Protein AF-A0A661E089-F1 (afdb_monomer)

Solvent-accessible surface area (backbone atoms only — not comparable to full-atom values): 31145 Å² total; per-residue (Å²): 110,68,72,57,58,60,47,32,58,47,53,32,50,51,54,48,51,52,42,42,50,52,20,50,48,38,61,69,36,68,84,53,36,54,77,34,41,32,77,93,39,55,59,65,50,34,39,26,43,34,22,75,74,67,49,29,52,29,21,41,37,34,51,86,64,38,46,47,54,43,81,51,63,63,95,83,50,45,21,36,43,40,16,57,33,69,65,47,50,57,46,51,80,72,44,54,74,69,55,44,49,52,30,27,64,69,63,31,37,42,70,45,72,42,61,35,57,50,15,45,50,45,26,54,52,46,64,70,46,40,73,58,49,51,54,51,48,58,47,53,50,50,55,51,54,51,51,52,60,73,70,49,78,78,92,52,68,66,59,54,51,50,54,53,51,60,73,67,59,64,58,77,49,75,72,77,57,86,50,42,79,79,53,73,44,48,51,47,45,90,64,53,47,85,80,34,62,68,58,45,56,49,50,53,50,64,75,72,53,63,37,27,56,34,51,62,65,38,43,49,46,46,54,49,34,67,71,41,35,76,66,31,35,79,88,66,49,73,53,56,71,58,43,50,49,13,52,46,47,17,49,39,34,58,67,52,77,60,43,66,46,88,91,56,86,60,67,59,50,69,35,90,43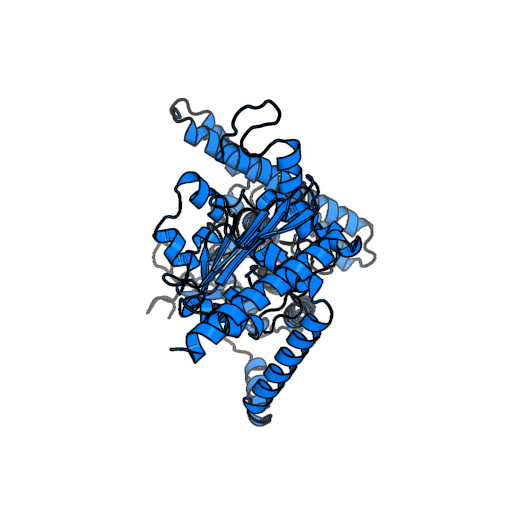,73,67,32,9,18,69,44,44,39,54,36,53,38,35,55,42,46,40,32,62,93,44,40,62,63,42,91,56,87,39,30,40,69,50,72,66,39,38,48,44,40,58,30,59,29,40,64,71,31,52,68,58,14,56,70,44,45,48,36,73,77,65,43,91,41,69,73,56,52,32,39,66,43,48,73,53,68,77,65,60,73,59,52,24,87,55,64,47,63,71,67,56,66,58,41,40,70,38,2,44,53,43,53,41,48,56,46,49,56,53,68,68,34,88,82,64,77,55,63,70,59,50,41,46,47,52,14,51,42,35,36,47,51,8,53,43,42,32,27,46,43,36,12,54,44,27,43,53,50,28,76,70,46,84,52,70,68,62,19,52,53,24,44,48,44,15,56,38,26,68,44,24,43,43,36,46,44,84,38,46,67,32,40,54,43,28,53,47,52,50,48,36,49,47,54,73,76,30,50,54,48,33,43,27,71,38,49,51,31,73,68,44,36,66,28,50,51,58,53,49,70,75,44,93,43,72,68,58,39,51,56,47,51,53,50,50,39,53,51,52,38,51,51,38,56,55,64,51,18,55,49,72,72,70,39,72,78,49,35,81,78,46,63,86,66,72,41,58,32,34,34,39,29,49,26,61,40,100,86,70,43,66,39,41,30,49,41,28,36,42,52,51,43,37,48,66,54,65,68,60,80,53,54,37,76,41,81,43,67,42,88,91,63,61,106

Sequence (588 aa):
MEKLFLGRNRLNFVTRALLQLMALQYNTRPSLRSYLKGRDGWIDFSVGIMTETGGVEQSISFVGGRVKARSSIPDDVDVTLRFVDEDALFTMIRATPNEVLLLILNNKLIPEGNWAYLQLFNYLVALLLGRAHQRMLDKAARDEHQSRKEACDPCDPDVLKELQARTAYRMRGHKTDPGVHYLEDPYLSEYSLSDFPRLEAFLDDHLEKKPEVCSERPLLITQWFREHGFENDHTGQPWDPVARQGKVFKHLMSQKTPVVRHADLLPGTTTTQPTTGSVVFPDAQGTMIWGELDSIDKRLLIPFDITRETAQTLHHDVFPFWSKRNFREWARSKYGDRPSQNLGERGVAYFVWKLVGISHTIPDFRGLLSKGTRGLISDLVDTLDDPALKDEESRVTYQAQIECLQGVNAYAAHLAAHAANEASQEPDPERKQELEEIARVCAHVPQHPARTLHEAFTAIWIAWVALHNENADTGLSLGRLDQLLQPYFEADLLKLPSNSSRQAYIERAIELAGCFFMRCTDHFPLSPDLGNYLFGGASSTQALTLGGVTPNGQDGVSDMTYIFLKVTEMLSIRDVNVNARFKPGVNS

Secondary structure (DSSP, 8-state):
-HHHHHHHHHHHHHHHHHHHHHHHHHHH-HHHHGGGEETTEE--EEEEEEETTSS-EEEEEEETTEEEEESS--TT-SEEEEESSHHHHHHHHH--HHHHHHHHHTTSEEEEE-HHHHHHHHHHHHHHHTHHHHHHHHHHHHHHHHHHHHHSPP--HHHHHHHHHHHH---------TT--S-SSTT-TT--GGG-HHHHHHHHHHHHPPPEEE-HHHHHHHHHHHHH-SSB-TTSPBPPHHHHHHHHHHHHHHHS-----TT-SS---SSSSSS-EEE--TTTGGGGGGGGTTTGGG-SSS--B--HHHHHIIIIIIHHHHTTSSHHHHHHHHH-S-HHHHHHHTTSS---GGGT-S--B---HHHHHHHHHHHHHHHHHHHHH-TT---HHHHHHHHHHHHHHHHHHHHHHHHHHHHHHHHHH---HHHHHHHHHHHHHHTTTTTS---SHHHHHHHHHHHHHHHHHHS--SSB--B-HHHHHHHHHHHHHHT--SHHHHHHHHHHHHHHHHHHHHHTTSB-----HHHHHHHTT-----EEEEESB-TTSSB---HHHHHHHHHHHHH--S-SEEEEE--TTT--

Foldseek 3Di:
DVVVVVLLQVLQVVVQVVQVVLQCCQVPPPVLLVLQAFPVGGLWAKEWEAEPVRSHTKMWTQPRSGIDIDRHDDPPHQKYWYAPHSVLVVCVVVDDPVSVLVCLLVVRIAMDHFLLVVLSVLQSVCVVCPVVNVVVLVVVLVVVVVVVVVVDDPDDVVVVVVVVVVLLDQDWDQPDAPFADQDRTLLPSVDFLVVQVLLVVLLCLLVPDAAAEACLLLQQLLVVCVQQPDQAGPVRHGDDPLLSLLQSLLSSLLPADWDDDPPFLATDALHPDPRAYEYADLQFCNSNCSSCLPPQQSQSFRRHHYDPVSNCCCSRRGNSSSSCRHPLNVCCVVPNDDPVSSCCSSCVVPDDCVRAKDAQDEDPLVCQQAFFLQNVLVVLVVVLPPPVPPDVVSNSNSSSSNSNSSSLLSNLQNNLVVLQVVLVVDPDPVSSVSSPVSNVLSPDPSRGHAQALSNSLNNLLSVVSSVVSSIQLANHENEAVLQSSQVRLVNVLVVDDDSVSNVVSLVVSLNSLSSSQSSQNRYFYDDHSSCCVVQRPPGSQHEHEAWAADPVRATPHHSSSSSNVNSCSRSVDPPPPYHYYDDPPHRD

Structure (mmCIF, N/CA/C/O backbone):
data_AF-A0A661E089-F1
#
_entry.id   AF-A0A661E089-F1
#
loop_
_atom_site.group_PDB
_atom_site.id
_atom_site.type_symbol
_atom_site.label_atom_id
_atom_site.label_alt_id
_atom_site.label_comp_id
_atom_site.label_asym_id
_atom_site.label_entity_id
_atom_site.label_seq_id
_atom_site.pdbx_PDB_ins_code
_atom_site.Cartn_x
_atom_site.Cartn_y
_atom_site.Cartn_z
_atom_site.occupancy
_atom_site.B_iso_or_equiv
_atom_site.auth_seq_id
_atom_site.auth_comp_id
_atom_site.auth_asym_id
_atom_site.auth_atom_id
_atom_site.pdbx_PDB_model_num
ATOM 1 N N . MET A 1 1 ? 15.124 -28.884 -46.128 1.00 39.03 1 MET A N 1
ATOM 2 C CA . MET A 1 1 ? 16.216 -27.998 -45.664 1.00 39.03 1 MET A CA 1
ATOM 3 C C . MET A 1 1 ? 16.208 -26.629 -46.344 1.00 39.03 1 MET A C 1
ATOM 5 O O . MET A 1 1 ? 16.292 -25.641 -45.634 1.00 39.03 1 MET A O 1
ATOM 9 N N . GLU A 1 2 ? 16.006 -26.521 -47.660 1.00 30.70 2 GLU A N 1
ATOM 10 C CA . GLU A 1 2 ? 15.973 -25.224 -48.375 1.00 30.70 2 GLU A CA 1
ATOM 11 C C . GLU A 1 2 ? 14.840 -24.270 -47.935 1.00 30.70 2 GLU A C 1
ATOM 13 O O . GLU A 1 2 ? 15.080 -23.085 -47.722 1.00 30.70 2 GLU A O 1
ATOM 18 N N . LYS A 1 3 ? 13.624 -24.779 -47.674 1.00 35.38 3 LYS A N 1
ATOM 19 C CA . LYS A 1 3 ? 12.518 -23.968 -47.114 1.00 35.38 3 LYS A CA 1
ATOM 20 C C . LYS A 1 3 ? 12.790 -23.449 -45.689 1.00 35.38 3 LYS A C 1
ATOM 22 O O . LYS A 1 3 ? 12.319 -22.369 -45.355 1.00 35.38 3 LYS A O 1
ATOM 27 N N . LEU A 1 4 ? 13.579 -24.174 -44.885 1.00 42.22 4 LEU A N 1
ATOM 28 C CA . LEU A 1 4 ? 14.011 -23.732 -43.548 1.00 42.22 4 LEU A CA 1
ATOM 29 C C . LEU A 1 4 ? 15.085 -22.635 -43.642 1.00 42.22 4 LEU A C 1
ATOM 31 O O . LEU A 1 4 ? 15.005 -21.640 -42.931 1.00 42.22 4 LEU A O 1
ATOM 35 N N . PHE A 1 5 ? 16.044 -22.756 -44.566 1.00 41.97 5 PHE A N 1
ATOM 36 C CA . PHE A 1 5 ? 17.071 -21.729 -44.792 1.00 41.97 5 PHE A CA 1
ATOM 37 C C . PHE A 1 5 ? 16.500 -20.414 -45.355 1.00 41.97 5 PHE A C 1
ATOM 39 O O . PHE A 1 5 ? 16.921 -19.333 -44.942 1.00 41.97 5 PHE A O 1
ATOM 46 N N . LEU A 1 6 ? 15.499 -20.482 -46.242 1.00 44.06 6 LEU A N 1
ATOM 47 C CA . LEU A 1 6 ? 14.796 -19.295 -46.751 1.00 44.06 6 LEU A CA 1
ATOM 48 C C . LEU A 1 6 ? 13.892 -18.619 -45.701 1.00 44.06 6 LEU A C 1
ATOM 50 O O . LEU A 1 6 ? 13.689 -17.408 -45.780 1.00 44.06 6 LEU A O 1
ATOM 54 N N . GLY A 1 7 ? 13.363 -19.368 -44.726 1.00 52.84 7 GLY A N 1
ATOM 55 C CA . GLY A 1 7 ? 12.589 -18.827 -43.600 1.00 52.84 7 GLY A CA 1
ATOM 56 C C . GLY A 1 7 ? 13.455 -18.075 -42.583 1.00 52.84 7 GLY A C 1
ATOM 57 O O . GLY A 1 7 ? 13.119 -16.951 -42.208 1.00 52.84 7 GLY A O 1
ATOM 58 N N . ARG A 1 8 ? 14.619 -18.644 -42.231 1.00 55.56 8 ARG A N 1
ATOM 59 C CA . ARG A 1 8 ? 15.594 -18.076 -41.275 1.00 55.56 8 ARG A CA 1
ATOM 60 C C . ARG A 1 8 ? 16.057 -16.666 -41.650 1.00 55.56 8 ARG A C 1
A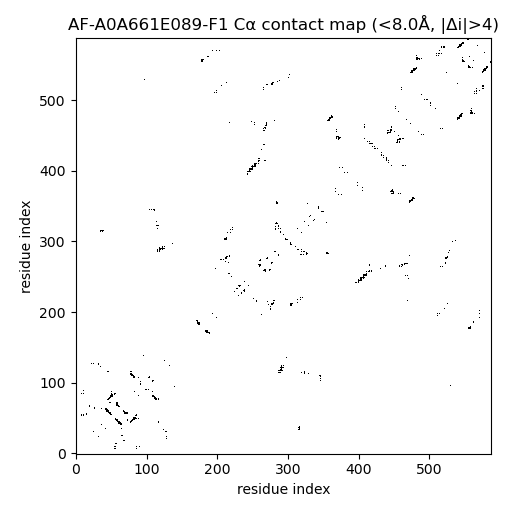TOM 62 O O . ARG A 1 8 ? 15.969 -15.743 -40.847 1.00 55.56 8 ARG A O 1
ATOM 69 N N . ASN A 1 9 ? 16.457 -16.462 -42.908 1.00 66.25 9 ASN A N 1
ATOM 70 C CA . ASN A 1 9 ? 16.922 -15.150 -43.381 1.00 66.25 9 ASN A CA 1
ATOM 71 C C . ASN A 1 9 ? 15.805 -14.093 -43.448 1.00 66.25 9 ASN A C 1
ATOM 73 O O . ASN A 1 9 ? 16.069 -12.896 -43.323 1.00 66.25 9 ASN A O 1
ATOM 77 N N . ARG A 1 10 ? 14.548 -14.516 -43.640 1.00 80.62 10 ARG A N 1
ATOM 78 C CA . ARG A 1 10 ? 13.405 -13.600 -43.731 1.00 80.62 10 ARG A CA 1
ATOM 79 C C . ARG A 1 10 ? 13.044 -13.009 -42.378 1.00 80.62 10 ARG A C 1
ATOM 81 O O . ARG A 1 10 ? 12.864 -11.797 -42.307 1.00 80.62 10 ARG A O 1
ATOM 88 N N . LEU A 1 11 ? 12.953 -13.821 -41.324 1.00 84.81 11 LEU A N 1
ATOM 89 C CA . LEU A 1 11 ? 12.576 -13.302 -40.008 1.00 84.81 11 LEU A CA 1
ATOM 90 C C . LEU A 1 11 ? 13.659 -12.377 -39.446 1.00 84.81 11 LEU A C 1
ATOM 92 O O . LEU A 1 11 ? 13.330 -11.304 -38.957 1.00 84.81 11 LEU A O 1
ATOM 96 N N . ASN A 1 12 ? 14.941 -12.712 -39.629 1.00 87.62 12 ASN A N 1
ATOM 97 C CA . ASN A 1 12 ? 16.047 -11.832 -39.240 1.00 87.62 12 ASN A CA 1
ATOM 98 C C . ASN A 1 12 ? 15.971 -10.463 -39.934 1.00 87.62 12 ASN A C 1
ATOM 100 O O . ASN A 1 12 ? 16.109 -9.417 -39.299 1.00 87.62 12 ASN A O 1
ATOM 104 N N . PHE A 1 13 ? 15.693 -10.464 -41.243 1.00 88.38 13 PHE A N 1
ATOM 105 C CA . PHE A 1 13 ? 15.498 -9.240 -42.016 1.00 88.38 13 PHE A CA 1
ATOM 106 C C . PHE A 1 13 ? 14.280 -8.439 -41.537 1.00 88.38 13 PHE A C 1
ATOM 108 O O . PHE A 1 13 ? 14.375 -7.222 -41.387 1.00 88.38 13 PHE A O 1
ATOM 115 N N . VAL A 1 14 ? 13.152 -9.103 -41.264 1.00 89.44 14 VAL A N 1
ATOM 116 C CA . VAL A 1 14 ? 11.931 -8.461 -40.749 1.00 89.44 14 VAL A CA 1
ATOM 117 C C . VAL A 1 14 ? 12.182 -7.834 -39.377 1.00 89.44 14 VAL A C 1
ATOM 119 O O . VAL A 1 14 ? 11.884 -6.655 -39.197 1.00 89.44 14 VAL A O 1
ATOM 122 N N . THR A 1 15 ? 12.789 -8.566 -38.439 1.00 90.44 15 THR A N 1
ATOM 123 C CA . THR A 1 15 ? 13.156 -8.053 -37.111 1.00 90.44 15 THR A CA 1
ATOM 124 C C . THR A 1 15 ? 14.068 -6.836 -37.235 1.00 90.44 15 THR A C 1
ATOM 126 O O . THR A 1 15 ? 13.792 -5.791 -36.646 1.00 90.44 15 THR A O 1
ATOM 129 N N . ARG A 1 16 ? 15.105 -6.912 -38.080 1.00 92.94 16 ARG A N 1
ATOM 130 C CA . ARG A 1 16 ? 15.996 -5.777 -38.351 1.00 92.94 16 ARG A CA 1
ATOM 131 C C . ARG A 1 16 ? 15.241 -4.569 -38.903 1.00 92.94 16 ARG A C 1
ATOM 133 O O . ARG A 1 16 ? 15.465 -3.454 -38.437 1.00 92.94 16 ARG A O 1
ATOM 140 N N . ALA A 1 17 ? 14.359 -4.775 -39.878 1.00 93.31 17 ALA A N 1
ATOM 141 C CA . ALA A 1 17 ? 13.579 -3.704 -40.489 1.00 93.31 17 ALA A CA 1
ATOM 142 C C . ALA A 1 17 ? 12.647 -3.023 -39.472 1.00 93.31 17 ALA A C 1
ATOM 144 O O . ALA A 1 17 ? 12.569 -1.795 -39.447 1.00 93.31 17 ALA A O 1
ATOM 145 N N . LEU A 1 18 ? 11.996 -3.795 -38.594 1.00 92.88 18 LEU A N 1
ATOM 146 C CA . LEU A 1 18 ? 11.147 -3.266 -37.522 1.00 92.88 18 LEU A CA 1
ATOM 147 C C . LEU A 1 18 ? 11.952 -2.431 -36.516 1.00 92.88 18 LEU A C 1
ATOM 149 O O . LEU A 1 18 ? 11.553 -1.311 -36.198 1.00 92.88 18 LEU A O 1
ATOM 153 N N . LEU A 1 19 ? 13.113 -2.920 -36.070 1.00 95.81 19 LEU A N 1
ATOM 154 C CA . LEU A 1 19 ? 13.983 -2.179 -35.149 1.00 95.81 19 LEU A CA 1
ATOM 155 C C . LEU A 1 19 ? 14.567 -0.912 -35.794 1.00 95.81 19 LEU A C 1
ATOM 157 O O . LEU A 1 19 ? 14.652 0.132 -35.149 1.00 95.81 19 LEU A O 1
ATOM 161 N N . GLN A 1 20 ? 14.936 -0.964 -37.077 1.00 96.88 20 GLN A N 1
ATOM 162 C CA . GLN A 1 20 ? 15.385 0.214 -37.826 1.00 96.88 20 GLN A CA 1
ATOM 163 C C . GLN A 1 20 ? 14.266 1.246 -37.994 1.00 96.88 20 GLN A C 1
ATOM 165 O O . GLN A 1 20 ? 14.515 2.444 -37.853 1.00 96.88 20 GLN A O 1
ATOM 170 N N . LEU A 1 21 ? 13.037 0.795 -38.255 1.00 96.19 21 LEU A N 1
ATOM 171 C CA . LEU A 1 21 ? 11.869 1.666 -38.315 1.00 96.19 21 LEU A CA 1
ATOM 172 C C . LEU A 1 21 ? 11.604 2.320 -36.955 1.00 96.19 21 LEU A C 1
ATOM 174 O O . LEU A 1 21 ? 11.432 3.536 -36.900 1.00 96.19 21 LEU A O 1
ATOM 178 N N . MET A 1 22 ? 11.632 1.555 -35.860 1.00 96.69 22 MET A N 1
ATOM 179 C CA . MET A 1 22 ? 11.520 2.098 -34.503 1.00 96.69 22 MET A CA 1
ATOM 180 C C . MET A 1 22 ? 12.599 3.156 -34.244 1.00 96.69 22 MET A C 1
ATOM 182 O O . MET A 1 22 ? 12.284 4.271 -33.826 1.00 96.69 22 MET A O 1
ATOM 186 N N . ALA A 1 23 ? 13.859 2.852 -34.569 1.00 97.94 23 ALA A N 1
ATOM 187 C CA . ALA A 1 23 ? 14.963 3.789 -34.409 1.00 97.94 23 ALA A CA 1
ATOM 188 C C . ALA A 1 23 ? 14.748 5.083 -35.210 1.00 97.94 23 ALA A C 1
ATOM 190 O O . ALA A 1 23 ? 14.935 6.180 -34.683 1.00 97.94 23 ALA A O 1
ATOM 191 N N . LEU A 1 24 ? 14.305 4.979 -36.467 1.00 97.81 24 LEU A N 1
ATOM 192 C CA . LEU A 1 24 ? 13.975 6.136 -37.299 1.00 97.81 24 LEU A CA 1
ATOM 193 C C . LEU A 1 24 ? 12.869 6.987 -36.661 1.00 97.81 24 LEU A C 1
ATOM 195 O O . LEU A 1 24 ? 13.008 8.208 -36.587 1.00 97.81 24 LEU A O 1
ATOM 199 N N . GLN A 1 25 ? 11.796 6.363 -36.176 1.00 97.62 25 GLN A N 1
ATOM 200 C CA . GLN A 1 25 ? 10.653 7.058 -35.578 1.00 97.62 25 GLN A CA 1
ATOM 201 C C . GLN A 1 25 ? 11.058 7.833 -34.319 1.00 97.62 25 GLN A C 1
ATOM 203 O O . GLN A 1 25 ? 10.756 9.021 -34.214 1.00 97.62 25 GLN A O 1
ATOM 208 N N . TYR A 1 26 ? 11.818 7.214 -33.413 1.00 97.75 26 TYR A N 1
ATOM 209 C CA . TYR A 1 26 ? 12.303 7.872 -32.195 1.00 97.75 26 TYR A CA 1
ATOM 210 C C . TYR A 1 26 ? 13.374 8.942 -32.450 1.00 97.75 26 TYR A C 1
ATOM 212 O O . TYR A 1 26 ? 13.453 9.922 -31.713 1.00 97.75 26 TYR A O 1
ATOM 220 N N . ASN A 1 27 ? 14.179 8.804 -33.506 1.00 97.81 27 ASN A N 1
ATOM 221 C CA . ASN A 1 27 ? 15.168 9.823 -33.870 1.00 97.81 27 ASN A CA 1
ATOM 222 C C . ASN A 1 27 ? 14.545 11.048 -34.560 1.00 97.81 27 ASN A C 1
ATOM 224 O O . ASN A 1 27 ? 15.096 12.144 -34.458 1.00 97.81 27 ASN A O 1
ATOM 228 N N . THR A 1 28 ? 13.427 10.874 -35.275 1.00 97.12 28 THR A N 1
ATOM 229 C CA . THR A 1 28 ? 12.837 11.924 -36.128 1.00 97.12 28 THR A CA 1
ATOM 230 C C . THR A 1 28 ? 11.624 12.616 -35.521 1.00 97.12 28 THR A C 1
ATOM 232 O O . THR A 1 28 ? 11.389 13.779 -35.838 1.00 97.12 28 THR A O 1
ATOM 235 N N . ARG A 1 29 ? 10.854 11.951 -34.648 1.00 97.31 29 ARG A N 1
ATOM 236 C CA . ARG A 1 29 ? 9.622 12.507 -34.065 1.00 97.31 29 ARG A CA 1
ATOM 237 C C . ARG A 1 29 ? 9.877 13.052 -32.657 1.00 97.31 29 ARG A C 1
ATOM 239 O O . ARG A 1 29 ? 10.039 12.252 -31.732 1.00 97.31 29 ARG A O 1
ATOM 246 N N . PRO A 1 30 ? 9.835 14.384 -32.441 1.00 95.81 30 PRO A N 1
ATOM 247 C CA . PRO A 1 30 ? 10.098 14.984 -31.129 1.00 95.81 30 PRO A CA 1
ATOM 248 C C . PRO A 1 30 ? 9.184 14.456 -30.016 1.00 95.81 30 PRO A C 1
ATOM 250 O O . PRO A 1 30 ? 9.653 14.213 -28.910 1.00 95.81 30 PRO A O 1
ATOM 253 N N . SER A 1 31 ? 7.910 14.205 -30.341 1.00 94.75 31 SER A N 1
ATOM 254 C CA . SER A 1 31 ? 6.901 13.643 -29.433 1.00 94.75 31 SER A CA 1
ATOM 255 C C . SER A 1 31 ? 7.228 12.246 -28.912 1.00 94.75 31 SER A C 1
ATOM 257 O O . SER A 1 31 ? 6.749 11.879 -27.853 1.00 94.75 31 SER A O 1
ATOM 259 N N . LEU A 1 32 ? 7.968 11.438 -29.679 1.00 95.56 32 LEU A N 1
ATOM 260 C CA . LEU A 1 32 ? 8.413 10.112 -29.238 1.00 95.56 32 LEU A CA 1
ATOM 261 C C . LEU A 1 32 ? 9.764 10.230 -28.537 1.00 95.56 32 LEU A C 1
ATOM 263 O O . LEU A 1 32 ? 9.987 9.628 -27.494 1.00 95.56 32 LEU A O 1
ATOM 267 N N . ARG A 1 33 ? 10.654 11.067 -29.078 1.00 96.62 33 ARG A N 1
ATOM 268 C CA . ARG A 1 33 ? 11.981 11.312 -28.515 1.00 96.62 33 ARG A CA 1
ATOM 269 C C . ARG A 1 33 ? 11.938 11.850 -27.083 1.00 96.62 33 ARG A C 1
ATOM 271 O O . ARG A 1 33 ? 12.854 11.564 -26.318 1.00 96.62 33 ARG A O 1
ATOM 278 N N . SER A 1 34 ? 10.899 12.596 -26.705 1.00 96.12 34 SER A N 1
ATOM 279 C CA . SER A 1 34 ? 10.716 13.077 -25.329 1.00 96.12 34 SER A CA 1
ATOM 280 C C . SER A 1 34 ? 10.607 11.944 -24.304 1.00 96.12 34 SER A C 1
ATOM 282 O O . SER A 1 34 ? 11.090 12.112 -23.192 1.00 96.12 34 SER A O 1
ATOM 284 N N . TYR A 1 35 ? 10.069 10.779 -24.685 1.00 96.69 35 TYR A N 1
ATOM 285 C CA . TYR A 1 35 ? 9.974 9.587 -23.825 1.00 96.69 35 TYR A CA 1
ATOM 286 C C . TYR A 1 35 ? 11.317 8.860 -23.635 1.00 96.69 35 TYR A C 1
ATOM 288 O O . TYR A 1 35 ? 11.419 7.905 -22.876 1.00 96.69 35 TYR A O 1
ATOM 296 N N . LEU A 1 36 ? 12.382 9.301 -24.311 1.00 97.81 36 LEU A N 1
ATOM 297 C CA . LEU A 1 36 ? 13.738 8.795 -24.070 1.00 97.81 36 LEU A CA 1
ATOM 298 C C . LEU A 1 36 ? 14.468 9.580 -22.976 1.00 97.81 36 LEU A C 1
ATOM 300 O O . LEU A 1 36 ? 15.629 9.293 -22.687 1.00 97.81 36 LEU A O 1
ATOM 304 N N . LYS A 1 37 ? 13.833 10.612 -22.413 1.00 96.81 37 LYS A N 1
ATOM 305 C CA . LYS A 1 37 ? 14.438 11.513 -21.437 1.00 96.81 37 LYS A CA 1
ATOM 306 C C . LYS A 1 37 ? 13.691 11.421 -20.111 1.00 96.81 37 LYS A C 1
ATOM 308 O O . LYS A 1 37 ? 12.500 11.710 -20.051 1.00 96.81 37 LYS A O 1
ATOM 313 N N . GLY A 1 38 ? 14.403 11.047 -19.058 1.00 96.00 38 GLY A N 1
ATOM 314 C CA . GLY A 1 38 ? 13.939 11.167 -17.683 1.00 96.00 38 GLY A CA 1
ATOM 315 C C . GLY A 1 38 ? 14.383 12.491 -17.063 1.00 96.00 38 GLY A C 1
ATOM 316 O O . GLY A 1 38 ? 15.052 13.314 -17.698 1.00 96.00 38 GLY A O 1
ATOM 317 N N . ARG A 1 39 ? 14.053 12.679 -15.788 1.00 96.00 39 ARG A N 1
ATOM 318 C CA . ARG A 1 39 ? 14.450 13.854 -15.006 1.00 96.00 39 ARG A CA 1
ATOM 319 C C . ARG A 1 39 ? 15.965 14.012 -14.895 1.00 96.00 39 ARG A C 1
ATOM 321 O O . ARG A 1 39 ? 16.468 15.128 -14.975 1.00 96.00 39 ARG A O 1
ATOM 328 N N . ASP A 1 40 ? 16.676 12.892 -14.790 1.00 93.94 40 ASP A N 1
ATOM 329 C CA . ASP A 1 40 ? 18.128 12.853 -14.574 1.00 93.94 40 ASP A CA 1
ATOM 330 C C . ASP A 1 40 ? 18.941 12.845 -15.887 1.00 93.94 40 ASP A C 1
ATOM 332 O O . ASP A 1 40 ? 20.166 12.766 -15.864 1.00 93.94 40 ASP A O 1
ATOM 336 N N . GLY A 1 41 ? 18.281 12.936 -17.050 1.00 96.56 41 GLY A N 1
ATOM 337 C CA . GLY A 1 41 ? 18.937 12.934 -18.359 1.00 96.56 41 GLY A CA 1
ATOM 338 C C . GLY A 1 41 ? 18.347 11.920 -19.333 1.00 96.56 41 GLY A C 1
ATOM 339 O O . GLY A 1 41 ? 17.162 11.595 -19.285 1.00 96.56 41 GLY A O 1
ATOM 340 N N . TRP A 1 42 ? 19.164 11.461 -20.279 1.00 97.81 42 TRP A N 1
ATOM 341 C CA . TRP A 1 42 ? 18.751 10.423 -21.223 1.00 97.81 42 TRP A CA 1
ATOM 342 C C . TRP A 1 42 ? 18.658 9.068 -20.520 1.00 97.81 42 TRP A C 1
ATOM 344 O O . TRP A 1 42 ? 19.505 8.734 -19.695 1.00 97.81 42 TRP A O 1
ATOM 354 N N . ILE A 1 43 ? 17.609 8.310 -20.836 1.00 97.81 43 ILE A N 1
ATOM 355 C CA . ILE A 1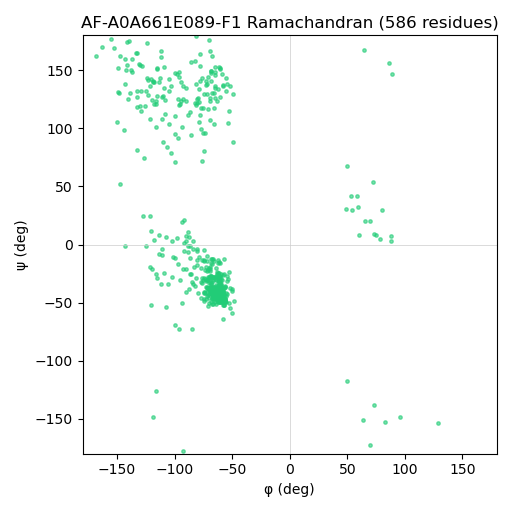 43 ? 17.429 6.950 -20.334 1.00 97.81 43 ILE A CA 1
ATOM 356 C C . ILE A 1 43 ? 18.187 6.026 -21.282 1.00 97.81 43 ILE A C 1
ATOM 358 O O . ILE A 1 43 ? 17.673 5.647 -22.337 1.00 97.81 43 ILE A O 1
ATOM 362 N N . ASP A 1 44 ? 19.429 5.726 -20.918 1.00 97.50 44 ASP A N 1
ATOM 363 C CA . ASP A 1 44 ? 20.318 4.925 -21.746 1.00 97.50 44 ASP A CA 1
ATOM 364 C C . ASP A 1 44 ? 20.179 3.436 -21.401 1.00 97.50 44 ASP A C 1
ATOM 366 O O . ASP A 1 44 ? 20.339 3.049 -20.244 1.00 97.50 44 ASP A O 1
ATOM 370 N N . PHE A 1 45 ? 19.853 2.616 -22.403 1.00 98.00 45 PHE A N 1
ATOM 371 C CA . PHE A 1 45 ? 19.719 1.163 -22.268 1.00 98.00 45 PHE A CA 1
ATOM 372 C C . PHE A 1 45 ? 19.757 0.461 -23.633 1.00 98.00 45 PHE A C 1
ATOM 374 O O . PHE A 1 45 ? 19.683 1.091 -24.699 1.00 98.00 45 PHE A O 1
ATOM 381 N N . SER A 1 46 ? 19.843 -0.864 -23.616 1.00 98.19 46 SER A N 1
ATOM 382 C CA . SER A 1 46 ? 19.908 -1.697 -24.812 1.00 98.19 46 SER A CA 1
ATOM 383 C C . SER A 1 46 ? 19.128 -3.003 -24.674 1.00 98.19 46 SER A C 1
ATOM 385 O O . SER A 1 46 ? 18.962 -3.544 -23.584 1.00 98.19 46 SER A O 1
ATOM 387 N N . VAL A 1 47 ? 18.626 -3.496 -25.808 1.00 98.19 47 VAL A N 1
ATOM 388 C CA . VAL A 1 47 ? 17.839 -4.731 -25.892 1.00 98.19 47 VAL A CA 1
ATOM 389 C C . VAL A 1 47 ? 18.355 -5.594 -27.035 1.00 98.19 47 VAL A C 1
ATOM 391 O O . VAL A 1 47 ? 18.447 -5.132 -28.175 1.00 98.19 47 VAL A O 1
ATOM 394 N N . GLY A 1 48 ? 18.671 -6.847 -26.731 1.00 97.69 48 GLY A N 1
ATOM 395 C CA . GLY A 1 48 ? 18.978 -7.911 -27.676 1.00 97.69 48 GLY A CA 1
ATOM 396 C C . GLY A 1 48 ? 17.748 -8.769 -27.963 1.00 97.69 48 GLY A C 1
ATOM 397 O O . GLY A 1 48 ? 16.929 -9.020 -27.083 1.00 97.69 48 GLY A O 1
ATOM 398 N N . ILE A 1 49 ? 17.611 -9.229 -29.203 1.00 96.56 49 ILE A N 1
ATOM 399 C CA . ILE A 1 49 ? 16.583 -10.174 -29.644 1.00 96.56 49 ILE A CA 1
ATOM 400 C C . ILE A 1 49 ? 17.292 -11.285 -30.407 1.00 96.56 49 ILE A C 1
ATOM 402 O O . ILE A 1 49 ? 17.925 -11.022 -31.435 1.00 96.56 49 ILE A O 1
ATOM 406 N N . MET A 1 50 ? 17.171 -12.521 -29.925 1.00 96.12 50 MET A N 1
ATOM 407 C CA . MET A 1 50 ? 17.813 -13.671 -30.558 1.00 96.12 50 MET A CA 1
ATOM 408 C C . MET A 1 50 ? 16.978 -14.945 -30.515 1.00 96.12 50 MET A C 1
ATOM 410 O O . MET A 1 50 ? 16.107 -15.105 -29.665 1.00 96.12 50 MET A O 1
ATOM 414 N N . THR A 1 51 ? 17.300 -15.879 -31.404 1.00 95.50 51 THR A N 1
ATOM 415 C CA . THR A 1 51 ? 16.779 -17.255 -31.395 1.00 95.50 51 THR A CA 1
ATOM 416 C C . THR A 1 51 ? 17.904 -18.249 -31.110 1.00 95.50 51 THR A C 1
ATOM 418 O O . THR A 1 51 ? 18.983 -18.107 -31.686 1.00 95.50 51 THR A O 1
ATOM 421 N N . GLU A 1 52 ? 17.666 -19.292 -30.314 1.00 94.12 52 GLU A N 1
ATOM 422 C CA . GLU A 1 52 ? 18.674 -20.330 -30.009 1.00 94.12 52 GLU A CA 1
ATOM 423 C C . GLU A 1 52 ? 19.149 -21.100 -31.252 1.00 94.12 52 GLU A C 1
ATOM 425 O O . GLU A 1 52 ? 20.283 -21.571 -31.311 1.00 94.12 52 GLU A O 1
ATOM 430 N N . THR A 1 53 ? 18.321 -21.153 -32.296 1.00 92.56 53 THR A N 1
ATOM 431 C CA . THR A 1 53 ? 18.664 -21.694 -33.622 1.00 92.56 53 THR A CA 1
ATOM 432 C C . THR A 1 53 ? 19.724 -20.879 -34.377 1.00 92.56 53 THR A C 1
ATOM 434 O O . THR A 1 53 ? 20.209 -21.334 -35.418 1.00 92.56 53 THR A O 1
ATOM 437 N N . GLY A 1 54 ? 20.044 -19.666 -33.911 1.00 90.31 54 GLY A N 1
ATOM 438 C CA . GLY A 1 54 ? 20.923 -18.705 -34.584 1.00 90.31 54 GLY A CA 1
ATOM 439 C C . GLY A 1 54 ? 20.310 -18.024 -35.814 1.00 90.31 54 GLY A C 1
ATOM 440 O O . GLY A 1 54 ? 21.024 -17.358 -36.560 1.00 90.31 54 GLY A O 1
ATOM 441 N N . GLY A 1 55 ? 19.007 -18.197 -36.076 1.00 90.25 55 GLY A N 1
ATOM 442 C CA . GLY A 1 55 ? 18.346 -17.580 -37.229 1.00 90.25 55 GLY A CA 1
ATOM 443 C C . GLY A 1 55 ? 18.131 -16.075 -37.096 1.00 90.25 55 GLY A C 1
ATOM 444 O O . GLY A 1 55 ? 18.169 -15.372 -38.104 1.00 90.25 55 GLY A O 1
ATOM 445 N N . VAL A 1 56 ? 17.935 -15.570 -35.877 1.00 93.31 56 VAL A N 1
ATOM 446 C CA . VAL A 1 56 ? 17.783 -14.144 -35.572 1.00 93.31 56 VAL A CA 1
ATOM 447 C C . VAL A 1 56 ? 18.804 -13.727 -34.526 1.00 93.31 56 VAL A C 1
ATOM 449 O O . VAL A 1 56 ? 18.938 -14.370 -33.488 1.00 93.31 56 VAL A O 1
ATOM 452 N N . GLU A 1 57 ? 19.476 -12.614 -34.802 1.00 95.75 57 GLU A N 1
ATOM 453 C CA . GLU A 1 57 ? 20.357 -11.922 -33.867 1.00 95.75 57 GLU A CA 1
ATOM 454 C C . GLU A 1 57 ? 20.333 -10.427 -34.199 1.00 95.75 57 GLU A C 1
ATOM 456 O O . GLU A 1 57 ? 20.869 -9.984 -35.218 1.00 95.75 57 GLU A O 1
ATOM 461 N N . GLN A 1 58 ? 19.645 -9.639 -33.379 1.00 96.81 58 GLN A N 1
ATOM 462 C CA . GLN A 1 58 ? 19.529 -8.194 -33.556 1.00 96.81 58 GLN A CA 1
ATOM 463 C C . GLN A 1 58 ? 19.586 -7.500 -32.199 1.00 96.81 58 GLN A C 1
ATOM 465 O O . GLN A 1 58 ? 19.196 -8.069 -31.184 1.00 96.81 58 GLN A O 1
ATOM 470 N N . SER A 1 59 ? 20.010 -6.242 -32.179 1.00 97.75 59 SER A N 1
ATOM 471 C CA . SER A 1 59 ? 19.903 -5.400 -30.991 1.00 97.75 59 SER A CA 1
ATOM 472 C C . SER A 1 59 ? 19.423 -3.998 -31.329 1.00 97.75 59 SER A C 1
ATOM 474 O O . SER A 1 59 ? 19.528 -3.531 -32.468 1.00 97.75 59 SER A O 1
ATOM 476 N N . ILE A 1 60 ? 18.895 -3.309 -30.325 1.00 98.38 60 ILE A N 1
ATOM 477 C CA . ILE A 1 60 ? 18.546 -1.896 -30.376 1.00 98.38 60 ILE A CA 1
ATOM 478 C C . ILE A 1 60 ? 19.081 -1.199 -29.124 1.00 98.38 60 ILE A C 1
ATOM 480 O O . ILE A 1 60 ? 18.917 -1.686 -28.012 1.00 98.38 60 ILE A O 1
ATOM 484 N N . SER A 1 61 ? 19.754 -0.067 -29.310 1.00 98.19 61 SER A N 1
ATOM 485 C CA . SER A 1 61 ? 20.346 0.730 -28.231 1.00 98.19 61 SER A CA 1
ATOM 486 C C . SER A 1 61 ? 19.772 2.140 -28.234 1.00 98.19 61 SER A C 1
ATOM 488 O O . SER A 1 61 ? 19.713 2.767 -29.299 1.00 98.19 61 SER A O 1
ATOM 490 N N . PHE A 1 62 ? 19.442 2.651 -27.056 1.00 98.12 62 PHE A N 1
ATOM 491 C CA . PHE A 1 62 ? 18.991 4.010 -26.786 1.00 98.12 62 PHE A CA 1
ATOM 492 C C . PHE A 1 62 ? 20.112 4.683 -25.997 1.00 98.12 62 PHE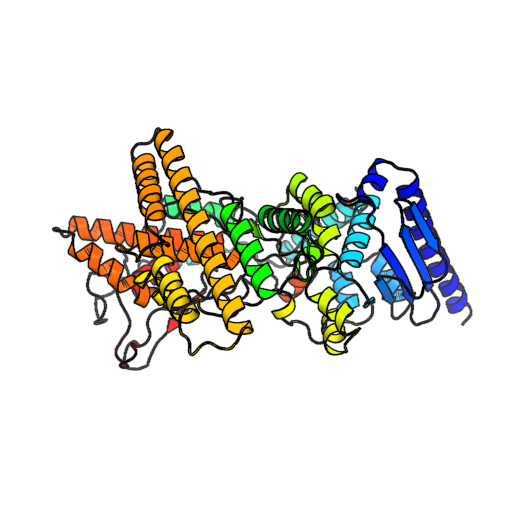 A C 1
ATOM 494 O O . PHE A 1 62 ? 20.368 4.292 -24.869 1.00 98.12 62 PHE A O 1
ATOM 501 N N . VAL A 1 63 ? 20.854 5.608 -26.613 1.00 97.56 63 VAL A N 1
ATOM 502 C CA . VAL A 1 63 ? 22.024 6.246 -25.981 1.00 97.56 63 VAL A CA 1
ATOM 503 C C . VAL A 1 63 ? 22.071 7.726 -26.333 1.00 97.56 63 VAL A C 1
ATOM 505 O O . VAL A 1 63 ? 22.053 8.088 -27.517 1.00 97.56 63 VAL A O 1
ATOM 508 N N . GLY A 1 64 ? 22.129 8.597 -25.325 1.00 96.62 64 GLY A N 1
ATOM 509 C CA . GLY A 1 64 ? 22.218 10.048 -25.512 1.00 96.62 64 GLY A CA 1
ATOM 510 C C . GLY A 1 64 ? 21.039 10.621 -26.308 1.00 96.62 64 GLY A C 1
ATOM 511 O O . GLY A 1 64 ? 21.203 11.536 -27.124 1.00 96.62 64 GLY A O 1
ATOM 512 N N . GLY A 1 65 ? 19.856 10.018 -26.157 1.00 95.94 65 GLY A N 1
ATOM 513 C CA . GLY A 1 65 ? 18.648 10.394 -26.893 1.00 95.94 65 GLY A CA 1
ATOM 514 C C . GLY A 1 65 ? 18.683 10.058 -28.385 1.00 95.94 65 GLY A C 1
ATOM 515 O O . GLY A 1 65 ? 17.954 10.688 -29.160 1.00 95.94 65 GLY A O 1
ATOM 516 N N . ARG A 1 66 ? 19.549 9.121 -28.799 1.00 97.38 66 ARG A N 1
ATOM 517 C CA . ARG A 1 66 ? 19.591 8.533 -30.144 1.00 97.38 66 ARG A CA 1
ATOM 518 C C . ARG A 1 66 ? 19.336 7.036 -30.073 1.00 97.38 66 ARG A C 1
ATOM 520 O O . ARG A 1 66 ? 19.888 6.349 -29.221 1.00 97.38 66 ARG A O 1
ATOM 527 N N . VAL A 1 67 ? 18.572 6.529 -31.031 1.00 98.38 67 VAL A N 1
ATOM 528 C CA . VAL A 1 67 ? 18.234 5.106 -31.134 1.00 98.38 67 VAL A CA 1
ATOM 529 C C . VAL A 1 67 ? 18.954 4.486 -32.322 1.00 98.38 67 VAL A C 1
ATOM 531 O O . VAL A 1 67 ? 18.984 5.072 -33.408 1.00 98.38 67 VAL A O 1
ATOM 534 N N . LYS A 1 68 ? 19.559 3.311 -32.138 1.00 97.94 68 LYS A N 1
ATOM 535 C CA . LYS A 1 68 ? 20.282 2.591 -33.197 1.00 97.94 68 LYS A CA 1
ATOM 536 C C . LYS A 1 68 ? 19.984 1.101 -33.130 1.00 97.94 68 LYS A C 1
ATOM 538 O O . LYS A 1 68 ? 20.154 0.505 -32.076 1.00 97.94 68 LYS A O 1
ATOM 543 N N . ALA A 1 69 ? 19.617 0.511 -34.264 1.00 97.19 69 ALA A N 1
ATOM 544 C CA . ALA A 1 69 ? 19.512 -0.937 -34.421 1.00 97.19 69 ALA A CA 1
ATOM 545 C C . ALA A 1 69 ? 20.812 -1.512 -35.012 1.00 97.19 69 ALA A C 1
ATOM 547 O O . ALA A 1 69 ? 21.397 -0.903 -35.916 1.00 97.19 69 ALA A O 1
ATOM 548 N N . ARG A 1 70 ? 21.259 -2.672 -34.526 1.00 95.12 70 ARG A N 1
ATOM 549 C CA . ARG A 1 70 ? 22.466 -3.382 -34.981 1.00 95.12 70 ARG A CA 1
ATOM 550 C C . ARG A 1 70 ? 22.145 -4.850 -35.255 1.00 95.12 70 ARG A C 1
ATOM 552 O O . ARG A 1 70 ? 21.221 -5.403 -34.675 1.00 95.12 70 ARG A O 1
ATOM 559 N N . SER A 1 71 ? 22.943 -5.471 -36.118 1.00 92.75 71 SER A N 1
ATOM 560 C CA . SER A 1 71 ? 22.814 -6.882 -36.509 1.00 92.75 71 SER A CA 1
ATOM 561 C C . SER A 1 71 ? 23.640 -7.840 -35.648 1.00 92.75 71 SER A C 1
ATOM 563 O O . SER A 1 71 ? 24.008 -8.907 -36.120 1.00 92.75 71 SER A O 1
ATOM 565 N N . SER A 1 72 ? 24.014 -7.412 -34.448 1.00 93.19 72 SER A N 1
ATOM 566 C CA . SER A 1 72 ? 24.746 -8.200 -33.460 1.00 93.19 72 SER A CA 1
ATOM 567 C C . SER A 1 72 ? 24.325 -7.737 -32.071 1.00 93.19 72 SER A C 1
ATOM 569 O O . SER A 1 72 ? 23.935 -6.571 -31.903 1.00 93.19 72 SER A O 1
ATOM 571 N N . ILE A 1 73 ? 24.399 -8.625 -31.085 1.00 96.00 73 ILE A N 1
ATOM 572 C CA . ILE A 1 73 ? 24.113 -8.297 -29.687 1.00 96.00 73 ILE A CA 1
ATOM 573 C C . ILE A 1 73 ? 25.445 -7.997 -28.979 1.00 96.00 73 ILE A C 1
ATOM 575 O O . ILE A 1 73 ? 26.335 -8.840 -29.011 1.00 96.00 73 ILE A O 1
ATOM 579 N N . PRO A 1 74 ? 25.641 -6.788 -28.420 1.00 93.75 74 PRO A N 1
ATOM 580 C CA . PRO A 1 74 ? 26.828 -6.476 -27.623 1.00 93.75 74 PRO A CA 1
ATOM 581 C C . PRO A 1 74 ? 26.899 -7.298 -26.329 1.00 93.75 74 PRO A C 1
ATOM 583 O O . PRO A 1 74 ? 25.860 -7.637 -25.767 1.00 93.75 74 PRO A O 1
ATOM 586 N N . ASP A 1 75 ? 28.110 -7.537 -25.819 1.00 90.38 75 ASP A N 1
ATOM 587 C CA . ASP A 1 75 ? 28.320 -8.250 -24.547 1.00 90.38 75 ASP A CA 1
ATOM 588 C C . ASP A 1 75 ? 27.747 -7.490 -23.336 1.00 90.38 75 ASP A C 1
ATOM 590 O O . ASP A 1 75 ? 27.384 -8.096 -22.332 1.00 90.38 75 ASP A O 1
ATOM 594 N N . ASP A 1 76 ? 27.658 -6.161 -23.427 1.00 90.94 76 ASP A N 1
ATOM 595 C CA . ASP A 1 76 ? 27.152 -5.259 -22.389 1.00 90.94 76 ASP A CA 1
ATOM 596 C C . ASP A 1 76 ? 25.657 -4.932 -22.541 1.00 90.94 76 ASP A C 1
ATOM 598 O O . ASP A 1 76 ? 25.182 -3.928 -22.009 1.00 90.94 76 ASP A O 1
ATOM 602 N N . VAL A 1 77 ? 24.905 -5.757 -23.280 1.00 95.69 77 VAL A N 1
ATOM 603 C CA . VAL A 1 77 ? 23.466 -5.554 -23.467 1.00 95.69 77 VAL A CA 1
ATOM 604 C C . VAL A 1 77 ? 22.715 -5.642 -22.133 1.00 95.69 77 VAL A C 1
ATOM 606 O O . VAL A 1 77 ? 22.920 -6.567 -21.350 1.00 95.69 77 VAL A O 1
ATOM 609 N N . ASP A 1 78 ? 21.811 -4.697 -21.865 1.00 95.88 78 ASP A N 1
ATOM 610 C CA . ASP A 1 78 ? 21.119 -4.662 -20.571 1.00 95.88 78 ASP A CA 1
ATOM 611 C C . ASP A 1 78 ? 20.034 -5.747 -20.449 1.00 95.88 78 ASP A C 1
ATOM 613 O O . ASP A 1 78 ? 19.732 -6.212 -19.347 1.00 95.88 78 ASP A O 1
ATOM 617 N N . VAL A 1 79 ? 19.414 -6.119 -21.574 1.00 95.00 79 VAL A N 1
ATOM 618 C CA . VAL A 1 79 ? 18.337 -7.117 -21.657 1.00 95.00 79 VAL A CA 1
ATOM 619 C C . VAL A 1 79 ? 18.472 -7.935 -22.928 1.00 95.00 79 VAL A C 1
ATOM 621 O O . VAL A 1 79 ? 18.661 -7.372 -24.003 1.00 95.00 79 VAL A O 1
ATOM 624 N N . THR A 1 80 ? 18.264 -9.246 -22.845 1.00 95.31 80 THR A N 1
ATOM 625 C CA . THR A 1 80 ? 18.130 -10.116 -24.018 1.00 95.31 80 THR A CA 1
ATOM 626 C C . THR A 1 80 ? 16.807 -10.873 -23.987 1.00 95.31 80 THR A C 1
ATOM 628 O O . THR A 1 80 ? 16.467 -11.529 -23.009 1.00 95.31 80 THR A O 1
ATOM 631 N N . LEU A 1 81 ? 16.058 -10.801 -25.087 1.00 94.50 81 LEU A N 1
ATOM 632 C CA . LEU A 1 81 ? 14.907 -11.653 -25.360 1.00 94.50 81 LEU A CA 1
ATOM 633 C C . LEU A 1 81 ? 15.374 -12.860 -26.173 1.00 94.50 81 LEU A C 1
ATOM 635 O O . LEU A 1 81 ? 15.605 -12.753 -27.383 1.00 94.50 81 LEU A O 1
ATOM 639 N N . ARG A 1 82 ? 15.534 -14.000 -25.497 1.00 94.50 82 ARG A N 1
ATOM 640 C CA . ARG A 1 82 ? 15.948 -15.267 -26.104 1.00 94.50 82 ARG A CA 1
ATOM 641 C C . ARG A 1 82 ? 14.720 -16.110 -26.432 1.00 94.50 82 ARG A C 1
ATOM 643 O O . ARG A 1 82 ? 13.946 -16.458 -25.548 1.00 94.50 82 ARG A O 1
ATOM 650 N N . PHE A 1 83 ? 14.551 -16.454 -27.699 1.00 94.88 83 PHE A N 1
ATOM 651 C CA . PHE A 1 83 ? 13.484 -17.330 -28.178 1.00 94.88 83 PHE A CA 1
ATOM 652 C C . PHE A 1 83 ? 14.048 -18.709 -28.512 1.00 94.88 83 PHE A C 1
ATOM 654 O O . PHE A 1 83 ? 15.145 -18.805 -29.062 1.00 94.88 83 PHE A O 1
ATOM 661 N N . VAL A 1 84 ? 13.299 -19.774 -28.227 1.00 94.38 84 VAL A N 1
ATOM 662 C CA . VAL A 1 84 ? 13.740 -21.146 -28.545 1.00 94.38 84 VAL A CA 1
ATOM 663 C C . VAL A 1 84 ? 13.923 -21.356 -30.057 1.00 94.38 84 VAL A C 1
ATOM 665 O O . VAL A 1 84 ? 14.867 -22.010 -30.495 1.00 94.38 84 VAL A O 1
ATOM 668 N N . ASP A 1 85 ? 13.068 -20.738 -30.872 1.00 93.25 85 ASP A N 1
ATOM 669 C CA . ASP A 1 85 ? 13.101 -20.803 -32.332 1.00 93.25 85 ASP A CA 1
ATOM 670 C C . ASP A 1 85 ? 12.433 -19.573 -32.980 1.00 93.25 85 ASP A C 1
ATOM 672 O O . ASP A 1 85 ? 11.915 -18.669 -32.313 1.00 93.25 85 ASP A O 1
ATOM 676 N N . GLU A 1 86 ? 12.479 -19.513 -34.311 1.00 91.88 86 GLU A N 1
ATOM 677 C CA . GLU A 1 86 ? 11.869 -18.448 -35.107 1.00 91.88 86 GLU A CA 1
ATOM 678 C C . GLU A 1 86 ? 10.335 -18.410 -34.990 1.00 91.88 86 GLU A C 1
ATOM 680 O O . GLU A 1 86 ? 9.742 -17.331 -35.082 1.00 91.88 86 GLU A O 1
ATOM 685 N N . ASP A 1 87 ? 9.689 -19.556 -34.766 1.00 89.44 87 ASP A N 1
ATOM 686 C CA . ASP A 1 87 ? 8.231 -19.655 -34.653 1.00 89.44 87 ASP A CA 1
ATOM 687 C C . ASP A 1 87 ? 7.737 -19.025 -33.343 1.00 89.44 87 ASP A C 1
ATOM 689 O O . ASP A 1 87 ? 6.729 -18.311 -33.340 1.00 89.44 87 ASP A O 1
ATOM 693 N N . ALA A 1 88 ? 8.468 -19.203 -32.239 1.00 90.94 88 ALA A N 1
ATOM 694 C CA . ALA A 1 88 ? 8.198 -18.541 -30.966 1.00 90.94 88 ALA A CA 1
ATOM 695 C C . ALA A 1 88 ? 8.299 -17.011 -31.086 1.00 90.94 88 ALA A C 1
ATOM 697 O O . ALA A 1 88 ? 7.406 -16.293 -30.624 1.00 90.94 88 ALA A O 1
ATOM 698 N N . LEU A 1 89 ? 9.334 -16.504 -31.767 1.00 90.31 89 LEU A N 1
ATOM 699 C CA . LEU A 1 89 ? 9.476 -15.071 -32.044 1.00 90.31 89 LEU A CA 1
ATOM 700 C C . LEU A 1 89 ? 8.326 -14.552 -32.918 1.00 90.31 89 LEU A C 1
ATOM 702 O O . LEU A 1 89 ? 7.733 -13.512 -32.626 1.00 90.31 89 LEU A O 1
ATOM 706 N N . PHE A 1 90 ? 7.981 -15.277 -33.981 1.00 86.81 90 PHE A N 1
ATOM 707 C CA . PHE A 1 90 ? 6.885 -14.889 -34.863 1.00 86.81 90 PHE A CA 1
ATOM 708 C C . PHE A 1 90 ? 5.527 -14.891 -34.149 1.00 86.81 90 PHE A C 1
ATOM 710 O O . PHE A 1 90 ? 4.698 -14.013 -34.399 1.00 86.81 90 PHE A O 1
ATOM 717 N N . THR A 1 91 ? 5.320 -15.846 -33.239 1.00 85.69 91 THR A N 1
ATOM 718 C CA . THR A 1 91 ? 4.131 -15.925 -32.383 1.00 85.69 91 THR A CA 1
ATOM 719 C C . THR A 1 91 ? 4.024 -14.682 -31.505 1.00 85.69 91 THR A C 1
ATOM 721 O O . THR A 1 91 ? 2.979 -14.040 -31.514 1.00 85.69 91 THR A O 1
ATOM 724 N N . MET A 1 92 ? 5.110 -14.274 -30.835 1.00 85.44 92 MET A N 1
ATOM 725 C CA . MET A 1 92 ? 5.124 -13.092 -29.960 1.00 85.44 92 MET A CA 1
ATOM 726 C C . MET A 1 92 ? 4.666 -11.813 -30.678 1.00 85.44 92 MET A C 1
ATOM 728 O O . MET A 1 92 ? 3.859 -11.065 -30.139 1.00 85.44 92 MET A O 1
ATOM 732 N N . ILE A 1 93 ? 5.092 -11.596 -31.929 1.00 78.31 93 ILE A N 1
ATOM 733 C CA . ILE A 1 93 ? 4.722 -10.403 -32.721 1.00 78.31 93 ILE A CA 1
ATOM 734 C C . ILE A 1 93 ? 3.197 -10.276 -32.915 1.00 78.31 93 ILE A C 1
ATOM 736 O O . ILE A 1 93 ? 2.685 -9.179 -33.150 1.00 78.31 93 ILE A O 1
ATOM 740 N N . ARG A 1 94 ? 2.466 -11.394 -32.860 1.00 74.38 94 ARG A N 1
ATOM 741 C CA . ARG A 1 94 ? 1.013 -11.466 -33.083 1.00 74.38 94 ARG A CA 1
ATOM 742 C C . ARG A 1 94 ? 0.223 -11.803 -31.822 1.00 74.38 94 ARG A C 1
ATOM 744 O O . ARG A 1 94 ? -1.002 -11.838 -31.893 1.00 74.38 94 ARG A O 1
ATOM 751 N N . ALA A 1 95 ? 0.919 -12.067 -30.725 1.00 72.31 95 ALA A N 1
ATOM 752 C CA . ALA A 1 95 ? 0.345 -12.560 -29.493 1.00 72.31 95 ALA A CA 1
ATOM 753 C C . ALA A 1 95 ? -0.373 -11.447 -28.722 1.00 72.31 95 ALA A C 1
ATOM 755 O O . ALA A 1 95 ? 0.071 -10.298 -28.655 1.00 72.31 95 ALA A O 1
ATOM 756 N N . THR A 1 96 ? -1.482 -11.817 -28.099 1.00 68.19 96 THR A N 1
ATOM 757 C CA . THR A 1 96 ? -2.064 -11.108 -26.959 1.00 68.19 96 THR A CA 1
ATOM 758 C C . THR A 1 96 ? -1.149 -11.234 -25.729 1.00 68.19 96 THR A C 1
ATOM 760 O O . THR A 1 96 ? -0.312 -12.142 -25.682 1.00 68.19 96 THR A O 1
ATOM 763 N N . PRO A 1 97 ? -1.291 -10.377 -24.700 1.00 66.50 97 PRO A N 1
ATOM 764 C CA . PRO A 1 97 ? -0.503 -10.495 -23.466 1.00 66.50 97 PRO A CA 1
ATOM 765 C C . PRO A 1 97 ? -0.510 -11.908 -22.848 1.00 66.50 97 PRO A C 1
ATOM 767 O O . PRO A 1 97 ? 0.534 -12.407 -22.429 1.00 66.50 97 PRO A O 1
ATOM 770 N N . ASN A 1 98 ? -1.652 -12.602 -22.886 1.00 66.75 98 ASN A N 1
ATOM 771 C CA . ASN A 1 98 ? -1.826 -13.952 -22.325 1.00 66.75 98 ASN A CA 1
ATOM 772 C C . ASN A 1 98 ? -1.014 -14.986 -23.100 1.00 66.75 98 ASN A C 1
ATOM 774 O O . ASN A 1 98 ? -0.399 -15.880 -22.528 1.00 66.75 98 ASN A O 1
ATOM 778 N N . GLU A 1 99 ? -0.989 -14.860 -24.423 1.00 74.94 99 GLU A N 1
ATOM 779 C CA . GLU A 1 99 ? -0.195 -15.733 -25.280 1.00 74.94 99 GLU A CA 1
ATOM 780 C C . GLU A 1 99 ? 1.306 -15.485 -25.075 1.00 74.94 99 GLU A C 1
ATOM 782 O O . GLU A 1 99 ? 2.081 -16.440 -25.078 1.00 74.94 99 GLU A O 1
ATOM 787 N N . VAL A 1 100 ? 1.723 -14.240 -24.806 1.00 79.00 100 VAL A N 1
ATOM 788 C CA . VAL A 1 100 ? 3.113 -13.929 -24.424 1.00 79.00 100 VAL A CA 1
ATOM 789 C C . VAL A 1 100 ? 3.475 -14.570 -23.079 1.00 79.00 100 VAL A C 1
ATOM 791 O O . VAL A 1 100 ? 4.546 -15.171 -22.972 1.00 79.00 100 VAL A O 1
ATOM 794 N N . LEU A 1 101 ? 2.586 -14.527 -22.079 1.00 77.00 101 LEU A N 1
ATOM 795 C CA . LEU A 1 101 ? 2.773 -15.245 -20.810 1.00 77.00 101 LEU A CA 1
ATOM 796 C C . LEU A 1 101 ? 2.987 -16.743 -21.042 1.00 77.00 101 LEU A C 1
ATOM 798 O O . LEU A 1 101 ? 3.917 -17.329 -20.491 1.00 77.00 101 LEU A O 1
ATOM 802 N N . LEU A 1 102 ? 2.162 -17.363 -21.887 1.00 81.56 102 LEU A N 1
ATOM 803 C CA . LEU A 1 102 ? 2.296 -18.781 -22.213 1.00 81.56 102 LEU A CA 1
ATOM 804 C C . LEU A 1 102 ? 3.636 -19.098 -22.886 1.00 81.56 102 LEU A C 1
ATOM 806 O O . LEU A 1 102 ? 4.178 -20.180 -22.656 1.00 81.56 102 LEU A O 1
ATOM 810 N N . LEU A 1 103 ? 4.201 -18.187 -23.686 1.00 87.62 103 LEU A N 1
ATOM 811 C CA . LEU A 1 103 ? 5.550 -18.366 -24.232 1.00 87.62 103 LEU A CA 1
ATOM 812 C C . LEU A 1 103 ? 6.608 -18.387 -23.123 1.00 87.62 103 LEU A C 1
ATOM 814 O O . LEU A 1 103 ? 7.517 -19.212 -23.190 1.00 87.62 103 LEU A O 1
ATOM 818 N N . ILE A 1 104 ? 6.481 -17.535 -22.104 1.00 85.50 104 ILE A N 1
ATOM 819 C CA . ILE A 1 104 ? 7.405 -17.503 -20.959 1.00 85.50 104 ILE A CA 1
ATOM 820 C C . ILE A 1 104 ? 7.260 -18.776 -20.118 1.00 85.50 104 ILE A C 1
ATOM 822 O O . ILE A 1 104 ? 8.244 -19.479 -19.905 1.00 85.50 104 ILE A O 1
ATOM 826 N N . LEU A 1 105 ? 6.034 -19.136 -19.718 1.00 82.88 105 LEU A N 1
ATOM 827 C CA . LEU A 1 105 ? 5.767 -20.317 -18.882 1.00 82.88 105 LEU A CA 1
ATOM 828 C C . LEU A 1 105 ? 6.199 -21.635 -19.542 1.00 82.88 105 LEU A C 1
ATOM 830 O O . LEU A 1 105 ? 6.628 -22.563 -18.861 1.00 82.88 105 LEU A O 1
ATOM 834 N N . ASN A 1 106 ? 6.116 -21.721 -20.873 1.00 86.62 106 ASN A N 1
ATOM 835 C CA . ASN A 1 106 ? 6.578 -22.885 -21.633 1.00 86.62 106 ASN A CA 1
ATOM 836 C C . ASN A 1 106 ? 8.065 -22.805 -22.029 1.00 86.62 106 ASN A C 1
ATOM 838 O O . ASN A 1 106 ? 8.508 -23.603 -22.854 1.00 86.62 106 ASN A O 1
ATOM 842 N N . ASN A 1 107 ? 8.831 -21.850 -21.485 1.00 86.69 107 ASN A N 1
ATOM 843 C CA . ASN A 1 107 ? 10.243 -21.604 -21.807 1.00 86.69 107 ASN A CA 1
ATOM 844 C C . ASN A 1 107 ? 10.521 -21.404 -23.314 1.00 86.69 107 ASN A C 1
ATOM 846 O O . ASN A 1 107 ? 11.602 -21.721 -23.802 1.00 86.69 107 ASN A O 1
ATOM 850 N N . LYS A 1 108 ? 9.548 -20.880 -24.068 1.00 91.31 108 LYS A N 1
ATOM 851 C CA . LYS A 1 108 ? 9.708 -20.507 -25.485 1.00 91.31 108 LYS A CA 1
ATOM 852 C C . LYS A 1 108 ? 10.247 -19.088 -25.661 1.00 91.31 108 LYS A C 1
ATOM 854 O O . LYS A 1 108 ? 10.848 -18.795 -26.693 1.00 91.31 108 LYS A O 1
ATOM 859 N N . LEU A 1 109 ? 10.019 -18.229 -24.667 1.00 91.25 109 LEU A N 1
ATOM 860 C CA . LEU A 1 109 ? 10.593 -16.894 -24.525 1.00 91.25 109 LEU A CA 1
ATOM 861 C C . LEU A 1 109 ? 11.261 -16.795 -23.153 1.00 91.25 109 LEU A C 1
ATOM 863 O O . LEU A 1 109 ? 10.597 -16.913 -22.130 1.00 91.25 109 LEU A O 1
ATOM 867 N N . ILE A 1 110 ? 12.566 -16.557 -23.139 1.00 90.75 110 ILE A N 1
ATOM 868 C CA . ILE A 1 110 ? 13.383 -16.433 -21.937 1.00 90.75 110 ILE A CA 1
ATOM 869 C C . ILE A 1 110 ? 13.930 -14.998 -21.897 1.00 90.75 110 ILE A C 1
ATOM 871 O O . ILE A 1 110 ? 14.864 -14.679 -22.638 1.00 90.75 110 ILE A O 1
ATOM 875 N N . PRO A 1 111 ? 13.333 -14.102 -21.091 1.00 89.38 111 PRO A N 1
ATOM 876 C CA . PRO A 1 111 ? 13.908 -12.788 -20.839 1.00 89.38 111 PRO A CA 1
ATOM 877 C C . PRO A 1 111 ? 15.109 -12.910 -19.890 1.00 89.38 111 PRO A C 1
ATOM 879 O O . PRO A 1 111 ? 15.011 -13.514 -18.822 1.00 89.38 111 PRO A O 1
ATOM 882 N N . GLU A 1 112 ? 16.236 -12.317 -20.271 1.00 90.00 112 GLU A N 1
ATOM 883 C CA . GLU A 1 112 ? 17.485 -12.292 -19.503 1.00 90.00 112 GLU A CA 1
ATOM 884 C C . GLU A 1 112 ? 17.913 -10.836 -19.265 1.00 90.00 112 GLU A C 1
ATOM 886 O O . GLU A 1 112 ? 17.765 -9.995 -20.153 1.00 90.00 112 GLU A O 1
ATOM 891 N N . GLY A 1 113 ? 18.450 -10.529 -18.081 1.00 91.75 113 GLY A N 1
ATOM 892 C CA . GLY A 1 113 ? 18.933 -9.189 -17.730 1.00 91.75 113 GLY A CA 1
ATOM 893 C C . GLY A 1 113 ? 17.917 -8.324 -16.973 1.00 91.75 113 GLY A C 1
ATOM 894 O O . GLY A 1 113 ? 17.129 -8.814 -16.162 1.00 91.75 113 GLY A O 1
ATOM 895 N N . ASN A 1 114 ? 17.969 -7.010 -17.177 1.00 93.06 114 ASN A N 1
ATOM 896 C CA . ASN A 1 114 ? 17.231 -6.042 -16.366 1.00 93.06 114 ASN A CA 1
ATOM 897 C C . ASN A 1 114 ? 15.738 -5.949 -16.739 1.00 93.06 114 ASN A C 1
ATOM 899 O O . ASN A 1 114 ? 15.352 -5.404 -17.776 1.00 93.06 114 ASN A O 1
ATOM 903 N N . TRP A 1 115 ? 14.858 -6.407 -15.852 1.00 90.00 115 TRP A N 1
ATOM 904 C CA . TRP A 1 115 ? 13.419 -6.432 -16.141 1.00 90.00 115 TRP A CA 1
ATOM 905 C C . TRP A 1 115 ? 12.770 -5.043 -16.229 1.00 90.00 115 TRP A C 1
ATOM 907 O O . TRP A 1 115 ? 11.794 -4.880 -16.960 1.00 90.00 115 TRP A O 1
ATOM 917 N N . ALA A 1 116 ? 13.306 -4.028 -15.547 1.00 94.06 116 ALA A N 1
ATOM 918 C CA . ALA A 1 116 ? 12.791 -2.665 -15.673 1.00 94.06 116 ALA A CA 1
ATOM 919 C C . ALA A 1 116 ? 13.028 -2.117 -17.090 1.00 94.06 116 ALA A C 1
ATOM 921 O O . ALA A 1 116 ? 12.140 -1.487 -17.663 1.00 94.06 116 ALA A O 1
ATOM 922 N N . TYR A 1 117 ? 14.182 -2.411 -17.698 1.00 96.19 117 TYR A N 1
ATOM 923 C CA . TYR A 1 117 ? 14.460 -2.029 -19.085 1.00 96.19 117 TYR A CA 1
ATOM 924 C C . TYR A 1 117 ? 13.678 -2.840 -20.112 1.00 96.19 117 TYR A C 1
ATOM 926 O O . TYR A 1 117 ? 13.301 -2.291 -21.147 1.00 96.19 117 TYR A O 1
ATOM 934 N N . LEU A 1 118 ? 13.351 -4.101 -19.815 1.00 93.94 118 LEU A N 1
ATOM 935 C CA . LEU A 1 118 ? 12.393 -4.853 -20.624 1.00 93.94 118 LEU A CA 1
ATOM 936 C C . LEU A 1 118 ? 11.029 -4.148 -20.644 1.00 93.94 118 LEU A C 1
ATOM 938 O O . LEU A 1 118 ? 10.440 -3.945 -21.704 1.00 93.94 118 LEU A O 1
ATOM 942 N N . GLN A 1 119 ? 10.542 -3.724 -19.478 1.00 94.56 119 GLN A N 1
ATOM 943 C CA . GLN A 1 119 ? 9.256 -3.039 -19.379 1.00 94.56 119 GLN A CA 1
ATOM 944 C C . GLN A 1 119 ? 9.287 -1.641 -20.007 1.00 94.56 119 GLN A C 1
ATOM 946 O O . GLN A 1 119 ? 8.346 -1.266 -20.703 1.00 94.56 119 GLN A O 1
ATOM 951 N N . LEU A 1 120 ? 10.397 -0.907 -19.886 1.00 97.19 120 LEU A N 1
ATOM 952 C CA . LEU A 1 120 ? 10.608 0.326 -20.647 1.00 97.19 120 LEU A CA 1
ATOM 953 C C . LEU A 1 120 ? 10.575 0.070 -22.161 1.00 97.19 120 LEU A C 1
ATOM 955 O O . LEU A 1 120 ? 9.926 0.815 -22.890 1.00 97.19 120 LEU A O 1
ATOM 959 N N . PHE A 1 121 ? 11.236 -0.980 -22.655 1.00 96.38 121 PHE A N 1
ATOM 960 C CA . PHE A 1 121 ? 11.193 -1.323 -24.076 1.00 96.38 121 PHE A CA 1
ATOM 961 C C . PHE A 1 121 ? 9.762 -1.594 -24.548 1.00 96.38 121 PHE A C 1
ATOM 963 O O . PHE A 1 121 ? 9.338 -1.026 -25.556 1.00 96.38 121 PHE A O 1
ATOM 970 N N . ASN A 1 122 ? 9.001 -2.385 -23.787 1.00 92.94 122 ASN A N 1
ATOM 971 C CA . ASN A 1 122 ? 7.593 -2.662 -24.070 1.00 92.94 122 ASN A CA 1
ATOM 972 C C . ASN A 1 122 ? 6.760 -1.374 -24.109 1.00 92.94 122 ASN A C 1
ATOM 974 O O . ASN A 1 122 ? 5.978 -1.180 -25.038 1.00 92.94 122 ASN A O 1
ATOM 978 N N . TYR A 1 123 ? 6.990 -0.459 -23.164 1.00 94.56 123 TYR A N 1
ATOM 979 C CA . TYR A 1 123 ? 6.323 0.841 -23.127 1.00 94.56 123 TYR A CA 1
ATOM 980 C C . TYR A 1 123 ? 6.617 1.677 -24.381 1.00 94.56 123 TYR A C 1
ATOM 982 O O . TYR A 1 123 ? 5.707 2.213 -25.013 1.00 94.56 123 TYR A O 1
ATOM 990 N N . LEU A 1 124 ? 7.883 1.740 -24.808 1.00 95.62 124 LEU A N 1
ATOM 991 C CA . LEU A 1 124 ? 8.269 2.442 -26.035 1.00 95.62 124 LEU A CA 1
ATOM 992 C C . LEU A 1 124 ? 7.650 1.795 -27.290 1.00 95.62 124 LEU A C 1
ATOM 994 O O . LEU A 1 124 ? 7.210 2.488 -28.210 1.00 95.62 124 LEU A O 1
ATOM 998 N N . VAL A 1 125 ? 7.563 0.465 -27.340 1.00 92.62 125 VAL A N 1
ATOM 999 C CA . VAL A 1 125 ? 6.863 -0.233 -28.428 1.00 92.62 125 VAL A CA 1
ATOM 1000 C C . VAL A 1 125 ? 5.368 0.114 -28.425 1.00 92.62 125 VAL A C 1
ATOM 1002 O O . VAL A 1 125 ? 4.821 0.438 -29.482 1.00 92.62 125 VAL A O 1
ATOM 1005 N N . ALA A 1 126 ? 4.712 0.122 -27.263 1.00 89.44 126 ALA A N 1
ATOM 1006 C CA . ALA A 1 126 ? 3.298 0.472 -27.134 1.00 89.44 126 ALA A CA 1
ATOM 1007 C C . ALA A 1 126 ? 3.016 1.913 -27.602 1.00 89.44 126 ALA A C 1
ATOM 1009 O O . ALA A 1 126 ? 2.115 2.135 -28.419 1.00 89.44 126 ALA A O 1
ATOM 1010 N N . LEU A 1 127 ? 3.847 2.877 -27.186 1.00 91.31 127 LEU A N 1
ATOM 1011 C CA . LEU A 1 127 ? 3.789 4.274 -27.635 1.00 91.31 127 LEU A CA 1
ATOM 1012 C C . LEU A 1 127 ? 3.938 4.409 -29.156 1.00 91.31 127 LEU A C 1
ATOM 1014 O O . LEU A 1 127 ? 3.238 5.204 -29.791 1.00 91.31 127 LEU A O 1
ATOM 1018 N N . LEU A 1 128 ? 4.842 3.627 -29.757 1.00 92.06 128 LEU A N 1
ATOM 1019 C CA . LEU A 1 128 ? 5.055 3.622 -31.202 1.00 92.06 128 LEU A CA 1
ATOM 1020 C C . LEU A 1 128 ? 3.835 3.079 -31.962 1.00 92.06 128 LEU A C 1
ATOM 1022 O O . LEU A 1 128 ? 3.445 3.650 -32.985 1.00 92.06 128 LEU A O 1
ATOM 1026 N N . LEU A 1 129 ? 3.239 1.986 -31.474 1.00 87.44 129 LEU A N 1
ATOM 1027 C CA . LEU A 1 129 ? 2.054 1.364 -32.073 1.00 87.44 129 LEU A CA 1
ATOM 1028 C C . LEU A 1 129 ? 0.796 2.231 -31.906 1.00 87.44 129 LEU A C 1
ATOM 1030 O O . LEU A 1 129 ? -0.084 2.225 -32.777 1.00 87.44 129 LEU A O 1
ATOM 1034 N N . GLY A 1 130 ? 0.699 2.986 -30.808 1.00 85.19 130 GLY A N 1
ATOM 1035 C CA . GLY A 1 130 ? -0.369 3.946 -30.539 1.00 85.19 130 GLY A CA 1
ATOM 1036 C C . GLY A 1 130 ? -1.765 3.350 -30.746 1.00 85.19 130 GLY A C 1
ATOM 1037 O O . GLY A 1 130 ? -2.159 2.383 -30.097 1.00 85.19 130 GLY A O 1
ATOM 1038 N N . ARG A 1 131 ? -2.532 3.899 -31.700 1.00 83.19 131 ARG A N 1
ATOM 1039 C CA . ARG A 1 131 ? -3.909 3.447 -31.991 1.00 83.19 131 ARG A CA 1
ATOM 1040 C C . ARG A 1 131 ? -4.005 1.983 -32.430 1.00 83.19 131 ARG A C 1
ATOM 1042 O O . ARG A 1 131 ? -5.063 1.387 -32.259 1.00 83.19 131 ARG A O 1
ATOM 1049 N N . ALA A 1 132 ? -2.958 1.414 -33.027 1.00 84.31 132 ALA A N 1
ATOM 1050 C CA . ALA A 1 132 ? -2.973 0.005 -33.413 1.00 84.31 132 ALA A CA 1
ATOM 1051 C C . ALA A 1 132 ? -2.996 -0.899 -32.174 1.00 84.31 132 ALA A C 1
ATOM 1053 O O . ALA A 1 132 ? -3.805 -1.821 -32.124 1.00 84.31 132 ALA A O 1
ATOM 1054 N N . HIS A 1 133 ? -2.188 -0.572 -31.161 1.00 81.69 133 HIS A N 1
ATOM 1055 C CA . HIS A 1 133 ? -2.171 -1.284 -29.884 1.00 81.69 133 HIS A CA 1
ATOM 1056 C C . HIS A 1 133 ? -3.527 -1.184 -29.172 1.00 81.69 133 HIS A C 1
ATOM 1058 O O . HIS A 1 133 ? -4.084 -2.199 -28.770 1.00 81.69 133 HIS A O 1
ATOM 1064 N N . GLN A 1 134 ? -4.129 0.010 -29.141 1.00 80.81 134 GLN A N 1
ATOM 1065 C CA . GLN A 1 134 ? -5.461 0.204 -28.550 1.00 80.81 134 GLN A CA 1
ATOM 1066 C C . GLN A 1 134 ? -6.536 -0.667 -29.216 1.00 80.81 134 GLN A C 1
ATOM 1068 O O . GLN A 1 134 ? -7.263 -1.378 -28.536 1.00 80.81 134 GLN A O 1
ATOM 1073 N N . ARG A 1 135 ? -6.569 -0.729 -30.555 1.00 85.62 135 ARG A N 1
ATOM 1074 C CA . ARG A 1 135 ? -7.515 -1.605 -31.273 1.00 85.62 135 ARG A CA 1
ATOM 1075 C C . ARG A 1 135 ? -7.329 -3.090 -30.955 1.00 85.62 135 ARG A C 1
ATOM 1077 O O . ARG A 1 135 ? -8.301 -3.839 -31.034 1.00 85.62 135 ARG A O 1
ATOM 1084 N N . MET A 1 136 ? -6.099 -3.526 -30.673 1.00 82.62 136 MET A N 1
ATOM 1085 C CA . MET A 1 136 ? -5.827 -4.909 -30.271 1.00 82.62 136 MET A CA 1
ATOM 1086 C C . MET A 1 136 ? -6.427 -5.198 -28.893 1.00 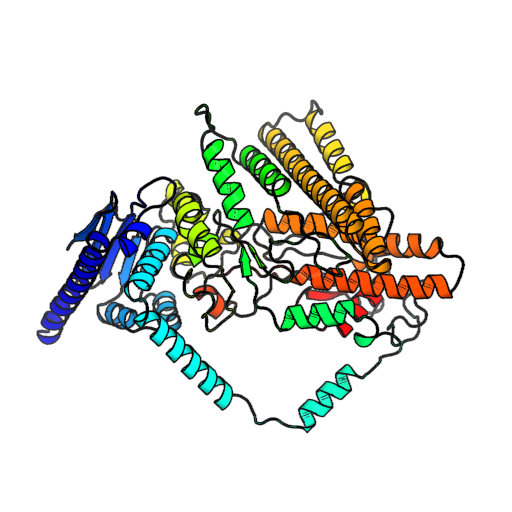82.62 136 MET A C 1
ATOM 1088 O O . MET A 1 136 ? -7.120 -6.202 -28.751 1.00 82.62 136 MET A O 1
ATOM 1092 N N . LEU A 1 137 ? -6.231 -4.295 -27.926 1.00 82.44 137 LEU A N 1
ATOM 1093 C CA . LEU A 1 137 ? -6.817 -4.399 -26.585 1.00 82.44 137 LEU A CA 1
ATOM 1094 C C . LEU A 1 137 ? -8.354 -4.365 -26.637 1.00 82.44 137 LEU A C 1
ATOM 1096 O O . LEU A 1 137 ? -9.002 -5.261 -26.106 1.00 82.44 137 LEU A O 1
ATOM 1100 N N . ASP A 1 138 ? -8.940 -3.418 -27.378 1.00 85.50 138 ASP A N 1
ATOM 1101 C CA . ASP A 1 138 ? -10.398 -3.302 -27.553 1.00 85.50 138 ASP A CA 1
ATOM 1102 C C . ASP A 1 138 ? -11.014 -4.548 -28.202 1.00 85.50 138 ASP A C 1
ATOM 1104 O O . ASP A 1 138 ? -12.176 -4.892 -27.977 1.00 85.50 138 ASP A O 1
ATOM 1108 N N . LYS A 1 139 ? -10.271 -5.209 -29.096 1.00 86.88 139 LYS A N 1
ATOM 1109 C CA . LYS A 1 139 ? -10.705 -6.476 -29.683 1.00 86.88 139 LYS A CA 1
ATOM 1110 C C . LYS A 1 139 ? -10.668 -7.588 -28.634 1.00 86.88 139 LYS A C 1
ATOM 1112 O O . LYS A 1 139 ? -11.683 -8.248 -28.462 1.00 86.88 139 LYS A O 1
ATOM 1117 N N . ALA A 1 140 ? -9.555 -7.744 -27.919 1.00 83.31 140 ALA A N 1
ATOM 1118 C CA . ALA A 1 140 ? -9.418 -8.766 -26.883 1.00 83.31 140 ALA A CA 1
ATOM 1119 C C . ALA A 1 140 ? -10.494 -8.627 -25.790 1.00 83.31 140 ALA A C 1
ATOM 1121 O O . ALA A 1 140 ? -11.103 -9.618 -25.404 1.00 83.31 140 ALA A O 1
ATOM 1122 N N . ALA A 1 141 ? -10.803 -7.398 -25.365 1.00 84.75 141 ALA A N 1
ATOM 1123 C CA . ALA A 1 141 ? -11.857 -7.128 -24.388 1.00 84.75 141 ALA A CA 1
ATOM 1124 C C . ALA A 1 141 ? -13.255 -7.507 -24.895 1.00 84.75 141 ALA A C 1
ATOM 1126 O O . ALA A 1 141 ? -14.060 -8.059 -24.147 1.00 84.75 141 ALA A O 1
ATOM 1127 N N . ARG A 1 142 ? -13.553 -7.242 -26.174 1.00 88.50 142 ARG A N 1
ATOM 1128 C CA . ARG A 1 142 ? -14.822 -7.660 -26.790 1.00 88.50 142 ARG A CA 1
ATOM 1129 C C . ARG A 1 142 ? -14.936 -9.176 -26.893 1.00 88.50 142 ARG A C 1
ATOM 1131 O O . ARG A 1 142 ? -15.999 -9.705 -26.580 1.00 88.50 142 ARG A O 1
ATOM 1138 N N . ASP A 1 143 ? -13.864 -9.842 -27.311 1.00 87.00 143 ASP A N 1
ATOM 1139 C CA . ASP A 1 143 ? -13.823 -11.299 -27.454 1.00 87.00 143 ASP A CA 1
ATOM 1140 C C . ASP A 1 143 ? -14.000 -11.979 -26.075 1.00 87.00 143 ASP A C 1
ATOM 1142 O O . ASP A 1 143 ? -14.817 -12.889 -25.932 1.00 87.00 143 ASP A O 1
ATOM 1146 N N . GLU A 1 144 ? -13.336 -11.468 -25.031 1.00 83.81 144 GLU A N 1
ATOM 1147 C CA . GLU A 1 144 ? -13.482 -11.927 -23.639 1.00 83.81 144 GLU A CA 1
ATOM 1148 C C . GLU A 1 144 ? -14.902 -11.704 -23.092 1.00 83.81 144 GLU A C 1
ATOM 1150 O O . GLU A 1 144 ? -15.503 -12.608 -22.512 1.00 83.81 144 GLU A O 1
ATOM 1155 N N . HIS A 1 145 ? -15.483 -10.516 -23.297 1.00 84.31 145 HIS A N 1
ATOM 1156 C CA . HIS A 1 145 ? -16.849 -10.216 -22.846 1.00 84.31 145 HIS A CA 1
ATOM 1157 C C . HIS A 1 145 ? -17.890 -11.119 -23.508 1.00 84.31 145 HIS A C 1
ATOM 1159 O O . HIS A 1 145 ? -18.843 -11.558 -22.864 1.00 84.31 145 HIS A O 1
ATOM 1165 N N . GLN A 1 146 ? -17.708 -11.408 -24.797 1.00 86.50 146 GLN A N 1
ATOM 1166 C CA . GLN A 1 146 ? -18.568 -12.331 -25.526 1.00 86.50 146 GLN A CA 1
ATOM 1167 C C . GLN A 1 146 ? -18.440 -13.758 -24.975 1.00 86.50 146 GLN A C 1
ATOM 1169 O O . GLN A 1 146 ? -19.459 -14.383 -24.691 1.00 86.50 146 GLN A O 1
ATOM 1174 N N . SER A 1 147 ? -17.214 -14.227 -24.730 1.00 85.62 147 SER A N 1
ATOM 1175 C CA . SER A 1 147 ? -16.947 -15.533 -24.110 1.00 85.62 147 SER A CA 1
ATOM 1176 C C . SER A 1 147 ? -17.618 -15.674 -22.735 1.00 85.62 147 SER A C 1
ATOM 1178 O O . SER A 1 147 ? -18.295 -16.666 -22.468 1.00 85.62 147 SER A O 1
ATOM 1180 N N . ARG A 1 148 ? -17.535 -14.646 -21.874 1.00 83.19 148 ARG A N 1
ATOM 1181 C CA . ARG A 1 148 ? -18.202 -14.648 -20.556 1.00 83.19 148 ARG A CA 1
ATOM 1182 C C . ARG A 1 148 ? -19.721 -14.735 -20.667 1.00 83.19 148 ARG A C 1
ATOM 1184 O O . ARG A 1 148 ? -20.342 -15.476 -19.915 1.00 83.19 148 ARG A O 1
ATOM 1191 N N . LYS A 1 149 ? -20.321 -14.011 -21.615 1.00 82.88 149 LYS A N 1
ATOM 1192 C CA . LYS A 1 149 ? -21.768 -14.086 -21.874 1.00 82.88 149 LYS A CA 1
ATOM 1193 C C . LYS A 1 149 ? -22.215 -15.464 -22.345 1.00 82.88 149 LYS A C 1
ATOM 1195 O O . LYS A 1 149 ? -23.321 -15.868 -22.018 1.00 82.88 149 LYS A O 1
ATOM 1200 N N . GLU A 1 150 ? -21.385 -16.147 -23.127 1.00 85.88 150 GLU A N 1
ATOM 1201 C CA . GLU A 1 150 ? -21.659 -17.507 -23.598 1.00 85.88 150 GLU A CA 1
ATOM 1202 C C . GLU A 1 150 ? -21.482 -18.552 -22.485 1.00 85.88 150 GLU A C 1
ATOM 1204 O O . GLU A 1 150 ? -22.154 -19.580 -22.510 1.00 85.88 150 GLU A O 1
ATOM 1209 N N . ALA A 1 151 ? -20.602 -18.289 -21.512 1.00 83.69 151 ALA A N 1
ATOM 1210 C CA . ALA A 1 151 ? -20.322 -19.181 -20.388 1.00 83.69 151 ALA A CA 1
ATOM 1211 C C . ALA A 1 151 ? -21.273 -19.016 -19.184 1.00 83.69 151 ALA A C 1
ATOM 1213 O O . ALA A 1 151 ? -21.417 -19.957 -18.404 1.00 83.69 151 ALA A O 1
ATOM 1214 N N . CYS A 1 152 ? -21.890 -17.845 -18.989 1.00 76.25 152 CYS A N 1
ATOM 1215 C CA . CYS A 1 152 ? -22.847 -17.616 -17.902 1.00 76.25 152 CYS A CA 1
ATOM 1216 C C . CYS A 1 152 ? -24.234 -18.201 -18.227 1.00 76.25 152 CYS A C 1
ATOM 1218 O O . CYS A 1 152 ? -24.774 -17.960 -19.305 1.00 76.25 152 CYS A O 1
ATOM 1220 N N . ASP A 1 153 ? -24.833 -18.910 -17.263 1.00 65.25 153 ASP A N 1
ATOM 1221 C CA . ASP A 1 153 ? -26.214 -19.405 -17.355 1.00 65.25 153 ASP A CA 1
ATOM 1222 C C . ASP A 1 153 ? -27.227 -18.246 -17.499 1.00 65.25 153 ASP A C 1
ATOM 1224 O O . ASP A 1 153 ? -26.977 -17.131 -17.018 1.00 65.25 153 ASP A O 1
ATOM 1228 N N . PRO A 1 154 ? -28.386 -18.470 -18.151 1.00 70.38 154 PRO A N 1
ATOM 1229 C CA . PRO A 1 154 ? -29.435 -17.463 -18.241 1.00 70.38 154 PRO A CA 1
ATOM 1230 C C . PRO A 1 154 ? -29.916 -17.052 -16.843 1.00 70.38 154 PRO A C 1
ATOM 1232 O O . PRO A 1 154 ? -29.953 -17.857 -15.919 1.00 70.38 154 PRO A O 1
ATOM 1235 N N . CYS A 1 155 ? -30.299 -15.780 -16.707 1.00 73.81 155 CYS A N 1
ATOM 1236 C CA . CYS A 1 155 ? -30.794 -15.194 -15.461 1.00 73.81 155 CYS A CA 1
ATOM 1237 C C . CYS A 1 155 ? -31.970 -16.019 -14.901 1.00 73.81 155 CYS A C 1
ATOM 1239 O O . CYS A 1 155 ? -33.073 -15.949 -15.445 1.00 73.81 155 CYS A O 1
ATOM 1241 N N . ASP A 1 156 ? -31.719 -16.800 -13.847 1.00 83.12 156 ASP A N 1
ATOM 1242 C CA . ASP A 1 156 ? -32.718 -17.599 -13.135 1.00 83.12 156 ASP A CA 1
ATOM 1243 C C . ASP A 1 156 ? -33.352 -16.752 -12.011 1.00 83.12 156 ASP A C 1
ATOM 1245 O O . ASP A 1 156 ? -32.675 -16.416 -11.028 1.00 83.12 156 ASP A O 1
ATOM 1249 N N . PRO A 1 157 ? -34.641 -16.374 -12.123 1.00 88.44 157 PRO A N 1
ATOM 1250 C CA . PRO A 1 157 ? -35.321 -15.582 -11.103 1.00 88.44 157 PRO A CA 1
ATOM 1251 C C . PRO A 1 157 ? -35.381 -16.263 -9.730 1.00 88.44 157 PRO A C 1
ATOM 1253 O O . PRO A 1 157 ? -35.430 -15.562 -8.715 1.00 88.44 157 PRO A O 1
ATOM 1256 N N . ASP A 1 158 ? -35.375 -17.599 -9.677 1.00 90.12 158 ASP A N 1
ATOM 1257 C CA . ASP A 1 158 ? -35.439 -18.338 -8.416 1.00 90.12 158 ASP A CA 1
ATOM 1258 C C . ASP A 1 158 ? -34.122 -18.210 -7.638 1.00 90.12 158 ASP A C 1
ATOM 1260 O O . ASP A 1 158 ? -34.150 -17.990 -6.424 1.00 90.12 158 ASP A O 1
ATOM 1264 N N . VAL A 1 159 ? -32.977 -18.213 -8.333 1.00 86.69 159 VAL A N 1
ATOM 1265 C CA . VAL A 1 159 ? -31.657 -17.954 -7.729 1.00 86.69 159 VAL A CA 1
ATOM 1266 C C . VAL A 1 159 ? -31.589 -16.539 -7.153 1.00 86.69 159 VAL A C 1
ATOM 1268 O O . VAL A 1 159 ? -31.144 -16.355 -6.019 1.00 86.69 159 VAL A O 1
ATOM 1271 N N . LEU A 1 160 ? -32.068 -15.527 -7.888 1.00 85.25 160 LEU A N 1
ATOM 1272 C CA . LEU A 1 160 ? -32.104 -14.146 -7.390 1.00 85.25 160 LEU A CA 1
ATOM 1273 C C . LEU A 1 160 ? -32.956 -14.031 -6.118 1.00 85.25 160 LEU A C 1
ATOM 1275 O O . LEU A 1 160 ? -32.538 -13.406 -5.141 1.00 85.25 160 LEU A O 1
ATOM 1279 N N . LYS A 1 161 ? -34.137 -14.654 -6.116 1.00 90.44 161 LYS A N 1
ATOM 1280 C CA . LYS A 1 161 ? -35.037 -14.664 -4.960 1.00 90.44 161 LYS A CA 1
ATOM 1281 C C . LYS A 1 161 ? -34.409 -15.370 -3.757 1.00 90.44 161 LYS A C 1
ATOM 1283 O O . LYS A 1 161 ? -34.559 -14.894 -2.632 1.00 90.44 161 LYS A O 1
ATOM 1288 N N . GLU A 1 162 ? -33.702 -16.479 -3.974 1.00 90.06 162 GLU A N 1
ATOM 1289 C CA . GLU A 1 162 ? -32.978 -17.187 -2.917 1.00 90.06 162 GLU A CA 1
ATOM 1290 C C . GLU A 1 162 ? -31.858 -16.323 -2.320 1.00 90.06 162 GLU A C 1
ATOM 1292 O O . GLU A 1 162 ? -31.752 -16.223 -1.097 1.00 90.06 162 GLU A O 1
ATOM 1297 N N . LEU A 1 163 ? -31.060 -15.652 -3.157 1.00 86.00 163 LEU A N 1
ATOM 1298 C CA . LEU A 1 163 ? -30.006 -14.741 -2.699 1.00 86.00 163 LEU A CA 1
ATOM 1299 C C . LEU A 1 163 ? -30.581 -13.592 -1.860 1.00 86.00 163 LEU A C 1
ATOM 1301 O O . LEU A 1 163 ? -30.098 -13.343 -0.759 1.00 86.00 163 LEU A O 1
ATOM 1305 N N . GLN A 1 164 ? -31.666 -12.962 -2.319 1.00 86.50 164 GLN A N 1
ATOM 1306 C CA . GLN A 1 164 ? -32.357 -11.909 -1.565 1.00 86.50 164 GLN A CA 1
ATOM 1307 C C . GLN A 1 164 ? -32.900 -12.414 -0.220 1.00 86.50 164 GLN A C 1
ATOM 1309 O O . GLN A 1 164 ? -32.768 -11.734 0.798 1.00 86.50 164 GLN A O 1
ATOM 1314 N N . ALA A 1 165 ? -33.487 -13.615 -0.191 1.00 88.31 165 ALA A N 1
ATOM 1315 C CA . ALA A 1 165 ? -33.999 -14.214 1.039 1.00 88.31 165 ALA A CA 1
ATOM 1316 C C . ALA A 1 165 ? -32.882 -14.508 2.054 1.00 88.31 165 ALA A C 1
ATOM 1318 O O . ALA A 1 165 ? -33.085 -14.309 3.252 1.00 88.31 165 ALA A O 1
ATOM 1319 N N . ARG A 1 166 ? -31.699 -14.937 1.587 1.00 84.38 166 ARG A N 1
ATOM 1320 C CA . ARG A 1 166 ? -30.520 -15.159 2.440 1.00 84.38 166 ARG A CA 1
ATOM 1321 C C . ARG A 1 166 ? -30.036 -13.856 3.080 1.00 84.38 166 ARG A C 1
ATOM 1323 O O . ARG A 1 166 ? -29.804 -13.844 4.282 1.00 84.38 166 ARG A O 1
ATOM 1330 N N . THR A 1 167 ? -29.957 -12.762 2.323 1.00 79.69 167 THR A N 1
ATOM 1331 C CA . THR A 1 167 ? -29.552 -11.441 2.847 1.00 79.69 167 THR A CA 1
ATOM 1332 C C . THR A 1 167 ? -30.582 -10.845 3.816 1.00 79.69 167 THR A C 1
ATOM 1334 O O . THR A 1 167 ? -30.229 -10.092 4.721 1.00 79.69 167 THR A O 1
ATOM 1337 N N . ALA A 1 168 ? -31.865 -11.186 3.656 1.00 84.19 168 ALA A N 1
ATOM 1338 C CA . ALA A 1 168 ? -32.940 -10.722 4.533 1.00 84.19 168 ALA A CA 1
ATOM 1339 C C . ALA A 1 168 ? -33.055 -11.508 5.855 1.00 84.19 168 ALA A C 1
ATOM 1341 O O . ALA A 1 168 ? -33.775 -11.082 6.762 1.00 84.19 168 ALA A O 1
ATOM 1342 N N . TYR A 1 169 ? -32.392 -12.661 5.979 1.00 86.12 169 TYR A N 1
ATOM 1343 C CA . TYR A 1 169 ? -32.485 -13.500 7.169 1.00 86.12 169 TYR A CA 1
ATOM 1344 C C . TYR A 1 169 ? -31.768 -12.859 8.367 1.00 86.12 169 TYR A C 1
ATOM 1346 O O . TYR A 1 169 ? -30.552 -12.702 8.370 1.00 86.12 169 TYR A O 1
ATOM 1354 N N . ARG A 1 170 ? -32.526 -12.524 9.418 1.00 87.62 170 ARG A N 1
ATOM 1355 C CA . ARG A 1 170 ? -32.009 -11.947 10.670 1.00 87.62 170 ARG A CA 1
ATOM 1356 C C . ARG A 1 170 ? -31.885 -13.023 11.741 1.00 87.62 170 ARG A C 1
ATOM 1358 O O . ARG A 1 170 ? -32.859 -13.347 12.424 1.00 87.62 170 ARG A O 1
ATOM 1365 N N . MET A 1 171 ? -30.691 -13.595 11.870 1.00 88.06 171 MET A N 1
ATOM 1366 C CA . MET A 1 171 ? -30.416 -14.624 12.873 1.00 88.06 171 MET A CA 1
ATOM 1367 C C . MET A 1 171 ? -30.468 -14.024 14.284 1.00 88.06 171 MET A C 1
ATOM 1369 O O . MET A 1 171 ? -29.838 -13.004 14.528 1.00 88.06 171 MET A O 1
ATOM 1373 N N . ARG A 1 172 ? -31.208 -14.659 15.200 1.00 90.38 172 ARG A N 1
ATOM 1374 C CA . ARG A 1 172 ? -31.318 -14.285 16.622 1.00 90.38 172 ARG A CA 1
ATOM 1375 C C . ARG A 1 172 ? -30.677 -15.344 17.499 1.00 90.38 172 ARG A C 1
ATOM 1377 O O . ARG A 1 172 ? -30.845 -16.531 17.220 1.00 90.38 172 ARG A O 1
ATOM 1384 N N . GLY A 1 173 ? -30.034 -14.924 18.584 1.00 85.81 173 GLY A N 1
ATOM 1385 C CA . GLY A 1 173 ? -29.468 -15.838 19.570 1.00 85.81 173 GLY A CA 1
ATOM 1386 C C . GLY A 1 173 ? -29.787 -15.445 21.005 1.00 85.81 173 GLY A C 1
ATOM 1387 O O . GLY A 1 173 ? -30.207 -14.330 21.304 1.00 85.81 173 GLY A O 1
ATOM 1388 N N . HIS A 1 174 ? -29.573 -16.392 21.915 1.00 85.81 174 HIS A N 1
ATOM 1389 C CA . HIS A 1 174 ? -29.520 -16.105 23.342 1.00 85.81 174 HIS A CA 1
ATOM 1390 C C . HIS A 1 174 ? -28.065 -15.975 23.770 1.00 85.81 174 HIS A C 1
ATOM 1392 O O . HIS A 1 174 ? -27.191 -16.677 23.267 1.00 85.81 174 HIS A O 1
ATOM 1398 N N . LYS A 1 175 ? -27.818 -15.102 24.740 1.00 85.94 175 LYS A N 1
ATOM 1399 C CA . LYS A 1 175 ? -26.510 -14.932 25.354 1.00 85.94 175 LYS A CA 1
ATOM 1400 C C . LYS A 1 175 ? -26.082 -16.190 26.123 1.00 85.94 175 LYS A C 1
ATOM 1402 O O . LYS A 1 175 ? -26.564 -16.431 27.230 1.00 85.94 175 LYS A O 1
ATOM 1407 N N . THR A 1 176 ? -25.177 -16.974 25.539 1.00 86.25 176 THR A N 1
ATOM 1408 C CA . THR A 1 176 ? -24.627 -18.207 26.137 1.00 86.25 176 THR A CA 1
ATOM 1409 C C . THR A 1 176 ? -23.127 -18.144 26.407 1.00 86.25 176 THR A C 1
ATOM 1411 O O . THR A 1 176 ? -22.654 -18.841 27.302 1.00 86.25 176 THR A O 1
ATOM 1414 N N . ASP A 1 177 ? -22.389 -17.308 25.676 1.00 92.31 177 ASP A N 1
ATOM 1415 C CA . ASP A 1 177 ? -20.933 -17.209 25.799 1.00 92.31 177 ASP A CA 1
ATOM 1416 C C . ASP A 1 177 ? -20.537 -16.335 27.005 1.00 92.31 177 ASP A C 1
ATOM 1418 O O . ASP A 1 177 ? -20.980 -15.183 27.096 1.00 92.31 177 ASP A O 1
ATOM 1422 N N . PRO A 1 178 ? -19.701 -16.832 27.939 1.00 92.00 178 PRO A N 1
ATOM 1423 C CA . PRO A 1 178 ? -19.410 -16.134 29.194 1.00 92.00 178 PRO A CA 1
ATOM 1424 C C . PRO A 1 178 ? -18.757 -14.757 29.042 1.00 92.00 178 PRO A C 1
ATOM 1426 O O . PRO A 1 178 ? -18.942 -13.914 29.915 1.00 92.00 178 PRO A O 1
ATOM 1429 N N . GLY A 1 179 ? -17.979 -14.544 27.976 1.00 93.44 179 GLY A N 1
ATOM 1430 C CA . GLY A 1 179 ? -17.257 -13.291 27.727 1.00 93.44 179 GLY A CA 1
ATOM 1431 C C . GLY A 1 179 ? -18.072 -12.223 26.996 1.00 93.44 179 GLY A C 1
ATOM 1432 O O . GLY A 1 179 ? -17.569 -11.126 26.762 1.00 93.44 179 GLY A O 1
ATOM 1433 N N . VAL A 1 180 ? -19.320 -12.518 26.625 1.00 95.69 180 VAL A N 1
ATOM 1434 C CA . VAL A 1 180 ? -20.269 -11.505 26.157 1.00 95.69 180 VAL A CA 1
ATOM 1435 C C . VAL A 1 180 ? -20.855 -10.858 27.401 1.00 95.69 180 VAL A C 1
ATOM 1437 O O . VAL A 1 180 ? -21.450 -11.533 28.237 1.00 95.69 180 VAL A O 1
ATOM 1440 N N . HIS A 1 181 ? -20.694 -9.556 27.583 1.00 93.94 181 HIS A N 1
ATOM 1441 C CA . HIS A 1 181 ? -21.115 -8.873 28.806 1.00 93.94 181 HIS A CA 1
ATOM 1442 C C . HIS A 1 181 ? -22.290 -7.927 28.566 1.00 93.94 181 HIS A C 1
ATOM 1444 O O . HIS A 1 181 ? -23.186 -7.863 29.411 1.00 93.94 181 HIS A O 1
ATOM 1450 N N . TYR A 1 182 ? -22.356 -7.293 27.401 1.00 94.06 182 TYR A N 1
ATOM 1451 C CA . TYR A 1 182 ? -23.223 -6.146 27.148 1.00 94.06 182 TYR A CA 1
ATOM 1452 C C . TYR A 1 182 ? -24.247 -6.368 26.034 1.00 94.06 182 TYR A C 1
ATOM 1454 O O . TYR A 1 182 ? -25.264 -5.680 26.034 1.00 94.06 182 TYR A O 1
ATOM 1462 N N . LEU A 1 183 ? -24.031 -7.328 25.131 1.00 94.25 183 LEU A N 1
ATOM 1463 C CA . LEU A 1 183 ? -25.016 -7.657 24.097 1.00 94.25 183 LEU A CA 1
ATOM 1464 C C . LEU A 1 183 ? -26.148 -8.528 24.664 1.00 94.25 183 LEU A C 1
ATOM 1466 O O . LEU A 1 183 ? -25.895 -9.611 25.198 1.00 94.25 183 LEU A O 1
ATOM 1470 N N . GLU A 1 184 ? -27.395 -8.060 24.548 1.00 89.62 184 GLU A N 1
ATOM 1471 C CA . GLU A 1 184 ? -28.587 -8.833 24.939 1.00 89.62 184 GLU A CA 1
ATOM 1472 C C . GLU A 1 184 ? -28.892 -9.944 23.923 1.00 89.62 184 GLU A C 1
ATOM 1474 O O . GLU A 1 184 ? -29.050 -11.107 24.304 1.00 89.62 184 GLU A O 1
ATOM 1479 N N . ASP A 1 185 ? -28.907 -9.590 22.635 1.00 94.00 185 ASP A N 1
ATOM 1480 C CA . ASP A 1 185 ? -28.856 -10.512 21.500 1.00 94.00 185 ASP A CA 1
ATOM 1481 C C . ASP A 1 185 ? -27.444 -10.458 20.896 1.00 94.00 185 ASP A C 1
ATOM 1483 O O . ASP A 1 185 ? -27.123 -9.495 20.192 1.00 94.00 185 ASP A O 1
ATOM 1487 N N . PRO A 1 186 ? -26.580 -11.462 21.144 1.00 93.25 186 PRO A N 1
ATOM 1488 C CA . PRO A 1 186 ? -25.223 -11.466 20.603 1.00 93.25 186 PRO A CA 1
ATOM 1489 C C . PRO A 1 186 ? -25.188 -11.391 19.073 1.00 93.25 186 PRO A C 1
ATOM 1491 O O . PRO A 1 186 ? -24.236 -10.881 18.504 1.00 93.25 186 PRO A O 1
ATOM 1494 N N . TYR A 1 187 ? -26.234 -11.844 18.382 1.00 94.50 187 TYR A N 1
ATOM 1495 C CA . TYR A 1 187 ? -26.270 -11.868 16.920 1.00 94.50 187 TYR A CA 1
ATOM 1496 C C . TYR A 1 187 ? -26.630 -10.500 16.334 1.00 94.50 187 TYR A C 1
ATOM 1498 O O . TYR A 1 187 ? -26.587 -10.322 15.114 1.00 94.50 187 TYR A O 1
ATOM 1506 N N . LEU A 1 188 ? -26.968 -9.526 17.194 1.00 95.81 188 LEU A N 1
ATOM 1507 C CA . LEU A 1 188 ? -27.262 -8.152 16.804 1.00 95.81 188 LEU A CA 1
ATOM 1508 C C . LEU A 1 188 ? -28.342 -8.119 15.707 1.00 95.81 188 LEU A C 1
ATOM 1510 O O . LEU A 1 188 ? -28.227 -7.396 14.720 1.00 95.81 188 LEU A O 1
ATOM 1514 N N . SER A 1 189 ? -29.377 -8.960 15.838 1.00 94.62 189 SER A N 1
ATOM 1515 C CA . SER A 1 189 ? -30.356 -9.234 14.770 1.00 94.62 189 SER A CA 1
ATOM 1516 C C . SER A 1 189 ? -31.198 -8.030 14.356 1.00 94.62 189 SER A C 1
ATOM 1518 O O . SER A 1 189 ? -31.797 -8.036 13.280 1.00 94.62 189 SER A O 1
ATOM 1520 N N . GLU A 1 190 ? -31.267 -7.025 15.226 1.00 93.38 190 GLU A N 1
ATOM 1521 C CA . GLU A 1 190 ? -31.950 -5.757 14.991 1.00 93.38 190 GLU A CA 1
ATOM 1522 C C . GLU A 1 190 ? -31.219 -4.865 13.986 1.00 93.38 190 GLU A C 1
ATOM 1524 O O . GLU A 1 190 ? -31.867 -4.043 13.351 1.00 93.38 190 GLU A O 1
ATOM 1529 N N . TYR A 1 191 ? -29.912 -5.072 13.802 1.00 95.25 191 TYR A N 1
ATOM 1530 C CA . TYR A 1 191 ? -29.079 -4.263 12.924 1.00 95.25 191 TYR A CA 1
ATOM 1531 C C . TYR A 1 191 ? -28.902 -4.885 11.539 1.00 95.25 191 TYR A C 1
ATOM 1533 O O . TYR A 1 191 ? -28.829 -6.108 11.352 1.00 95.25 191 TYR A O 1
ATOM 1541 N N . SER A 1 192 ? -28.768 -4.008 10.558 1.00 94.50 192 SER A N 1
ATOM 1542 C CA . SER A 1 192 ? -28.560 -4.301 9.153 1.00 94.50 192 SER A CA 1
ATOM 1543 C C . SER A 1 192 ? -27.809 -3.174 8.455 1.00 94.50 192 SER A C 1
ATOM 1545 O O . SER A 1 192 ? -27.669 -2.089 9.005 1.00 94.50 192 SER A O 1
ATOM 1547 N N . LEU A 1 193 ? -27.361 -3.404 7.216 1.00 95.12 193 LEU A N 1
ATOM 1548 C CA . LEU A 1 193 ? -26.654 -2.374 6.449 1.00 95.12 193 LEU A CA 1
ATOM 1549 C C . LEU A 1 193 ? -27.472 -1.078 6.292 1.00 95.12 193 LEU A C 1
ATOM 1551 O O . LEU A 1 193 ? -26.899 0.000 6.383 1.00 95.12 193 LEU A O 1
ATOM 1555 N N . SER A 1 194 ? -28.799 -1.170 6.139 1.00 94.50 194 SER A N 1
ATOM 1556 C CA . SER A 1 194 ? -29.671 0.006 5.992 1.00 94.50 194 SER A CA 1
ATOM 1557 C C . SER A 1 194 ? -29.768 0.875 7.249 1.00 94.50 194 SER A C 1
ATOM 1559 O O . SER A 1 194 ? -30.197 2.021 7.158 1.00 94.50 194 SER A O 1
ATOM 1561 N N . ASP A 1 195 ? -29.371 0.349 8.411 1.00 96.56 195 ASP A N 1
ATOM 1562 C CA . ASP A 1 195 ? -29.268 1.132 9.649 1.00 96.56 195 ASP A CA 1
ATOM 1563 C C . ASP A 1 195 ? -27.976 1.972 9.679 1.00 96.56 195 ASP A C 1
ATOM 1565 O O . ASP A 1 195 ? -27.838 2.871 10.502 1.00 96.56 195 ASP A O 1
ATOM 1569 N N . PHE A 1 196 ? -27.046 1.735 8.742 1.00 97.75 196 PHE A N 1
ATOM 1570 C CA . PHE A 1 196 ? -25.767 2.436 8.631 1.00 97.75 196 PHE A CA 1
ATOM 1571 C C . PHE A 1 196 ? -25.557 3.027 7.221 1.00 97.75 196 PHE A C 1
ATOM 1573 O O . PHE A 1 196 ? -24.703 2.539 6.472 1.00 97.75 196 PHE A O 1
ATOM 1580 N N . PRO A 1 197 ? -26.249 4.126 6.851 1.00 97.50 197 PRO A N 1
ATOM 1581 C CA . PRO A 1 197 ? -26.164 4.721 5.508 1.00 97.50 197 PRO A CA 1
ATOM 1582 C C . PRO A 1 197 ? -24.738 5.070 5.053 1.00 97.50 197 PRO A C 1
ATOM 1584 O O . PRO A 1 197 ? -24.407 4.995 3.873 1.00 97.50 197 PRO A O 1
ATOM 1587 N N . ARG A 1 198 ? -23.858 5.422 5.998 1.00 97.56 198 ARG A N 1
ATOM 1588 C CA . ARG A 1 198 ? -22.433 5.667 5.736 1.00 97.56 198 ARG A CA 1
ATOM 1589 C C . ARG A 1 198 ? -21.716 4.414 5.231 1.00 97.56 198 ARG A C 1
ATOM 1591 O O . ARG A 1 198 ? -20.924 4.496 4.297 1.00 97.56 198 ARG A O 1
ATOM 1598 N N . LEU A 1 199 ? -21.983 3.263 5.851 1.00 98.12 199 LEU A N 1
ATOM 1599 C CA . LEU A 1 199 ? -21.390 1.988 5.452 1.00 98.12 199 LEU A CA 1
ATOM 1600 C C . LEU A 1 199 ? -21.942 1.518 4.109 1.00 98.12 199 LEU A C 1
ATOM 1602 O O . LEU A 1 199 ? -21.172 1.013 3.300 1.00 98.12 199 LEU A O 1
ATOM 1606 N N . GLU A 1 200 ? -23.235 1.731 3.860 1.00 97.44 200 GLU A N 1
ATOM 1607 C CA . GLU A 1 200 ? -23.865 1.460 2.564 1.00 97.44 200 GLU A CA 1
ATOM 1608 C C . GLU A 1 200 ? -23.179 2.260 1.447 1.00 97.44 200 GLU A C 1
ATOM 1610 O O . GLU A 1 200 ? -22.641 1.673 0.512 1.00 97.44 200 GLU A O 1
ATOM 1615 N N . ALA A 1 201 ? -23.041 3.579 1.618 1.00 97.19 201 ALA A N 1
ATOM 1616 C CA . ALA A 1 201 ? -22.349 4.430 0.650 1.00 97.19 201 ALA A CA 1
ATOM 1617 C C . ALA A 1 201 ? -20.872 4.042 0.451 1.00 97.19 201 ALA A C 1
ATOM 1619 O O . ALA A 1 201 ? -20.326 4.152 -0.649 1.00 97.19 201 ALA A O 1
ATOM 1620 N N . PHE A 1 202 ? -20.188 3.595 1.509 1.00 97.00 202 PHE A N 1
ATOM 1621 C CA . PHE A 1 202 ? -18.813 3.116 1.389 1.00 97.00 202 PHE A CA 1
ATOM 1622 C C . PHE A 1 202 ? -18.715 1.792 0.638 1.00 97.00 202 PHE A C 1
ATOM 1624 O O . PHE A 1 202 ? -17.758 1.618 -0.120 1.00 97.00 202 PHE A O 1
ATOM 1631 N N . LEU A 1 203 ? -19.672 0.888 0.844 1.00 96.38 203 LEU A N 1
ATOM 1632 C CA . LEU A 1 203 ? -19.748 -0.385 0.142 1.00 96.38 203 LEU A CA 1
ATOM 1633 C C . LEU A 1 203 ? -20.037 -0.177 -1.347 1.00 96.38 203 LEU A C 1
ATOM 1635 O O . LEU A 1 203 ? -19.343 -0.768 -2.171 1.00 96.38 203 LEU A O 1
ATOM 1639 N N . ASP A 1 204 ? -20.970 0.711 -1.694 1.00 95.81 204 ASP A N 1
ATOM 1640 C CA . ASP A 1 204 ? -21.246 1.083 -3.087 1.00 95.81 204 ASP A CA 1
ATOM 1641 C C . ASP A 1 204 ? -19.975 1.602 -3.771 1.00 95.81 204 ASP A C 1
ATOM 1643 O O . ASP A 1 204 ? -19.551 1.095 -4.810 1.00 95.81 204 ASP A O 1
ATOM 1647 N N . ASP A 1 205 ? -19.278 2.536 -3.120 1.00 94.12 205 ASP A N 1
ATOM 1648 C CA . ASP A 1 205 ? -18.004 3.061 -3.605 1.00 94.12 205 ASP A CA 1
ATOM 1649 C C . ASP A 1 205 ? -16.941 1.962 -3.804 1.00 94.12 205 ASP A C 1
ATOM 1651 O O . ASP A 1 205 ? -16.187 2.014 -4.776 1.00 94.12 205 ASP A O 1
ATOM 1655 N N . HIS A 1 206 ? -16.866 0.976 -2.904 1.00 92.81 206 HIS A N 1
ATOM 1656 C CA . HIS A 1 206 ? -15.934 -0.155 -3.003 1.00 92.81 206 HIS A CA 1
ATOM 1657 C C . HIS A 1 206 ? -16.255 -1.082 -4.184 1.00 92.81 206 HIS A C 1
ATOM 1659 O O . HIS A 1 206 ? -15.340 -1.607 -4.820 1.00 92.81 206 HIS A O 1
ATOM 1665 N N . LEU A 1 207 ? -17.539 -1.294 -4.478 1.00 91.88 207 LEU A N 1
ATOM 1666 C CA . LEU A 1 207 ? -17.990 -2.191 -5.543 1.00 91.88 207 LEU A CA 1
ATOM 1667 C C . LEU A 1 207 ? -17.950 -1.537 -6.930 1.00 91.88 207 LEU A C 1
ATOM 1669 O O . LEU A 1 207 ? -17.767 -2.234 -7.930 1.00 91.88 207 LEU A O 1
ATOM 1673 N N . GLU A 1 208 ? -18.112 -0.216 -7.006 1.00 92.06 208 GLU A N 1
ATOM 1674 C CA . GLU A 1 208 ? -18.215 0.508 -8.276 1.00 92.06 208 GLU A CA 1
ATOM 1675 C C . GLU A 1 208 ? -16.889 1.106 -8.763 1.00 92.06 208 GLU A C 1
ATOM 1677 O O . GLU A 1 208 ? -16.679 1.243 -9.975 1.00 92.06 208 GLU A O 1
ATOM 1682 N N . LYS A 1 209 ? -15.982 1.481 -7.852 1.00 91.44 209 LYS A N 1
ATOM 1683 C CA . LYS A 1 209 ? -14.752 2.197 -8.218 1.00 91.44 209 LYS A CA 1
ATOM 1684 C C . LYS A 1 209 ? -13.587 1.244 -8.458 1.00 91.44 209 LYS A C 1
ATOM 1686 O O . LYS A 1 209 ? -13.315 0.327 -7.688 1.00 91.44 209 LYS A O 1
ATOM 1691 N N . LYS A 1 210 ? -12.834 1.509 -9.528 1.00 91.44 210 LYS A N 1
ATOM 1692 C CA . LYS A 1 210 ? -11.566 0.823 -9.789 1.00 91.44 210 LYS A CA 1
ATOM 1693 C C . LYS A 1 210 ? -10.467 1.409 -8.894 1.00 91.44 210 LYS A C 1
ATOM 1695 O O . LYS A 1 210 ? -10.407 2.629 -8.745 1.00 91.44 210 LYS A O 1
ATOM 1700 N N . PRO A 1 211 ? -9.560 0.582 -8.344 1.00 93.00 211 PRO A N 1
ATOM 1701 C CA . PRO A 1 211 ? -8.375 1.084 -7.658 1.00 93.00 211 PRO A CA 1
ATOM 1702 C C . PRO A 1 211 ? -7.521 1.959 -8.586 1.00 93.00 211 PRO A C 1
ATOM 1704 O O . PRO A 1 211 ? -7.277 1.582 -9.733 1.00 93.00 211 PRO A O 1
ATOM 1707 N N . GLU A 1 212 ? -7.013 3.089 -8.093 1.00 96.25 212 GLU A N 1
ATOM 1708 C CA . GLU A 1 212 ? -6.145 3.983 -8.877 1.00 96.25 212 GLU A CA 1
ATOM 1709 C C . GLU A 1 212 ? -4.663 3.841 -8.503 1.00 96.25 212 GLU A C 1
ATOM 1711 O O . GLU A 1 212 ? -4.299 3.816 -7.326 1.00 96.25 212 GLU A O 1
ATOM 1716 N N . VAL A 1 213 ? -3.772 3.797 -9.494 1.00 97.44 213 VAL A N 1
ATOM 1717 C CA . VAL A 1 213 ? -2.319 3.833 -9.277 1.00 97.44 213 VAL A CA 1
ATOM 1718 C C . VAL A 1 213 ? -1.909 5.177 -8.674 1.00 97.44 213 VAL A C 1
ATOM 1720 O O . VAL A 1 213 ? -2.156 6.228 -9.254 1.00 97.44 213 VAL A O 1
ATOM 1723 N N . CYS A 1 214 ? -1.198 5.148 -7.547 1.00 97.62 214 CYS A N 1
ATOM 1724 C CA . CYS A 1 214 ? -0.739 6.352 -6.860 1.00 97.62 214 CYS A CA 1
ATOM 1725 C C . CYS A 1 214 ? 0.784 6.528 -6.967 1.00 97.62 214 CYS A C 1
ATOM 1727 O O . CYS A 1 214 ? 1.567 5.641 -6.610 1.00 97.62 214 CYS A O 1
ATOM 1729 N N . SER A 1 215 ? 1.216 7.711 -7.415 1.00 97.94 215 SER A N 1
ATOM 1730 C CA . SER A 1 215 ? 2.632 8.090 -7.518 1.00 97.94 215 SER A CA 1
ATOM 1731 C C . SER A 1 215 ? 3.196 8.801 -6.283 1.00 97.94 215 SER A C 1
ATOM 1733 O O . SER A 1 215 ? 4.370 9.151 -6.302 1.00 97.94 215 SER A O 1
ATOM 1735 N N . GLU A 1 216 ? 2.424 9.014 -5.211 1.00 98.44 216 GLU A N 1
ATOM 1736 C CA . GLU A 1 216 ? 2.881 9.753 -4.018 1.00 98.44 216 GLU A CA 1
ATOM 1737 C C . GLU A 1 216 ? 4.124 9.111 -3.385 1.00 98.44 216 GLU A C 1
ATOM 1739 O O . GLU A 1 216 ? 5.206 9.701 -3.412 1.00 98.44 216 GLU A O 1
ATOM 1744 N N . ARG A 1 217 ? 3.996 7.874 -2.878 1.00 97.69 217 ARG A N 1
ATOM 1745 C CA . ARG A 1 217 ? 5.111 7.134 -2.267 1.00 97.69 217 ARG A CA 1
ATOM 1746 C C . ARG A 1 217 ? 6.358 7.114 -3.153 1.00 97.69 217 ARG A C 1
ATOM 1748 O O . ARG A 1 217 ? 7.403 7.566 -2.683 1.00 97.69 217 ARG A O 1
ATOM 1755 N N . PRO A 1 218 ? 6.311 6.588 -4.398 1.00 98.00 218 PRO A N 1
ATOM 1756 C CA . PRO A 1 218 ? 7.516 6.484 -5.209 1.00 98.00 218 PRO A CA 1
ATOM 1757 C C . PRO A 1 218 ? 8.138 7.851 -5.499 1.00 98.00 218 PRO A C 1
ATOM 1759 O O . PRO A 1 218 ? 9.361 7.949 -5.566 1.00 98.00 218 PRO A O 1
ATOM 1762 N N . LEU A 1 219 ? 7.337 8.905 -5.667 1.00 98.62 219 LEU A N 1
ATOM 1763 C CA . LEU A 1 219 ? 7.852 10.239 -5.944 1.00 98.62 219 LEU A CA 1
ATOM 1764 C C . LEU A 1 219 ? 8.591 10.812 -4.731 1.00 98.62 219 LEU A C 1
ATOM 1766 O O . LEU A 1 219 ? 9.737 11.236 -4.889 1.00 98.62 219 LEU A O 1
ATOM 1770 N N . LEU A 1 220 ? 7.980 10.767 -3.543 1.00 98.69 220 LEU A N 1
ATOM 1771 C CA . LEU A 1 220 ? 8.558 11.304 -2.306 1.00 98.69 220 LEU A CA 1
ATOM 1772 C C . LEU A 1 220 ? 9.906 10.649 -1.982 1.00 98.69 220 LEU A C 1
ATOM 1774 O O . LEU A 1 220 ? 10.905 11.342 -1.786 1.00 98.69 220 LEU A O 1
ATOM 1778 N N . ILE A 1 221 ? 9.983 9.315 -2.027 1.00 98.44 221 ILE A N 1
ATOM 1779 C CA . ILE A 1 221 ? 11.250 8.620 -1.752 1.00 98.44 221 ILE A CA 1
ATOM 1780 C C . ILE A 1 221 ? 12.309 8.919 -2.823 1.00 98.44 221 ILE A C 1
ATOM 1782 O O . ILE A 1 221 ? 13.487 9.074 -2.506 1.00 98.44 221 ILE A O 1
ATOM 1786 N N . THR A 1 222 ? 11.911 9.052 -4.095 1.00 98.44 222 THR A N 1
ATOM 1787 C CA . THR A 1 222 ? 12.855 9.362 -5.180 1.00 98.44 222 THR A CA 1
ATOM 1788 C C . THR A 1 222 ? 13.421 10.771 -5.032 1.00 98.44 222 THR A C 1
ATOM 1790 O O . THR A 1 222 ? 14.614 10.980 -5.245 1.00 98.44 222 THR A O 1
ATOM 1793 N N . GLN A 1 223 ? 12.584 11.747 -4.673 1.00 97.81 223 GLN A N 1
ATOM 1794 C CA . GLN A 1 223 ? 13.021 13.120 -4.420 1.00 97.81 223 GLN A CA 1
ATOM 1795 C C . GLN A 1 223 ? 14.017 13.171 -3.262 1.00 97.81 223 GLN A C 1
ATOM 1797 O O . GLN A 1 223 ? 15.092 13.751 -3.420 1.00 97.81 223 GLN A O 1
ATOM 1802 N N . TRP A 1 224 ? 13.719 12.471 -2.165 1.00 97.81 224 TRP A N 1
ATOM 1803 C CA . TRP A 1 224 ? 14.623 12.387 -1.024 1.00 97.81 224 TRP A CA 1
ATOM 1804 C C . TRP A 1 224 ? 15.989 11.810 -1.410 1.00 97.81 224 TRP A C 1
ATOM 1806 O O . TRP A 1 224 ? 17.016 12.426 -1.126 1.00 97.81 224 TRP A O 1
ATOM 1816 N N . PHE A 1 225 ? 16.022 10.679 -2.126 1.00 97.56 225 PHE A N 1
ATOM 1817 C CA . PHE A 1 225 ? 17.282 10.066 -2.559 1.00 97.56 225 PHE A CA 1
ATOM 1818 C C . PHE A 1 225 ? 18.060 10.901 -3.580 1.00 97.56 225 PHE A C 1
ATOM 1820 O O . PHE A 1 225 ? 19.285 10.799 -3.638 1.00 97.56 225 PHE A O 1
ATOM 1827 N N . ARG A 1 226 ? 17.392 11.721 -4.397 1.00 95.12 226 ARG A N 1
ATOM 1828 C CA . ARG A 1 226 ? 18.081 12.658 -5.300 1.00 95.12 226 ARG A CA 1
ATOM 1829 C C . ARG A 1 226 ? 18.802 13.757 -4.535 1.00 95.12 226 ARG A C 1
ATOM 1831 O O . ARG A 1 226 ? 19.907 14.128 -4.914 1.00 95.12 226 ARG A O 1
ATOM 1838 N N . GLU A 1 227 ? 18.172 14.275 -3.491 1.00 95.88 227 GLU A N 1
ATOM 1839 C CA . GLU A 1 227 ? 18.735 15.340 -2.665 1.00 95.88 227 GLU A CA 1
ATOM 1840 C C . GLU A 1 227 ? 19.843 14.820 -1.740 1.00 95.88 227 GLU A C 1
ATOM 1842 O O . GLU A 1 227 ? 20.889 15.451 -1.604 1.00 95.88 227 GLU A O 1
ATOM 1847 N N . HIS A 1 228 ? 19.642 13.644 -1.143 1.00 96.44 228 HIS A N 1
ATOM 1848 C CA . HIS A 1 228 ? 20.505 13.130 -0.079 1.00 96.44 228 HIS A CA 1
ATOM 1849 C C . HIS A 1 228 ? 21.503 12.069 -0.548 1.00 96.44 228 HIS A C 1
ATOM 1851 O O . HIS A 1 228 ? 22.407 11.731 0.212 1.00 96.44 228 HIS A O 1
ATOM 1857 N N . GLY A 1 229 ? 21.365 11.562 -1.776 1.00 95.50 229 GLY A N 1
ATOM 1858 C CA . GLY A 1 229 ? 22.158 10.464 -2.328 1.00 95.50 229 GLY A CA 1
ATOM 1859 C C . GLY A 1 229 ? 21.593 9.073 -1.999 1.00 95.50 229 GLY A C 1
ATOM 1860 O O . GLY A 1 229 ? 20.847 8.901 -1.037 1.00 95.50 229 GLY A O 1
ATOM 1861 N N . PHE A 1 230 ? 21.924 8.069 -2.827 1.00 94.19 230 PHE A N 1
ATOM 1862 C CA . PHE A 1 230 ? 21.410 6.694 -2.691 1.00 94.19 230 PHE A CA 1
ATOM 1863 C C . PHE A 1 230 ? 22.371 5.773 -1.932 1.00 94.19 230 PHE A C 1
ATOM 1865 O O . PHE A 1 230 ? 22.076 5.434 -0.796 1.00 94.19 230 PHE A O 1
ATOM 1872 N N . GLU A 1 231 ? 23.507 5.358 -2.512 1.00 93.69 231 GLU A N 1
ATOM 1873 C CA . GLU A 1 231 ? 24.496 4.519 -1.794 1.00 93.69 231 GLU A CA 1
ATOM 1874 C C . GLU A 1 231 ? 25.426 5.335 -0.902 1.00 93.69 231 GLU A C 1
ATOM 1876 O O . GLU A 1 231 ? 25.767 4.904 0.193 1.00 93.69 231 GLU A O 1
ATOM 1881 N N . ASN A 1 232 ? 25.786 6.530 -1.359 1.00 95.50 232 ASN A N 1
ATOM 1882 C CA . ASN A 1 232 ? 26.554 7.494 -0.591 1.00 95.50 232 ASN A CA 1
ATOM 1883 C C . ASN A 1 232 ? 25.692 8.727 -0.351 1.00 95.50 232 ASN A C 1
ATOM 1885 O O . ASN A 1 232 ? 24.832 9.044 -1.180 1.00 95.50 232 ASN A O 1
ATOM 1889 N N . ASP A 1 233 ? 25.940 9.414 0.754 1.00 93.50 233 ASP A N 1
ATOM 1890 C CA . ASP A 1 233 ? 25.340 10.700 1.048 1.00 93.50 233 ASP A CA 1
ATOM 1891 C C . ASP A 1 233 ? 25.891 11.816 0.137 1.00 93.50 233 ASP A C 1
ATOM 1893 O O . ASP A 1 233 ? 26.807 11.616 -0.668 1.00 93.50 233 ASP A O 1
ATOM 1897 N N . HIS A 1 234 ? 25.342 13.024 0.266 1.00 89.75 234 HIS A N 1
ATOM 1898 C CA . HIS A 1 234 ? 25.772 14.203 -0.497 1.00 89.75 234 HIS A CA 1
ATOM 1899 C C . HIS A 1 234 ? 27.235 14.625 -0.242 1.00 89.75 234 HIS A C 1
ATOM 1901 O O . HIS A 1 234 ? 27.793 15.390 -1.030 1.00 89.75 234 HIS A O 1
ATOM 1907 N N . THR A 1 235 ? 27.864 14.139 0.832 1.00 91.81 235 THR A N 1
ATOM 1908 C CA . THR A 1 235 ? 29.286 14.365 1.141 1.00 91.81 235 THR A CA 1
ATOM 1909 C C . THR A 1 235 ? 30.195 13.266 0.580 1.00 91.81 235 THR A C 1
ATOM 1911 O O . THR A 1 235 ? 31.419 13.389 0.634 1.00 91.81 235 THR A O 1
ATOM 1914 N N . GLY A 1 236 ? 29.613 12.212 0.000 1.00 93.56 236 GLY A N 1
ATOM 1915 C CA . GLY A 1 236 ? 30.318 11.057 -0.546 1.00 93.56 236 GLY A CA 1
ATOM 1916 C C . GLY A 1 236 ? 30.581 9.941 0.468 1.00 93.56 236 GLY A C 1
ATOM 1917 O O . GLY A 1 236 ? 31.274 8.986 0.119 1.00 93.56 236 GLY A O 1
ATOM 1918 N N . GLN A 1 237 ? 30.043 10.027 1.689 1.00 94.69 237 GLN A N 1
ATOM 1919 C CA . GLN A 1 237 ? 30.167 8.969 2.695 1.00 94.69 237 GLN A CA 1
ATOM 1920 C C . GLN A 1 237 ? 29.132 7.866 2.449 1.00 94.69 237 GLN A C 1
ATOM 1922 O O . GLN A 1 237 ? 27.985 8.182 2.139 1.00 94.69 237 GLN A O 1
ATOM 1927 N N . PRO A 1 238 ? 29.489 6.578 2.584 1.00 96.19 238 PRO A N 1
ATOM 1928 C CA . PRO A 1 238 ? 28.539 5.492 2.388 1.00 96.19 238 PRO A CA 1
ATOM 1929 C C . PRO A 1 238 ? 27.434 5.532 3.445 1.00 96.19 238 PRO A C 1
ATOM 1931 O O . PRO A 1 238 ? 27.694 5.713 4.635 1.00 96.19 238 PRO A O 1
ATOM 1934 N N . TRP A 1 239 ? 26.196 5.324 3.010 1.00 95.19 239 TRP A N 1
ATOM 1935 C CA . TRP A 1 239 ? 25.076 5.132 3.918 1.00 95.19 239 TRP A CA 1
ATOM 1936 C C . TRP A 1 239 ? 25.150 3.761 4.591 1.00 95.19 239 TRP A C 1
ATOM 1938 O O . TRP A 1 239 ? 25.387 2.750 3.927 1.00 95.19 239 TRP A O 1
ATOM 1948 N N . ASP A 1 240 ? 24.809 3.703 5.878 1.00 95.81 240 ASP A N 1
ATOM 1949 C CA . ASP A 1 240 ? 24.289 2.458 6.437 1.00 95.81 240 ASP A CA 1
ATOM 1950 C C . ASP A 1 240 ? 22.883 2.193 5.848 1.00 95.81 240 ASP A C 1
ATOM 1952 O O . ASP A 1 240 ? 22.021 3.082 5.917 1.00 95.81 240 ASP A O 1
ATOM 1956 N N . PRO A 1 241 ? 22.614 1.014 5.252 1.00 93.38 241 PRO A N 1
ATOM 1957 C CA . PRO A 1 241 ? 21.332 0.736 4.613 1.00 93.38 241 PRO A CA 1
ATOM 1958 C C . PRO A 1 241 ? 20.125 0.814 5.553 1.00 93.38 241 PRO A C 1
ATOM 1960 O O . PRO A 1 241 ? 19.065 1.250 5.106 1.00 93.38 241 PRO A O 1
ATOM 1963 N N . VAL A 1 242 ? 20.265 0.412 6.820 1.00 96.00 242 VAL A N 1
ATOM 1964 C CA . VAL A 1 242 ? 19.179 0.416 7.811 1.00 96.00 242 VAL A CA 1
ATOM 1965 C C . VAL A 1 242 ? 18.905 1.845 8.269 1.00 96.00 242 VAL A C 1
ATOM 1967 O O . VAL A 1 242 ? 17.757 2.290 8.220 1.00 96.00 242 VAL A O 1
ATOM 1970 N N . ALA A 1 243 ? 19.952 2.611 8.596 1.00 96.00 243 ALA A N 1
ATOM 1971 C CA . ALA A 1 243 ? 19.810 4.034 8.917 1.00 96.00 243 ALA A CA 1
ATOM 1972 C C . ALA A 1 243 ? 19.155 4.813 7.765 1.00 96.00 243 ALA A C 1
ATOM 1974 O O . ALA A 1 243 ? 18.263 5.633 7.973 1.00 96.00 243 ALA A O 1
ATOM 1975 N N . ARG A 1 244 ? 19.581 4.543 6.526 1.00 96.44 244 ARG A N 1
ATOM 1976 C CA . ARG A 1 244 ? 19.027 5.167 5.318 1.00 96.44 244 ARG A CA 1
ATOM 1977 C C . ARG A 1 244 ? 17.530 4.886 5.165 1.00 96.44 244 ARG A C 1
ATOM 1979 O O . ARG A 1 244 ? 16.793 5.797 4.793 1.00 96.44 244 ARG A O 1
ATOM 1986 N N . GLN A 1 245 ? 17.086 3.660 5.455 1.00 95.38 245 GLN A N 1
ATOM 1987 C CA . GLN A 1 245 ? 15.665 3.296 5.403 1.00 95.38 245 GLN A CA 1
ATOM 1988 C C . GLN A 1 245 ? 14.838 4.015 6.480 1.00 95.38 245 GLN A C 1
ATOM 1990 O O . GLN A 1 245 ? 13.771 4.538 6.164 1.00 95.38 245 GLN A O 1
ATOM 1995 N N . GLY A 1 246 ? 15.359 4.144 7.707 1.00 97.81 246 GLY A N 1
ATOM 1996 C CA . GLY A 1 246 ? 14.718 4.946 8.760 1.00 97.81 246 GLY A CA 1
ATOM 1997 C C . GLY A 1 246 ? 14.474 6.396 8.325 1.00 97.81 246 GLY A C 1
ATOM 1998 O O . GLY A 1 246 ? 13.352 6.906 8.417 1.00 97.81 246 GLY A O 1
ATOM 1999 N N . LYS A 1 247 ? 15.494 7.034 7.734 1.00 98.06 247 LYS A N 1
ATOM 2000 C CA . LYS A 1 247 ? 15.428 8.438 7.295 1.00 98.06 247 LYS A CA 1
ATOM 2001 C C . LYS A 1 247 ? 14.436 8.655 6.165 1.00 98.06 247 LYS A C 1
ATOM 2003 O O . LYS A 1 247 ? 13.629 9.586 6.229 1.00 98.06 247 LYS A O 1
ATOM 2008 N N . VAL A 1 248 ? 14.485 7.813 5.131 1.00 98.00 248 VAL A N 1
ATOM 2009 C CA . VAL A 1 248 ? 13.587 7.954 3.978 1.00 98.00 248 VAL A CA 1
ATOM 2010 C C . VAL A 1 248 ? 12.140 7.643 4.359 1.00 98.00 248 VAL A C 1
ATOM 2012 O O . VAL A 1 248 ? 11.239 8.346 3.904 1.00 98.00 248 VAL A O 1
ATOM 2015 N N . PHE A 1 249 ? 11.898 6.667 5.241 1.00 98.56 249 PHE A N 1
ATOM 2016 C CA . PHE A 1 249 ? 10.551 6.370 5.724 1.00 98.56 249 PHE A CA 1
ATOM 2017 C C . PHE A 1 249 ? 10.001 7.505 6.594 1.00 98.56 249 PHE A C 1
ATOM 2019 O O . PHE A 1 249 ? 8.863 7.940 6.402 1.00 98.56 249 PHE A O 1
ATOM 2026 N N . LYS A 1 250 ? 10.823 8.063 7.494 1.00 98.81 250 LYS A N 1
ATOM 2027 C CA . LYS A 1 250 ? 10.454 9.260 8.257 1.00 98.81 250 LYS A CA 1
ATOM 2028 C C . LYS A 1 250 ? 10.072 10.412 7.333 1.00 98.81 250 LYS A C 1
ATOM 2030 O O . LYS A 1 250 ? 9.042 11.044 7.563 1.00 98.81 250 LYS A O 1
ATOM 2035 N N . HIS A 1 251 ? 10.868 10.679 6.296 1.00 98.69 251 HIS A N 1
ATOM 2036 C CA . HIS A 1 251 ? 10.557 11.705 5.301 1.00 98.69 251 HIS A CA 1
ATOM 2037 C C . HIS A 1 251 ? 9.235 11.411 4.581 1.00 98.69 251 HIS A C 1
ATOM 2039 O O . HIS A 1 251 ? 8.369 12.280 4.551 1.00 98.69 251 HIS A O 1
ATOM 2045 N N . LEU A 1 252 ? 9.051 10.186 4.076 1.00 98.69 252 LEU A N 1
ATOM 2046 C CA . LEU A 1 252 ? 7.826 9.744 3.407 1.00 98.69 252 LEU A CA 1
ATOM 2047 C C . LEU A 1 252 ? 6.587 10.019 4.266 1.00 98.69 252 LEU A C 1
ATOM 2049 O O . LEU A 1 252 ? 5.683 10.719 3.820 1.00 98.69 252 LEU A O 1
ATOM 2053 N N . MET A 1 253 ? 6.562 9.534 5.509 1.00 98.75 253 MET A N 1
ATOM 2054 C CA . MET A 1 253 ? 5.407 9.721 6.392 1.00 98.75 253 MET A CA 1
ATOM 2055 C C . MET A 1 253 ? 5.216 11.184 6.809 1.00 98.75 253 MET A C 1
ATOM 2057 O O . MET A 1 253 ? 4.086 11.644 6.937 1.00 98.75 253 MET A O 1
ATOM 2061 N N . SER A 1 254 ? 6.306 11.945 6.945 1.00 98.56 254 SER A N 1
ATOM 2062 C CA . SER A 1 254 ? 6.244 13.382 7.247 1.00 98.56 254 SER A CA 1
ATOM 2063 C C . SER A 1 254 ? 5.811 14.236 6.052 1.00 98.56 254 SER A C 1
ATOM 2065 O O . SER A 1 254 ? 5.551 15.417 6.235 1.00 98.56 254 SER A O 1
ATOM 2067 N N . GLN A 1 255 ? 5.797 13.712 4.826 1.00 98.50 255 GLN A N 1
ATOM 2068 C CA . GLN A 1 255 ? 5.369 14.441 3.620 1.00 98.50 255 GLN A CA 1
ATOM 2069 C C . GLN A 1 255 ? 4.089 13.873 3.004 1.00 98.50 255 GLN A C 1
ATOM 2071 O O . GLN A 1 255 ? 3.530 14.475 2.091 1.00 98.50 255 GLN A O 1
ATOM 2076 N N . LYS A 1 256 ? 3.620 12.728 3.506 1.00 98.19 256 LYS A N 1
ATOM 2077 C CA . LYS A 1 256 ? 2.396 12.081 3.058 1.00 98.19 256 LYS A CA 1
ATOM 2078 C C . LYS A 1 256 ? 1.193 13.015 3.203 1.00 98.19 256 LYS A C 1
ATOM 2080 O O . LYS A 1 256 ? 1.012 13.656 4.240 1.00 98.19 256 LYS A O 1
ATOM 2085 N N . THR A 1 257 ? 0.346 13.032 2.179 1.00 98.31 257 THR A N 1
ATOM 2086 C CA . THR A 1 257 ? -0.890 13.810 2.144 1.00 98.31 257 THR A CA 1
ATOM 2087 C C . THR A 1 257 ? -1.852 13.326 3.238 1.00 98.31 257 THR A C 1
ATOM 2089 O O . THR A 1 257 ? -2.201 12.139 3.270 1.00 98.31 257 THR A O 1
ATOM 2092 N N . PRO A 1 258 ? -2.301 14.208 4.149 1.00 97.88 258 PRO A N 1
ATOM 2093 C CA . PRO A 1 258 ? -3.323 13.868 5.128 1.00 97.88 258 PRO A CA 1
ATOM 2094 C C . PRO A 1 258 ? -4.696 13.910 4.449 1.00 97.88 258 PRO A C 1
ATOM 2096 O O . PRO A 1 258 ? -5.207 14.983 4.156 1.00 97.88 258 PRO A O 1
ATOM 2099 N N . VAL A 1 259 ? -5.276 12.745 4.173 1.00 97.56 259 VAL A N 1
ATOM 2100 C CA . VAL A 1 259 ? -6.610 12.627 3.568 1.00 97.56 259 VAL A CA 1
ATOM 2101 C C . VAL A 1 259 ? -7.609 12.198 4.635 1.00 97.56 259 VAL A C 1
ATOM 2103 O O . VAL A 1 259 ? -7.375 11.226 5.353 1.00 97.56 259 VAL A O 1
ATOM 2106 N N . VAL A 1 260 ? -8.743 12.886 4.710 1.00 96.19 260 VAL A N 1
ATOM 2107 C CA . VAL A 1 260 ? -9.927 12.448 5.454 1.00 96.19 260 VAL A CA 1
ATOM 2108 C C . VAL A 1 260 ? -11.064 12.372 4.438 1.00 96.19 260 VAL A C 1
ATOM 2110 O O . VAL A 1 260 ? -11.502 13.395 3.919 1.00 96.19 260 VAL A O 1
ATOM 2113 N N . ARG A 1 261 ? -11.514 11.164 4.061 1.00 94.00 261 ARG A N 1
ATOM 2114 C CA . ARG A 1 261 ? -12.599 11.046 3.071 1.00 94.00 261 ARG A CA 1
ATOM 2115 C C . ARG A 1 261 ? -13.872 11.641 3.662 1.00 94.00 261 ARG A C 1
ATOM 2117 O O . ARG A 1 261 ? -14.123 11.567 4.866 1.00 94.00 261 ARG A O 1
ATOM 2124 N N . HIS A 1 262 ? -14.705 12.201 2.794 1.00 93.00 262 HIS A N 1
ATOM 2125 C CA . HIS A 1 262 ? -16.023 12.669 3.190 1.00 93.00 262 HIS A CA 1
ATOM 2126 C C . HIS A 1 262 ? -16.799 11.565 3.932 1.00 93.00 262 HIS A C 1
ATOM 2128 O O . HIS A 1 262 ? -16.761 10.402 3.530 1.00 93.00 262 HIS A O 1
ATOM 2134 N N . ALA A 1 263 ? -17.465 11.948 5.022 1.00 93.75 263 ALA A N 1
ATOM 2135 C CA . ALA A 1 263 ? -18.159 11.058 5.948 1.00 93.75 263 ALA A CA 1
ATOM 2136 C C . ALA A 1 263 ? -17.286 9.991 6.649 1.00 93.75 263 ALA A C 1
ATOM 2138 O O . ALA A 1 263 ? -17.832 9.157 7.353 1.00 93.75 263 ALA A O 1
ATOM 2139 N N . ASP A 1 264 ? -15.954 9.970 6.552 1.00 93.69 264 ASP A N 1
ATOM 2140 C CA . ASP A 1 264 ? -15.172 9.004 7.340 1.00 93.69 264 ASP A CA 1
ATOM 2141 C C . ASP A 1 264 ? -15.157 9.336 8.826 1.00 93.69 264 ASP A C 1
ATOM 2143 O O . ASP A 1 264 ? -15.019 10.495 9.211 1.00 93.69 264 ASP A O 1
ATOM 2147 N N . LEU A 1 265 ? -15.178 8.292 9.652 1.00 97.50 265 LEU A N 1
ATOM 2148 C CA . LEU A 1 265 ? -14.963 8.374 11.101 1.00 97.50 265 LEU A CA 1
ATOM 2149 C C . LEU A 1 265 ? -13.513 8.051 11.491 1.00 97.50 265 LEU A C 1
ATOM 2151 O O . LEU A 1 265 ? -13.085 8.352 12.607 1.00 97.50 265 LEU A O 1
ATOM 2155 N N . LEU A 1 266 ? -12.766 7.425 10.578 1.00 97.75 266 LEU A N 1
ATOM 2156 C CA . LEU A 1 266 ? -11.360 7.071 10.729 1.00 97.75 266 LEU A CA 1
ATOM 2157 C C . LEU A 1 266 ? -10.536 7.843 9.687 1.00 97.75 266 LEU A C 1
ATOM 2159 O O . LEU A 1 266 ? -10.800 7.701 8.495 1.00 97.75 266 LEU A O 1
ATOM 2163 N N . PRO A 1 267 ? -9.563 8.661 10.110 1.00 96.81 267 PRO A N 1
ATOM 2164 C CA . PRO A 1 267 ? -8.779 9.508 9.218 1.00 96.81 267 PRO A CA 1
ATOM 2165 C C . PRO A 1 267 ? -7.628 8.753 8.559 1.00 96.81 267 PRO A C 1
ATOM 2167 O O . PRO A 1 267 ? -7.098 7.796 9.116 1.00 96.81 267 PRO A O 1
ATOM 2170 N N . GLY A 1 268 ? -7.151 9.271 7.432 1.00 97.25 268 GLY A N 1
ATOM 2171 C CA . GLY A 1 268 ? -5.982 8.752 6.737 1.00 97.25 268 GLY A CA 1
ATOM 2172 C C . GLY A 1 268 ? -6.325 7.669 5.725 1.00 97.25 268 GLY A C 1
ATOM 2173 O O . GLY A 1 268 ? -7.236 6.862 5.915 1.00 97.25 268 GLY A O 1
ATOM 2174 N N . THR A 1 269 ? -5.554 7.654 4.645 1.00 96.75 269 THR A N 1
ATOM 2175 C CA . THR A 1 269 ? -5.652 6.676 3.563 1.00 96.75 269 THR A CA 1
ATOM 2176 C C . THR A 1 269 ? -4.263 6.232 3.126 1.00 96.75 269 THR A C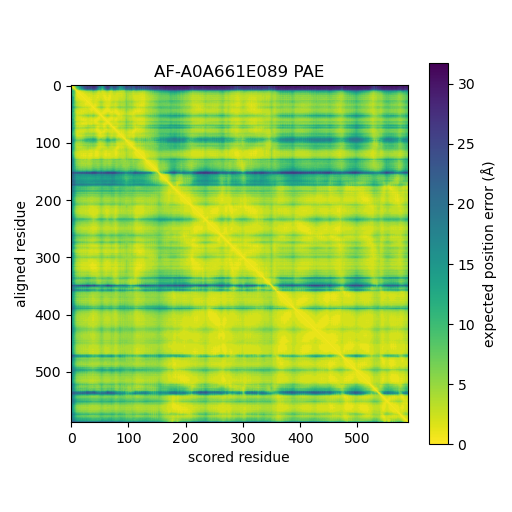 1
ATOM 2178 O O . THR A 1 269 ? -3.282 6.984 3.188 1.00 96.75 269 THR A O 1
ATOM 2181 N N . THR A 1 270 ? -4.165 4.996 2.647 1.00 95.75 270 THR A N 1
ATOM 2182 C CA . THR A 1 270 ? -2.927 4.398 2.148 1.00 95.75 270 THR A CA 1
ATOM 2183 C C . THR A 1 270 ? -2.361 5.183 0.964 1.00 95.75 270 THR A C 1
ATOM 2185 O O . THR A 1 270 ? -1.146 5.376 0.872 1.00 95.75 270 THR A O 1
ATOM 2188 N N . THR A 1 271 ? -3.226 5.708 0.094 1.00 97.06 271 THR A N 1
ATOM 2189 C CA . THR A 1 271 ? -2.867 6.524 -1.081 1.00 97.06 271 THR A CA 1
ATOM 2190 C C . THR A 1 271 ? -3.572 7.877 -1.064 1.00 97.06 271 THR A C 1
ATOM 2192 O O . THR A 1 271 ? -4.441 8.104 -0.232 1.00 97.06 271 THR A O 1
ATOM 2195 N N . THR A 1 272 ? -3.244 8.769 -2.000 1.00 96.62 272 THR A N 1
ATOM 2196 C CA . THR A 1 272 ? -3.969 10.039 -2.178 1.00 96.62 272 THR A CA 1
ATOM 2197 C C . THR A 1 272 ? -5.394 9.863 -2.704 1.00 96.62 272 THR A C 1
ATOM 2199 O O . THR A 1 272 ? -6.150 10.830 -2.675 1.00 96.62 272 THR A O 1
ATOM 2202 N N . GLN A 1 273 ? -5.773 8.673 -3.194 1.00 95.00 273 GLN A N 1
ATOM 2203 C CA . GLN A 1 273 ? -7.159 8.406 -3.570 1.00 95.00 273 GLN A CA 1
ATOM 2204 C C . GLN A 1 273 ? -8.001 8.073 -2.329 1.00 95.00 273 GLN A C 1
ATOM 2206 O O . GLN A 1 273 ? -7.678 7.098 -1.646 1.00 95.00 273 GLN A O 1
ATOM 2211 N N . PRO A 1 274 ? -9.089 8.817 -2.031 1.00 91.94 274 PRO A N 1
ATOM 2212 C CA . PRO A 1 274 ? -9.849 8.614 -0.799 1.00 91.94 274 PRO A CA 1
ATOM 2213 C C . PRO A 1 274 ? -10.593 7.274 -0.709 1.00 91.94 274 PRO A C 1
ATOM 2215 O O . PRO A 1 274 ? -10.809 6.780 0.400 1.00 91.94 274 PRO A O 1
ATOM 2218 N N . THR A 1 275 ? -11.029 6.714 -1.847 1.00 91.06 275 THR A N 1
ATOM 2219 C CA . THR A 1 275 ? -11.787 5.451 -1.875 1.00 91.06 275 THR A CA 1
ATOM 2220 C C . THR A 1 275 ? -10.856 4.242 -1.876 1.00 91.06 275 THR A C 1
ATOM 2222 O O . THR A 1 275 ? -10.764 3.556 -0.864 1.00 91.06 275 THR A O 1
ATOM 2225 N N . THR A 1 276 ? -10.176 3.982 -2.997 1.00 92.06 276 THR A N 1
ATOM 2226 C CA . THR A 1 276 ? -9.284 2.828 -3.146 1.00 92.06 276 THR A CA 1
ATOM 2227 C C . THR A 1 276 ? -8.145 3.173 -4.094 1.00 92.06 276 THR A C 1
ATOM 2229 O O . THR A 1 276 ? -8.368 3.666 -5.201 1.00 92.06 276 THR A O 1
ATOM 2232 N N . GLY A 1 277 ? -6.913 2.883 -3.685 1.00 94.25 277 GLY A N 1
ATOM 2233 C CA . GLY A 1 277 ? -5.733 3.111 -4.510 1.00 94.25 277 GLY A CA 1
ATOM 2234 C C . GLY A 1 277 ? -4.693 2.003 -4.427 1.00 94.25 277 GLY A C 1
ATOM 2235 O O . GLY A 1 277 ? -4.779 1.053 -3.653 1.00 94.25 277 GLY A O 1
ATOM 2236 N N . SER A 1 278 ? -3.664 2.134 -5.249 1.00 93.69 278 SER A N 1
ATOM 2237 C CA . SER A 1 278 ? -2.597 1.158 -5.393 1.00 93.69 278 SER A CA 1
ATOM 2238 C C . SER A 1 278 ? -1.242 1.843 -5.270 1.00 93.69 278 SER A C 1
ATOM 2240 O O . SER A 1 278 ? -0.857 2.663 -6.105 1.00 93.69 278 SER A O 1
ATOM 2242 N N . VAL A 1 279 ? -0.500 1.492 -4.221 1.00 94.12 279 VAL A N 1
ATOM 2243 C CA . VAL A 1 279 ? 0.853 1.999 -3.971 1.00 94.12 279 VAL A CA 1
ATOM 2244 C C . VAL A 1 279 ? 1.838 1.374 -4.958 1.00 94.12 279 VAL A C 1
ATOM 2246 O O . VAL A 1 279 ? 1.817 0.169 -5.212 1.00 94.12 279 VAL A O 1
ATOM 2249 N N . VAL A 1 280 ? 2.746 2.189 -5.492 1.00 95.50 280 VAL A N 1
ATOM 2250 C CA . VAL A 1 280 ? 3.875 1.719 -6.300 1.00 95.50 280 VAL A CA 1
ATOM 2251 C C . VAL A 1 280 ? 5.122 1.610 -5.417 1.00 95.50 280 VAL A C 1
ATOM 2253 O O . VAL A 1 280 ? 5.552 2.589 -4.802 1.00 95.50 280 VAL A O 1
ATOM 2256 N N . PHE A 1 281 ? 5.745 0.430 -5.403 1.00 95.06 281 PHE A N 1
ATOM 2257 C CA . PHE A 1 281 ? 6.997 0.152 -4.685 1.00 95.06 281 PHE A CA 1
ATOM 2258 C C . PHE A 1 281 ? 8.167 0.033 -5.670 1.00 95.06 281 PHE A C 1
ATOM 2260 O O . PHE A 1 281 ? 8.467 -1.075 -6.120 1.00 95.06 281 PHE A O 1
ATOM 2267 N N . PRO A 1 282 ? 8.802 1.142 -6.096 1.00 95.31 282 PRO A N 1
ATOM 2268 C CA . PRO A 1 282 ? 9.788 1.117 -7.174 1.00 95.31 282 PRO A CA 1
ATOM 2269 C C . PRO A 1 282 ? 11.121 0.471 -6.747 1.00 95.31 282 PRO A C 1
ATOM 2271 O O . PRO A 1 282 ? 11.877 0.009 -7.595 1.00 95.31 282 PRO A O 1
ATOM 2274 N N . ASP A 1 283 ? 11.361 0.399 -5.440 1.00 93.00 283 ASP A N 1
ATOM 2275 C CA . ASP A 1 283 ? 12.395 -0.360 -4.734 1.00 93.00 283 ASP A CA 1
ATOM 2276 C C . ASP A 1 283 ? 12.172 -1.886 -4.769 1.00 93.00 283 ASP A C 1
ATOM 2278 O O . ASP A 1 283 ? 13.124 -2.657 -4.631 1.00 93.00 283 ASP A O 1
ATOM 2282 N N . ALA A 1 284 ? 10.938 -2.322 -5.028 1.00 91.12 284 ALA A N 1
ATOM 2283 C CA . ALA A 1 284 ? 10.547 -3.717 -5.198 1.00 91.12 284 ALA A CA 1
ATOM 2284 C C . ALA A 1 284 ? 10.025 -3.962 -6.630 1.00 91.12 284 ALA A C 1
ATOM 2286 O O . ALA A 1 284 ? 10.704 -3.658 -7.612 1.00 91.12 284 ALA A O 1
ATOM 2287 N N . GLN A 1 285 ? 8.817 -4.512 -6.776 1.00 87.38 285 GLN A N 1
ATOM 2288 C CA . GLN A 1 285 ? 8.246 -4.885 -8.075 1.00 87.38 285 GLN A CA 1
ATOM 2289 C C . GLN A 1 285 ? 7.618 -3.729 -8.873 1.00 87.38 285 GLN A C 1
ATOM 2291 O O . GLN A 1 285 ? 7.165 -3.942 -9.992 1.00 87.38 285 GLN A O 1
ATOM 2296 N N . GLY A 1 286 ? 7.558 -2.507 -8.342 1.00 92.06 286 GLY A N 1
ATOM 2297 C CA . GLY A 1 286 ? 6.788 -1.406 -8.935 1.00 92.06 286 GLY A CA 1
ATOM 2298 C C . GLY A 1 286 ? 7.214 -1.016 -10.354 1.00 92.06 286 GLY A C 1
ATOM 2299 O O . GLY A 1 286 ? 6.373 -0.618 -11.152 1.00 92.06 286 GLY A O 1
ATOM 2300 N N . THR A 1 287 ? 8.489 -1.188 -10.717 1.00 94.31 287 THR A N 1
ATOM 2301 C CA . THR A 1 287 ? 8.979 -0.922 -12.088 1.00 94.31 287 THR A CA 1
ATOM 2302 C C . THR A 1 287 ? 8.426 -1.901 -13.131 1.00 94.31 287 THR A C 1
ATOM 2304 O O . THR A 1 287 ? 8.519 -1.646 -14.330 1.00 94.31 287 THR A O 1
ATOM 2307 N N . MET A 1 288 ? 7.806 -3.002 -12.700 1.00 90.75 288 MET A N 1
ATOM 2308 C CA . MET A 1 288 ? 7.274 -4.032 -13.589 1.00 90.75 288 MET A CA 1
ATOM 2309 C C . MET A 1 288 ? 6.053 -3.575 -14.391 1.00 90.75 288 MET A C 1
ATOM 2311 O O . MET A 1 288 ? 5.808 -4.121 -15.460 1.00 90.75 288 MET A O 1
ATOM 2315 N N . ILE A 1 289 ? 5.320 -2.560 -13.921 1.00 93.56 289 ILE A N 1
ATOM 2316 C CA . ILE A 1 289 ? 4.166 -2.001 -14.646 1.00 93.56 289 ILE A CA 1
ATOM 2317 C C . ILE A 1 289 ? 4.561 -0.951 -15.694 1.00 93.56 289 ILE A C 1
ATOM 2319 O O . ILE A 1 289 ? 3.689 -0.353 -16.319 1.00 93.56 289 ILE A O 1
ATOM 2323 N N . TRP A 1 290 ? 5.860 -0.688 -15.898 1.00 95.94 290 TRP A N 1
ATOM 2324 C CA . TRP A 1 290 ? 6.315 0.362 -16.818 1.00 95.94 290 TRP A CA 1
ATOM 2325 C C . TRP A 1 290 ? 5.790 0.141 -18.243 1.00 95.94 290 TRP A C 1
ATOM 2327 O O . TRP A 1 290 ? 5.305 1.082 -18.868 1.00 95.94 290 TRP A O 1
ATOM 2337 N N . GLY A 1 291 ? 5.778 -1.109 -18.715 1.00 93.00 291 GLY A N 1
ATOM 2338 C CA . GLY A 1 291 ? 5.245 -1.492 -20.026 1.00 93.00 291 GLY A CA 1
ATOM 2339 C C . GLY A 1 291 ? 3.756 -1.208 -20.215 1.00 93.00 291 GLY A C 1
ATOM 2340 O O . GLY A 1 291 ? 3.275 -1.211 -21.344 1.00 93.00 291 GLY A O 1
ATOM 2341 N N . GLU A 1 292 ? 3.040 -0.943 -19.125 1.00 91.81 292 GLU A N 1
ATOM 2342 C CA . GLU A 1 292 ? 1.584 -0.915 -19.066 1.00 91.81 292 GLU A CA 1
ATOM 2343 C C . GLU A 1 292 ? 1.028 0.464 -18.685 1.00 91.81 292 GLU A C 1
ATOM 2345 O O . GLU A 1 292 ? -0.180 0.617 -18.542 1.00 91.81 292 GLU A O 1
ATOM 2350 N N . LEU A 1 293 ? 1.874 1.491 -18.534 1.00 94.19 293 LEU A N 1
ATOM 2351 C CA . LEU A 1 293 ? 1.451 2.817 -18.054 1.00 94.19 293 LEU A CA 1
ATOM 2352 C C . LEU A 1 293 ? 0.333 3.477 -18.890 1.00 94.19 293 LEU A C 1
ATOM 2354 O O . LEU A 1 293 ? -0.413 4.285 -18.349 1.00 94.19 293 LEU A O 1
ATOM 2358 N N . ASP A 1 294 ? 0.192 3.120 -20.173 1.00 90.00 294 ASP A N 1
ATOM 2359 C CA . ASP A 1 294 ? -0.850 3.630 -21.090 1.00 90.00 294 ASP A CA 1
ATOM 2360 C C . ASP A 1 294 ? -2.021 2.641 -21.326 1.00 90.00 294 ASP A C 1
ATOM 2362 O O . ASP A 1 294 ? -2.903 2.873 -22.173 1.00 90.00 294 ASP A O 1
ATOM 2366 N N . SER A 1 295 ? -2.001 1.494 -20.642 1.00 90.19 295 SER A N 1
ATOM 2367 C CA . SER A 1 295 ? -2.949 0.393 -20.862 1.00 90.19 295 SER A CA 1
ATOM 2368 C C . SER A 1 295 ? -3.386 -0.356 -19.602 1.00 90.19 295 SER A C 1
ATOM 2370 O O . SER A 1 295 ? -4.178 -1.290 -19.717 1.00 90.19 295 SER A O 1
ATOM 2372 N N . ILE A 1 296 ? -2.888 0.002 -18.417 1.00 91.56 296 ILE A N 1
ATOM 2373 C CA . ILE A 1 296 ? -3.223 -0.667 -17.151 1.00 91.56 296 ILE A CA 1
ATOM 2374 C C . ILE A 1 296 ? -4.722 -0.569 -16.814 1.00 91.56 296 ILE A C 1
ATOM 2376 O O . ILE A 1 296 ? -5.293 -1.482 -16.220 1.00 91.56 296 ILE A O 1
ATOM 2380 N N . ASP A 1 297 ? -5.377 0.489 -17.291 1.00 92.06 297 ASP A N 1
ATOM 2381 C CA . ASP A 1 297 ? -6.820 0.737 -17.208 1.00 92.06 297 ASP A CA 1
ATOM 2382 C C . ASP A 1 297 ? -7.652 -0.176 -18.120 1.00 92.06 297 ASP A C 1
ATOM 2384 O O . ASP A 1 297 ? -8.869 -0.281 -17.958 1.00 92.06 297 ASP A O 1
ATOM 2388 N N . LYS A 1 298 ? -6.992 -0.850 -19.069 1.00 88.19 298 LYS A N 1
ATOM 2389 C CA . LYS A 1 298 ? -7.593 -1.697 -20.113 1.00 88.19 298 LYS A CA 1
ATOM 2390 C C . LYS A 1 298 ? -7.250 -3.173 -19.959 1.00 88.19 298 LYS A C 1
ATOM 2392 O O . LYS A 1 298 ? -7.546 -3.959 -20.862 1.00 88.19 298 LYS A O 1
ATOM 2397 N N . ARG A 1 299 ? -6.609 -3.564 -18.853 1.00 87.00 299 ARG A N 1
ATOM 2398 C CA . ARG A 1 299 ? -6.365 -4.980 -18.551 1.00 87.00 299 ARG A CA 1
ATOM 2399 C C . ARG A 1 299 ? -7.681 -5.755 -18.555 1.00 87.00 299 ARG A C 1
ATOM 2401 O O . ARG A 1 299 ? -8.707 -5.267 -18.086 1.00 87.00 299 ARG A O 1
ATOM 2408 N N . LEU A 1 300 ? -7.628 -6.993 -19.042 1.00 82.12 300 LEU A N 1
ATOM 2409 C CA . LEU A 1 300 ? -8.772 -7.910 -18.992 1.00 82.12 300 LEU A CA 1
ATOM 2410 C C . LEU A 1 300 ? -9.044 -8.404 -17.566 1.00 82.12 300 LEU A C 1
ATOM 2412 O O . LEU A 1 300 ? -10.191 -8.685 -17.211 1.00 82.12 300 LEU A O 1
ATOM 2416 N N . LEU A 1 301 ? -7.982 -8.513 -16.763 1.00 83.44 301 LEU A N 1
ATOM 2417 C CA . LEU A 1 301 ? -8.019 -8.943 -15.373 1.00 83.44 301 LEU A CA 1
ATOM 2418 C C . LEU A 1 301 ? -7.480 -7.825 -14.481 1.00 83.44 301 LEU A C 1
ATOM 2420 O O . LEU A 1 301 ? -6.343 -7.392 -14.654 1.00 83.44 301 LEU A O 1
ATOM 2424 N N . ILE A 1 302 ? -8.289 -7.406 -13.505 1.00 86.38 302 ILE A N 1
ATOM 2425 C CA . ILE A 1 302 ? -7.930 -6.411 -12.481 1.00 86.38 302 ILE A CA 1
ATOM 2426 C C . ILE A 1 302 ? -7.306 -5.141 -13.105 1.00 86.38 302 ILE A C 1
ATOM 2428 O O . ILE A 1 302 ? -6.101 -4.892 -12.959 1.00 86.38 302 ILE A O 1
ATOM 2432 N N . PRO A 1 303 ? -8.096 -4.350 -13.855 1.00 90.69 303 PRO A N 1
ATOM 2433 C CA . PRO A 1 303 ? -7.650 -3.049 -14.335 1.00 90.69 303 PRO A CA 1
ATOM 2434 C C . PRO A 1 303 ? -7.500 -2.060 -13.176 1.00 90.69 303 PRO A C 1
ATOM 2436 O O . PRO A 1 303 ? -8.255 -2.109 -12.205 1.00 90.69 303 PRO A O 1
ATOM 2439 N N . PHE A 1 304 ? -6.558 -1.130 -13.322 1.00 93.75 304 PHE A N 1
ATOM 2440 C CA . PHE A 1 304 ? -6.377 -0.006 -12.402 1.00 93.75 304 PHE A CA 1
ATOM 2441 C C . PHE A 1 304 ? -6.588 1.298 -13.153 1.00 93.75 304 PHE A C 1
ATOM 2443 O O . PHE A 1 304 ? -6.104 1.445 -14.275 1.00 93.75 304 PHE A O 1
ATOM 2450 N N . ASP A 1 305 ? -7.251 2.263 -12.527 1.00 96.25 305 ASP A N 1
ATOM 2451 C CA . ASP A 1 305 ? -7.236 3.620 -13.055 1.00 96.25 305 ASP A CA 1
ATOM 2452 C C . ASP A 1 305 ? -5.836 4.226 -12.910 1.00 96.25 305 ASP A C 1
ATOM 2454 O O . ASP A 1 305 ? -5.072 3.910 -11.994 1.00 96.25 305 ASP A O 1
ATOM 2458 N N . ILE A 1 306 ? -5.463 5.079 -13.857 1.00 96.69 306 ILE A N 1
ATOM 2459 C CA . ILE A 1 306 ? -4.209 5.823 -13.812 1.00 96.69 306 ILE A CA 1
ATOM 2460 C C . ILE A 1 306 ? -4.405 7.169 -14.498 1.00 96.69 306 ILE A C 1
ATOM 2462 O O . ILE A 1 306 ? -4.904 7.258 -15.623 1.00 96.69 306 ILE A O 1
ATOM 2466 N N . THR A 1 307 ? -4.001 8.246 -13.831 1.00 97.50 307 THR A N 1
ATOM 2467 C CA . THR A 1 307 ? -4.004 9.562 -14.468 1.00 97.50 307 THR A CA 1
ATOM 2468 C C . THR A 1 307 ? -2.795 9.708 -15.391 1.00 97.50 307 THR A C 1
ATOM 2470 O O . THR A 1 307 ? -1.728 9.122 -15.181 1.00 97.50 307 THR A O 1
ATOM 2473 N N . ARG A 1 308 ? -2.919 10.563 -16.412 1.00 96.31 308 ARG A N 1
ATOM 2474 C CA . ARG A 1 308 ? -1.788 10.887 -17.293 1.00 96.31 308 ARG A CA 1
ATOM 2475 C C . ARG A 1 308 ? -0.612 11.497 -16.523 1.00 96.31 308 ARG A C 1
ATOM 2477 O O . ARG A 1 308 ? 0.535 11.240 -16.875 1.00 96.31 308 ARG A O 1
ATOM 2484 N N . GLU A 1 309 ? -0.894 12.294 -15.497 1.00 97.81 309 GLU A N 1
ATOM 2485 C CA . GLU A 1 309 ? 0.123 12.901 -14.637 1.00 97.81 309 GLU A CA 1
ATOM 2486 C C . GLU A 1 309 ? 0.889 11.839 -13.841 1.00 97.81 309 GLU A C 1
ATOM 2488 O O . GLU A 1 309 ? 2.121 11.847 -13.835 1.00 97.81 309 GLU A O 1
ATOM 2493 N N . THR A 1 310 ? 0.184 10.872 -13.250 1.00 98.38 310 THR A N 1
ATOM 2494 C CA . THR A 1 310 ? 0.791 9.720 -12.572 1.00 98.38 310 THR A CA 1
ATOM 2495 C C . THR A 1 310 ? 1.667 8.921 -13.534 1.00 98.38 310 THR A C 1
ATOM 2497 O O . THR A 1 310 ? 2.833 8.674 -13.229 1.00 98.38 310 THR A O 1
ATOM 2500 N N . ALA A 1 311 ? 1.162 8.566 -14.721 1.00 98.00 311 ALA A N 1
ATOM 2501 C CA . ALA A 1 311 ? 1.934 7.827 -15.723 1.00 98.00 311 ALA A CA 1
ATOM 2502 C C . ALA A 1 311 ? 3.210 8.582 -16.150 1.00 98.00 311 ALA A C 1
ATOM 2504 O O . ALA A 1 311 ? 4.294 7.999 -16.227 1.00 98.00 311 ALA A O 1
ATOM 2505 N N . GLN A 1 312 ? 3.110 9.897 -16.370 1.00 97.56 312 GLN A N 1
ATOM 2506 C CA . GLN A 1 312 ? 4.253 10.750 -16.708 1.00 97.56 312 GLN A CA 1
ATOM 2507 C C . GLN A 1 312 ? 5.259 10.858 -15.561 1.00 97.56 312 GLN A C 1
ATOM 2509 O O . GLN A 1 312 ? 6.460 10.743 -15.801 1.00 97.56 312 GLN A O 1
ATOM 2514 N N . THR A 1 313 ? 4.782 11.021 -14.327 1.00 98.50 313 THR A N 1
ATOM 2515 C CA . THR A 1 313 ? 5.616 11.052 -13.120 1.00 98.50 313 THR A CA 1
ATOM 2516 C C . THR A 1 313 ? 6.380 9.740 -12.964 1.00 98.50 313 THR A C 1
ATOM 2518 O O . THR A 1 313 ? 7.598 9.736 -12.784 1.00 98.50 313 THR A O 1
ATOM 2521 N N . LEU A 1 314 ? 5.697 8.602 -13.104 1.00 98.62 314 LEU A N 1
ATOM 2522 C CA . LEU A 1 314 ? 6.330 7.292 -13.011 1.00 98.62 314 LEU A CA 1
ATOM 2523 C C . LEU A 1 314 ? 7.390 7.097 -14.103 1.00 98.62 314 LEU A C 1
ATOM 2525 O O . LEU A 1 314 ? 8.512 6.697 -13.799 1.00 98.62 314 LEU A O 1
ATOM 2529 N N . HIS A 1 315 ? 7.077 7.434 -15.356 1.00 98.38 315 HIS A N 1
ATOM 2530 C CA . HIS A 1 315 ? 7.996 7.252 -16.477 1.00 98.38 315 HIS A CA 1
ATOM 2531 C C . HIS A 1 315 ? 9.203 8.201 -16.463 1.00 98.38 315 HIS A C 1
ATOM 2533 O O . HIS A 1 315 ? 10.318 7.753 -16.725 1.00 98.38 315 HIS A O 1
ATOM 2539 N N . HIS A 1 316 ? 8.999 9.498 -16.225 1.00 97.88 316 HIS A N 1
ATOM 2540 C CA . HIS A 1 316 ? 10.067 10.493 -16.339 1.00 97.88 316 HIS A CA 1
ATOM 2541 C C . HIS A 1 316 ? 10.854 10.649 -15.038 1.00 97.88 316 HIS A C 1
ATOM 2543 O O . HIS A 1 316 ? 12.079 10.793 -15.084 1.00 97.88 316 HIS A O 1
ATOM 2549 N N . ASP A 1 317 ? 10.180 10.587 -13.889 1.00 97.69 317 ASP A N 1
ATOM 2550 C CA . ASP A 1 317 ? 10.775 10.976 -12.614 1.00 97.69 317 ASP A CA 1
ATOM 2551 C C . ASP A 1 317 ? 11.123 9.784 -11.731 1.00 97.69 317 ASP A C 1
ATOM 2553 O O . ASP A 1 317 ? 12.119 9.857 -11.016 1.00 97.69 317 ASP A O 1
ATOM 2557 N N . VAL A 1 318 ? 10.355 8.697 -11.751 1.00 98.56 318 VAL A N 1
ATOM 2558 C CA . VAL A 1 318 ? 10.546 7.588 -10.802 1.00 98.56 318 VAL A CA 1
ATOM 2559 C C . VAL A 1 318 ? 11.329 6.440 -11.430 1.00 98.56 318 VAL A C 1
ATOM 2561 O O . VAL A 1 318 ? 12.464 6.169 -11.042 1.00 98.56 318 VAL A O 1
ATOM 2564 N N . PHE A 1 319 ? 10.744 5.730 -12.390 1.00 98.50 319 PHE A N 1
ATOM 2565 C CA . PHE A 1 319 ? 11.274 4.452 -12.856 1.00 98.50 319 PHE A CA 1
ATOM 2566 C C . PHE A 1 319 ? 12.696 4.512 -13.437 1.00 98.50 319 PHE A C 1
ATOM 2568 O O . PHE A 1 319 ? 13.461 3.584 -13.164 1.00 98.50 319 PHE A O 1
ATOM 2575 N N . PRO A 1 320 ? 13.136 5.582 -14.133 1.00 97.88 320 PRO A N 1
ATOM 2576 C CA . PRO A 1 320 ? 14.528 5.700 -14.562 1.00 97.88 320 PRO A CA 1
ATOM 2577 C C . PRO A 1 320 ? 15.513 5.654 -13.392 1.00 97.88 320 PRO A C 1
ATOM 2579 O O . PRO A 1 320 ? 16.512 4.935 -13.465 1.00 97.88 320 PRO A O 1
ATOM 2582 N N . PHE A 1 321 ? 15.199 6.343 -12.289 1.00 97.75 321 PHE A N 1
ATOM 2583 C CA . PHE A 1 321 ? 16.015 6.336 -11.076 1.00 97.75 321 PHE A CA 1
ATOM 2584 C C . PHE A 1 321 ? 16.088 4.929 -10.465 1.00 97.75 321 PHE A C 1
ATOM 2586 O O . PHE A 1 321 ? 17.159 4.476 -10.058 1.00 97.75 321 PHE A O 1
ATOM 2593 N N . TRP A 1 322 ? 14.970 4.202 -10.465 1.00 97.56 322 TRP A N 1
ATOM 2594 C CA . TRP A 1 322 ? 14.847 2.884 -9.834 1.00 97.56 322 TRP A CA 1
ATOM 2595 C C . TRP A 1 322 ? 15.225 1.688 -10.717 1.00 97.56 322 TRP A C 1
ATOM 2597 O O . TRP A 1 322 ? 15.338 0.567 -10.216 1.00 97.56 322 TRP A O 1
ATOM 2607 N N . SER A 1 323 ? 15.500 1.916 -12.005 1.00 96.00 323 SER A N 1
ATOM 2608 C CA . SER A 1 323 ? 15.831 0.869 -12.986 1.00 96.00 323 SER A CA 1
ATOM 2609 C C . SER A 1 323 ? 16.981 -0.049 -12.560 1.00 96.00 323 SER A C 1
ATOM 2611 O O . SER A 1 323 ? 16.963 -1.226 -12.897 1.00 96.00 323 SER A O 1
ATOM 2613 N N . LYS A 1 324 ? 17.939 0.451 -11.768 1.00 94.25 324 LYS A N 1
ATOM 2614 C CA . LYS A 1 324 ? 19.061 -0.323 -11.198 1.00 94.25 324 LYS A CA 1
ATOM 2615 C C . LYS A 1 324 ? 19.104 -0.312 -9.660 1.00 94.25 324 LYS A C 1
ATOM 2617 O O . LYS A 1 324 ? 20.116 -0.689 -9.081 1.00 94.25 324 LYS A O 1
ATOM 2622 N N . ARG A 1 325 ? 18.044 0.161 -8.989 1.00 94.50 325 ARG A N 1
ATOM 2623 C CA . ARG A 1 325 ? 18.010 0.407 -7.526 1.00 94.50 325 ARG A CA 1
ATOM 2624 C C . ARG A 1 325 ? 16.919 -0.380 -6.794 1.00 94.50 325 ARG A C 1
ATOM 2626 O O . ARG A 1 325 ? 16.466 0.032 -5.737 1.00 94.50 325 ARG A O 1
ATOM 2633 N N . ASN A 1 326 ? 16.488 -1.501 -7.356 1.00 92.19 326 ASN A N 1
ATOM 2634 C CA . ASN A 1 326 ? 15.462 -2.365 -6.772 1.00 92.19 326 ASN A CA 1
ATOM 2635 C C . ASN A 1 326 ? 16.049 -3.713 -6.323 1.00 92.19 326 ASN A C 1
ATOM 2637 O O . ASN A 1 326 ? 17.165 -4.061 -6.711 1.00 92.19 326 ASN A O 1
ATOM 2641 N N . PHE A 1 327 ? 15.299 -4.489 -5.533 1.00 88.88 327 PHE A N 1
ATOM 2642 C CA . PHE A 1 327 ? 15.773 -5.759 -4.957 1.00 88.88 327 PHE A CA 1
ATOM 2643 C C . PHE A 1 327 ? 16.313 -6.746 -5.997 1.00 88.88 327 PHE A C 1
ATOM 2645 O O . PHE A 1 327 ? 17.357 -7.365 -5.779 1.00 88.88 327 PHE A O 1
ATOM 2652 N N . ARG A 1 328 ? 15.620 -6.880 -7.136 1.00 88.12 328 ARG A N 1
ATOM 2653 C CA . ARG A 1 328 ? 15.992 -7.819 -8.204 1.00 88.12 328 ARG A CA 1
ATOM 2654 C C . ARG A 1 328 ? 17.319 -7.424 -8.847 1.00 88.12 328 ARG A C 1
ATOM 2656 O O . ARG A 1 328 ? 18.201 -8.264 -9.016 1.00 88.12 328 ARG A O 1
ATOM 2663 N N . GLU A 1 329 ? 17.478 -6.144 -9.157 1.00 91.31 329 GLU A N 1
ATOM 2664 C CA . GLU A 1 329 ? 18.682 -5.638 -9.819 1.00 91.31 329 GLU A CA 1
ATOM 2665 C C . GLU A 1 329 ? 19.865 -5.502 -8.861 1.00 91.31 329 GLU A C 1
ATOM 2667 O O . GLU A 1 329 ? 21.002 -5.763 -9.248 1.00 91.31 329 GLU A O 1
ATOM 2672 N N . TRP A 1 330 ? 19.614 -5.190 -7.589 1.00 90.31 330 TRP A N 1
ATOM 2673 C CA . TRP A 1 330 ? 20.643 -5.255 -6.556 1.00 90.31 330 TRP A CA 1
ATOM 2674 C C . TRP A 1 330 ? 21.187 -6.680 -6.410 1.00 90.31 330 TRP A C 1
ATOM 2676 O O . TRP A 1 330 ? 22.403 -6.875 -6.396 1.00 90.31 330 TRP A O 1
ATOM 2686 N N . ALA A 1 331 ? 20.303 -7.686 -6.363 1.00 89.88 331 ALA A N 1
ATOM 2687 C CA . ALA A 1 331 ? 20.707 -9.086 -6.273 1.00 89.88 331 ALA A CA 1
ATOM 2688 C C . ALA A 1 331 ? 21.526 -9.517 -7.499 1.00 89.88 331 ALA A C 1
ATOM 2690 O O . ALA A 1 331 ? 22.598 -10.103 -7.327 1.00 89.88 331 ALA A O 1
ATOM 2691 N N . ARG A 1 332 ? 21.079 -9.162 -8.712 1.00 90.06 332 ARG A N 1
ATOM 2692 C CA . ARG A 1 332 ? 21.809 -9.453 -9.954 1.00 90.06 332 ARG A CA 1
ATOM 2693 C C . ARG A 1 332 ? 23.178 -8.776 -9.984 1.00 90.06 332 ARG A C 1
ATOM 2695 O O . ARG A 1 332 ? 24.179 -9.434 -10.235 1.00 90.06 332 ARG A O 1
ATOM 2702 N N . SER A 1 333 ? 23.241 -7.481 -9.684 1.00 90.12 333 SER A N 1
ATOM 2703 C CA . SER A 1 333 ? 24.490 -6.709 -9.693 1.00 90.12 333 SER A CA 1
ATOM 2704 C C . SER A 1 333 ? 25.505 -7.247 -8.681 1.00 90.12 333 SER A C 1
ATOM 2706 O O . SER A 1 333 ? 26.683 -7.416 -8.992 1.00 90.12 333 SER A O 1
ATOM 2708 N N . LYS A 1 334 ? 25.047 -7.581 -7.469 1.00 90.69 334 LYS A N 1
ATOM 2709 C CA . LYS A 1 334 ? 25.923 -8.044 -6.388 1.00 90.69 334 LYS A CA 1
ATOM 2710 C C . LYS A 1 334 ? 26.387 -9.487 -6.562 1.00 90.69 334 LYS A C 1
ATOM 2712 O O . LYS A 1 334 ? 27.474 -9.837 -6.105 1.00 90.69 334 LYS A O 1
ATOM 2717 N N . TYR A 1 335 ? 25.551 -10.340 -7.146 1.00 90.75 335 TYR A N 1
ATOM 2718 C CA . TYR A 1 335 ? 25.760 -11.784 -7.107 1.00 90.75 335 TYR A CA 1
ATOM 2719 C C . TYR A 1 335 ? 25.798 -12.478 -8.474 1.00 90.75 335 TYR A C 1
ATOM 2721 O O . TYR A 1 335 ? 26.004 -13.694 -8.514 1.00 90.75 335 TYR A O 1
ATOM 2729 N N . GLY A 1 336 ? 25.618 -11.733 -9.563 1.00 88.38 336 GLY A N 1
ATOM 2730 C CA . GLY A 1 336 ? 25.457 -12.265 -10.913 1.00 88.38 336 GLY A CA 1
ATOM 2731 C C . GLY A 1 336 ? 24.128 -12.999 -11.115 1.00 88.38 336 GLY A C 1
ATOM 2732 O O . GLY A 1 336 ? 23.257 -13.027 -10.240 1.00 88.38 336 GLY A O 1
ATOM 2733 N N . ASP A 1 337 ? 23.991 -13.641 -12.274 1.00 82.00 337 ASP A N 1
ATOM 2734 C CA . ASP A 1 337 ? 22.801 -14.407 -12.657 1.00 82.00 337 ASP A CA 1
ATOM 2735 C C . ASP A 1 337 ? 22.733 -15.744 -11.911 1.00 82.00 337 ASP A C 1
ATOM 2737 O O . ASP A 1 337 ? 23.112 -16.809 -12.408 1.00 82.00 337 ASP A O 1
ATOM 2741 N N . ARG A 1 338 ? 22.258 -15.696 -10.665 1.00 84.81 338 ARG A N 1
ATOM 2742 C CA . ARG A 1 338 ? 22.101 -16.893 -9.838 1.00 84.81 338 ARG A CA 1
ATOM 2743 C C . ARG A 1 338 ? 20.997 -17.803 -10.383 1.00 84.81 338 ARG A C 1
ATOM 2745 O O . ARG A 1 338 ? 19.910 -17.313 -10.694 1.00 84.81 338 ARG A O 1
ATOM 2752 N N . PRO A 1 339 ? 21.186 -19.139 -10.358 1.00 86.19 339 PRO A N 1
ATOM 2753 C CA . PRO A 1 339 ? 20.144 -20.085 -10.752 1.00 86.19 339 PRO A CA 1
ATOM 2754 C C . PRO A 1 339 ? 18.799 -19.857 -10.049 1.00 86.19 339 PRO A C 1
ATOM 2756 O O . PRO A 1 339 ? 17.762 -19.969 -10.687 1.00 86.19 339 PRO A O 1
ATOM 2759 N N . SER A 1 340 ? 18.797 -19.477 -8.766 1.00 84.62 340 SER A N 1
ATOM 2760 C CA . SER A 1 340 ? 17.567 -19.189 -8.014 1.00 84.62 340 SER A CA 1
ATOM 2761 C C . SER A 1 340 ? 16.772 -18.008 -8.577 1.00 84.62 340 SER A C 1
ATOM 2763 O O . SER A 1 340 ? 15.550 -18.084 -8.668 1.00 84.62 340 SER A O 1
ATOM 2765 N N . GLN A 1 341 ? 17.451 -16.934 -8.981 1.00 84.12 341 GLN A N 1
ATOM 2766 C CA . GLN A 1 341 ? 16.815 -15.777 -9.603 1.00 84.12 341 GLN A CA 1
ATOM 2767 C C . GLN A 1 341 ? 16.334 -16.118 -11.019 1.00 84.12 341 GLN A C 1
ATOM 2769 O O . GLN A 1 341 ? 15.184 -15.842 -11.354 1.00 84.12 341 GLN A O 1
ATOM 2774 N N . ASN A 1 342 ? 17.156 -16.827 -11.799 1.00 83.94 342 ASN A N 1
ATOM 2775 C CA . ASN A 1 342 ? 16.798 -17.277 -13.146 1.00 83.94 342 ASN A CA 1
ATOM 2776 C C . ASN A 1 342 ? 15.571 -18.206 -13.143 1.00 83.94 342 ASN A C 1
ATOM 2778 O O . ASN A 1 342 ? 14.736 -18.120 -14.038 1.00 83.94 342 ASN A O 1
ATOM 2782 N N . LEU A 1 343 ? 15.425 -19.077 -12.135 1.00 83.75 343 LEU A N 1
ATOM 2783 C CA . LEU A 1 343 ? 14.232 -19.919 -11.969 1.00 83.75 343 LEU A CA 1
ATOM 2784 C C . LEU A 1 343 ? 12.959 -19.086 -11.766 1.00 83.75 343 LEU A C 1
ATOM 2786 O O . LEU A 1 343 ? 11.915 -19.449 -12.309 1.00 83.75 343 LEU A O 1
ATOM 2790 N N . GLY A 1 344 ? 13.042 -17.986 -11.012 1.00 79.12 344 GLY A N 1
ATOM 2791 C CA . GLY A 1 344 ? 11.926 -17.057 -10.826 1.00 79.12 344 GLY A CA 1
ATOM 2792 C C . GLY A 1 344 ? 11.603 -16.271 -12.099 1.00 79.12 344 GLY A C 1
ATOM 2793 O O . GLY A 1 344 ? 10.444 -16.150 -12.475 1.00 79.12 344 GLY A O 1
ATOM 2794 N N . GLU A 1 345 ? 12.622 -15.792 -12.811 1.00 78.75 345 GLU A N 1
ATOM 2795 C CA . GLU A 1 345 ? 12.463 -15.012 -14.051 1.00 78.75 345 GLU A CA 1
ATOM 2796 C C . GLU A 1 345 ? 11.939 -15.850 -15.224 1.00 78.75 345 GLU A C 1
ATOM 2798 O O . GLU A 1 345 ? 11.237 -15.341 -16.093 1.00 78.75 345 GLU A O 1
ATOM 2803 N N . ARG A 1 346 ? 12.205 -17.156 -15.214 1.00 78.12 346 ARG A N 1
ATOM 2804 C CA . ARG A 1 346 ? 11.630 -18.120 -16.166 1.00 78.12 346 ARG A CA 1
ATOM 2805 C C . ARG A 1 346 ? 10.248 -18.626 -15.758 1.00 78.12 346 ARG A C 1
ATOM 2807 O O . ARG A 1 346 ? 9.654 -19.427 -16.467 1.00 78.12 346 ARG A O 1
ATOM 2814 N N . GLY A 1 347 ? 9.759 -18.227 -14.586 1.00 73.50 347 GLY A N 1
ATOM 2815 C CA . GLY A 1 347 ? 8.499 -18.715 -14.042 1.00 73.50 347 GLY A CA 1
ATOM 2816 C C . GLY A 1 347 ? 8.487 -20.210 -13.683 1.00 73.50 347 GLY A C 1
ATOM 2817 O O . GLY A 1 347 ? 7.412 -20.790 -13.568 1.00 73.50 347 GLY A O 1
ATOM 2818 N N . VAL A 1 348 ? 9.656 -20.838 -13.485 1.00 73.44 348 VAL A N 1
ATOM 2819 C CA . VAL A 1 348 ? 9.793 -22.263 -13.114 1.00 73.44 348 VAL A CA 1
ATOM 2820 C C . VAL A 1 348 ? 9.486 -22.484 -11.632 1.00 73.44 348 VAL A C 1
ATOM 2822 O O . VAL A 1 348 ? 8.755 -23.401 -11.271 1.00 73.44 348 VAL A O 1
ATOM 2825 N N . ALA A 1 349 ? 10.042 -21.638 -10.762 1.00 66.69 349 ALA A N 1
ATOM 2826 C CA . ALA A 1 349 ? 9.697 -21.577 -9.343 1.00 66.69 349 ALA A CA 1
ATOM 2827 C C . ALA A 1 349 ? 8.943 -20.267 -9.129 1.00 66.69 349 ALA A C 1
ATOM 2829 O O . ALA A 1 349 ? 9.551 -19.217 -8.922 1.00 66.69 349 ALA A O 1
ATOM 2830 N N . TYR A 1 350 ? 7.623 -20.322 -9.310 1.00 58.62 350 TYR A N 1
ATOM 2831 C CA . TYR A 1 350 ? 6.901 -19.147 -9.784 1.00 58.62 350 TYR A CA 1
ATOM 2832 C C . TYR A 1 350 ? 6.779 -18.001 -8.770 1.00 58.62 350 TYR A C 1
ATOM 2834 O O . TYR A 1 350 ? 6.629 -16.872 -9.212 1.00 58.62 350 TYR A O 1
ATOM 2842 N N . PHE A 1 351 ? 6.898 -18.202 -7.449 1.00 62.38 351 PHE A N 1
ATOM 2843 C CA . PHE A 1 351 ? 6.599 -17.102 -6.520 1.00 62.38 351 PHE A CA 1
ATOM 2844 C C . PHE A 1 351 ? 7.484 -17.033 -5.270 1.00 62.38 351 PHE A C 1
ATOM 2846 O O . PHE A 1 351 ? 7.245 -17.694 -4.260 1.00 62.38 351 PHE A O 1
ATOM 2853 N N . VAL A 1 352 ? 8.496 -16.160 -5.320 1.00 66.56 352 VAL A N 1
ATOM 2854 C CA . VAL A 1 352 ? 9.245 -15.706 -4.140 1.00 66.56 352 VAL A CA 1
ATOM 2855 C C . VAL A 1 352 ? 8.649 -14.368 -3.699 1.00 66.56 352 VAL A C 1
ATOM 2857 O O . VAL A 1 352 ? 9.091 -13.320 -4.162 1.00 66.56 352 VAL A O 1
ATOM 2860 N N . TRP A 1 353 ? 7.664 -14.387 -2.789 1.00 72.75 353 TRP A N 1
ATOM 2861 C CA . TRP A 1 353 ? 7.006 -13.172 -2.258 1.00 72.75 353 TRP A CA 1
ATOM 2862 C C . TRP A 1 353 ? 7.987 -12.128 -1.714 1.00 72.75 353 TRP A C 1
ATOM 2864 O O . TRP A 1 353 ? 7.694 -10.939 -1.726 1.00 72.75 353 TRP A O 1
ATOM 2874 N N . LYS A 1 354 ? 9.194 -12.546 -1.317 1.00 75.94 354 LYS A N 1
ATOM 2875 C CA . LYS A 1 354 ? 10.260 -11.636 -0.880 1.00 75.94 354 LYS A CA 1
ATOM 2876 C C . LYS A 1 354 ? 10.790 -10.709 -1.986 1.00 75.94 354 LYS A C 1
ATOM 2878 O O . LYS A 1 354 ? 11.462 -9.738 -1.665 1.00 75.94 354 LYS A O 1
ATOM 2883 N N . LEU A 1 355 ? 10.479 -10.970 -3.260 1.00 75.44 355 LEU A N 1
ATOM 2884 C CA . LEU A 1 355 ? 10.721 -10.035 -4.370 1.00 75.44 355 LEU A CA 1
ATOM 2885 C C . LEU A 1 355 ? 9.646 -8.938 -4.471 1.00 75.44 355 LEU A C 1
ATOM 2887 O O . LEU A 1 355 ? 9.876 -7.923 -5.124 1.00 75.44 355 LEU A O 1
ATOM 2891 N N . VAL A 1 356 ? 8.488 -9.148 -3.839 1.00 78.00 356 VAL A N 1
ATOM 2892 C CA . VAL A 1 356 ? 7.366 -8.204 -3.791 1.00 78.00 356 VAL A CA 1
ATOM 2893 C C . VAL A 1 356 ? 7.442 -7.337 -2.540 1.00 78.00 356 VAL A C 1
ATOM 2895 O O . VAL A 1 356 ? 7.375 -6.116 -2.633 1.00 78.00 356 VAL A O 1
ATOM 2898 N N . GLY A 1 357 ? 7.610 -7.972 -1.381 1.00 76.81 357 GLY A N 1
ATOM 2899 C CA . GLY A 1 357 ? 7.618 -7.308 -0.087 1.00 76.81 357 GLY A CA 1
ATOM 2900 C C . GLY A 1 357 ? 8.114 -8.217 1.035 1.00 76.81 357 GLY A C 1
ATOM 2901 O O . GLY A 1 357 ? 8.169 -9.447 0.925 1.00 76.81 357 GLY A O 1
ATOM 2902 N N . ILE A 1 358 ? 8.490 -7.598 2.149 1.00 76.50 358 ILE A N 1
ATOM 2903 C CA . ILE A 1 358 ? 8.858 -8.282 3.389 1.00 76.50 358 ILE A CA 1
ATOM 2904 C C . ILE A 1 358 ? 7.671 -8.145 4.349 1.00 76.50 358 ILE A C 1
ATOM 2906 O O . ILE A 1 358 ? 7.674 -7.291 5.223 1.00 76.50 358 ILE A O 1
ATOM 2910 N N . SER A 1 359 ? 6.646 -8.968 4.139 1.00 75.00 359 SER A N 1
ATOM 2911 C CA . SER A 1 359 ? 5.431 -9.036 4.970 1.00 75.00 359 SER A CA 1
ATOM 2912 C C . SER A 1 359 ? 5.285 -10.443 5.592 1.00 75.00 359 SER A C 1
ATOM 2914 O O . SER A 1 359 ? 6.306 -11.107 5.809 1.00 75.00 359 SER A O 1
ATOM 2916 N N . HIS A 1 360 ? 4.055 -10.930 5.819 1.00 85.56 360 HIS A N 1
ATOM 2917 C CA . HIS A 1 360 ? 3.720 -12.187 6.518 1.00 85.56 360 HIS A CA 1
ATOM 2918 C C . HIS A 1 360 ? 3.958 -12.115 8.032 1.00 85.56 360 HIS A C 1
ATOM 2920 O O . HIS A 1 360 ? 4.681 -12.929 8.606 1.00 85.56 360 HIS A O 1
ATOM 2926 N N . THR A 1 361 ? 3.373 -11.105 8.677 1.00 89.31 361 THR A N 1
ATOM 2927 C CA . THR A 1 361 ? 3.513 -10.871 10.120 1.00 89.31 361 THR A CA 1
ATOM 2928 C C . THR A 1 361 ? 2.248 -10.253 10.716 1.00 89.31 361 THR A C 1
ATOM 2930 O O . THR A 1 361 ? 1.410 -9.707 9.996 1.00 89.31 361 THR A O 1
ATOM 2933 N N . ILE A 1 362 ? 2.129 -10.334 12.042 1.00 92.81 362 ILE A N 1
ATOM 2934 C CA . ILE A 1 362 ? 1.146 -9.598 12.838 1.00 92.81 362 ILE A CA 1
ATOM 2935 C C . ILE A 1 362 ? 1.924 -8.526 13.614 1.00 92.81 362 ILE A C 1
ATOM 2937 O O . ILE A 1 362 ? 2.720 -8.889 14.486 1.00 92.81 362 ILE A O 1
ATOM 2941 N N . PRO A 1 363 ? 1.738 -7.229 13.311 1.00 93.88 363 PRO A N 1
ATOM 2942 C CA . PRO A 1 363 ? 2.353 -6.149 14.075 1.00 93.88 363 PRO A CA 1
ATOM 2943 C C . PRO A 1 363 ? 1.915 -6.162 15.545 1.00 93.88 363 PRO A C 1
ATOM 2945 O O . PRO A 1 363 ? 0.795 -6.562 15.873 1.00 93.88 363 PRO A O 1
ATOM 2948 N N . ASP A 1 364 ? 2.778 -5.682 16.443 1.00 95.88 364 ASP A N 1
ATOM 2949 C CA . ASP A 1 364 ? 2.458 -5.582 17.871 1.00 95.88 364 ASP A CA 1
ATOM 2950 C C . ASP A 1 364 ? 1.527 -4.392 18.171 1.00 95.88 364 ASP A C 1
ATOM 2952 O O . ASP A 1 364 ? 1.908 -3.383 18.773 1.00 95.88 364 ASP A O 1
ATOM 2956 N N . PHE A 1 365 ? 0.260 -4.516 17.765 1.00 97.94 365 PHE A N 1
ATOM 2957 C CA . PHE A 1 365 ? -0.772 -3.532 18.094 1.00 97.94 365 PHE A CA 1
ATOM 2958 C C . PHE A 1 365 ? -1.015 -3.427 19.599 1.00 97.94 365 PHE A C 1
ATOM 2960 O O . PHE A 1 365 ? -1.438 -2.378 20.074 1.00 97.94 365 PHE A O 1
ATOM 2967 N N . ARG A 1 366 ? -0.716 -4.472 20.382 1.00 97.50 366 ARG A N 1
ATOM 2968 C CA . ARG A 1 366 ? -0.815 -4.400 21.845 1.00 97.50 366 ARG A CA 1
ATOM 2969 C C . ARG A 1 366 ? 0.194 -3.406 22.407 1.00 97.50 366 ARG A C 1
ATOM 2971 O O . ARG A 1 366 ? -0.195 -2.551 23.205 1.00 97.50 366 ARG A O 1
ATOM 2978 N N . GLY A 1 367 ? 1.457 -3.499 21.996 1.00 98.00 367 GLY A N 1
ATOM 2979 C CA . GLY A 1 367 ? 2.496 -2.524 22.326 1.00 98.00 367 GLY A CA 1
ATOM 2980 C C . GLY A 1 367 ? 2.097 -1.104 21.924 1.00 98.00 367 GLY A C 1
ATOM 2981 O O . GLY A 1 367 ? 2.110 -0.203 22.764 1.00 98.00 367 GLY A O 1
ATOM 2982 N N . LEU A 1 368 ? 1.635 -0.922 20.682 1.00 98.62 368 LEU A N 1
ATOM 2983 C CA . LEU A 1 368 ? 1.169 0.375 20.180 1.00 98.62 368 LEU A CA 1
ATOM 2984 C C . LEU A 1 368 ? 0.038 0.971 21.031 1.00 98.62 368 LEU A C 1
ATOM 2986 O O . LEU A 1 368 ? 0.137 2.115 21.464 1.00 98.62 368 LEU A O 1
ATOM 2990 N N . LEU A 1 369 ? -1.026 0.211 21.294 1.00 98.75 369 LEU A N 1
ATOM 2991 C CA . LEU A 1 369 ? -2.205 0.725 21.992 1.00 98.75 369 LEU A CA 1
ATOM 2992 C C . LEU A 1 369 ? -1.952 1.013 23.477 1.00 98.75 369 LEU A C 1
ATOM 2994 O O . LEU A 1 369 ? -2.537 1.944 24.031 1.00 98.75 369 LEU A O 1
ATOM 2998 N N . SER A 1 370 ? -1.089 0.221 24.121 1.00 98.31 370 SER A N 1
ATOM 2999 C CA . SER A 1 370 ? -0.802 0.327 25.559 1.00 98.31 370 SER A CA 1
ATOM 3000 C C . SER A 1 370 ? 0.272 1.358 25.902 1.00 98.31 370 SER A C 1
ATOM 3002 O O . SER A 1 370 ? 0.203 1.967 26.969 1.00 98.31 370 SER A O 1
ATOM 3004 N N . LYS A 1 371 ? 1.255 1.570 25.020 1.00 98.56 371 LYS A N 1
ATOM 3005 C CA . LYS A 1 371 ? 2.390 2.478 25.256 1.00 98.56 371 LYS A CA 1
ATOM 3006 C C . LYS A 1 371 ? 2.339 3.749 24.404 1.00 98.56 371 LYS A C 1
ATOM 3008 O O . LYS A 1 371 ? 2.915 4.767 24.795 1.00 98.56 371 LYS A O 1
ATOM 3013 N N . GLY A 1 372 ? 1.662 3.707 23.257 1.00 98.75 372 GLY A N 1
ATOM 3014 C CA . GLY A 1 372 ? 1.832 4.691 22.189 1.00 98.75 372 GLY A CA 1
ATOM 3015 C C . GLY A 1 372 ? 3.241 4.636 21.589 1.00 98.75 372 GLY A C 1
ATOM 3016 O O . GLY A 1 372 ? 4.168 4.051 22.158 1.00 98.75 372 GLY A O 1
ATOM 3017 N N . THR A 1 373 ? 3.450 5.295 20.452 1.00 98.81 373 THR A N 1
ATOM 3018 C CA . THR A 1 373 ? 4.790 5.400 19.850 1.00 98.81 373 THR A CA 1
ATOM 3019 C C . THR A 1 373 ? 5.771 6.115 20.779 1.00 98.81 373 THR A C 1
ATOM 3021 O O . THR A 1 373 ? 6.956 5.806 20.755 1.00 98.81 373 THR A O 1
ATOM 3024 N N . ARG A 1 374 ? 5.306 7.032 21.643 1.00 98.75 374 ARG A N 1
ATOM 3025 C CA . ARG A 1 374 ? 6.157 7.698 22.638 1.00 98.75 374 ARG A CA 1
ATOM 3026 C C . ARG A 1 374 ? 6.750 6.703 23.630 1.00 98.75 374 ARG A C 1
ATOM 3028 O O . ARG A 1 374 ? 7.932 6.812 23.940 1.00 98.75 374 ARG A O 1
ATOM 3035 N N . GLY A 1 375 ? 5.948 5.768 24.137 1.00 98.75 375 GLY A N 1
ATOM 3036 C CA . GLY A 1 375 ? 6.443 4.739 25.048 1.00 98.75 375 GLY A CA 1
ATOM 3037 C C . GLY A 1 375 ? 7.394 3.772 24.342 1.00 98.75 375 GLY A C 1
ATOM 3038 O O . GLY A 1 375 ? 8.454 3.485 24.880 1.00 98.75 375 GLY A O 1
ATOM 3039 N N . LEU A 1 376 ? 7.081 3.374 23.103 1.00 98.69 376 LEU A N 1
ATOM 3040 C CA . LEU A 1 376 ? 7.978 2.543 22.286 1.00 98.69 376 LEU A CA 1
ATOM 3041 C C . LEU A 1 376 ? 9.320 3.241 21.998 1.00 98.69 376 LEU A C 1
ATOM 3043 O O . LEU A 1 376 ? 10.371 2.621 22.110 1.00 98.69 376 LEU A O 1
ATOM 3047 N N . ILE A 1 377 ? 9.306 4.541 21.680 1.00 98.81 377 ILE A N 1
ATOM 3048 C CA . ILE A 1 377 ? 10.528 5.344 21.520 1.00 98.81 377 ILE A CA 1
ATOM 3049 C C . ILE A 1 377 ? 11.311 5.397 22.836 1.00 98.81 377 ILE A C 1
ATOM 3051 O O . ILE A 1 377 ? 12.530 5.284 22.802 1.00 98.81 377 ILE A O 1
ATOM 3055 N N . SER A 1 378 ? 10.635 5.556 23.980 1.00 98.69 378 SER A N 1
ATOM 3056 C CA . SER A 1 378 ? 11.297 5.554 25.292 1.00 98.69 378 SER A CA 1
ATOM 3057 C C . SER A 1 378 ? 12.021 4.234 25.548 1.00 98.69 378 SER A C 1
ATOM 3059 O O . SER A 1 378 ? 13.196 4.267 25.886 1.00 98.69 378 SER A O 1
ATOM 3061 N N . ASP A 1 379 ? 11.366 3.093 25.303 1.00 98.31 379 ASP A N 1
ATOM 3062 C CA . ASP A 1 379 ? 11.985 1.771 25.473 1.00 98.31 379 ASP A CA 1
ATOM 3063 C C . ASP A 1 379 ? 13.245 1.617 24.591 1.00 98.31 379 ASP A C 1
ATOM 3065 O O . ASP A 1 379 ? 14.254 1.046 25.012 1.00 98.31 379 ASP A O 1
ATOM 3069 N N . LEU A 1 380 ? 13.204 2.141 23.358 1.00 98.19 380 LEU A N 1
ATOM 3070 C CA . LEU A 1 380 ? 14.338 2.118 22.428 1.00 98.19 380 LEU A CA 1
ATOM 3071 C C . LEU A 1 380 ? 15.483 3.035 22.877 1.00 98.19 380 LEU A C 1
ATOM 3073 O O . LEU A 1 380 ? 16.645 2.656 22.751 1.00 98.19 380 LEU A O 1
ATOM 3077 N N . VAL A 1 381 ? 15.173 4.221 23.406 1.00 98.25 381 VAL A N 1
ATOM 3078 C CA . VAL A 1 381 ? 16.176 5.144 23.963 1.00 98.25 381 VAL A CA 1
ATOM 3079 C C . VAL A 1 381 ? 16.837 4.536 25.197 1.00 98.25 381 VAL A C 1
ATOM 3081 O O . VAL A 1 381 ? 18.062 4.494 25.253 1.00 98.25 381 VAL A O 1
ATOM 3084 N N . ASP A 1 382 ? 16.055 3.968 26.117 1.00 98.06 382 ASP A N 1
ATOM 3085 C CA . ASP A 1 382 ? 16.584 3.278 27.299 1.00 98.06 382 ASP A CA 1
ATOM 3086 C C . ASP A 1 382 ? 17.514 2.118 26.892 1.00 98.06 382 ASP A C 1
ATOM 3088 O O . ASP A 1 382 ? 18.563 1.909 27.499 1.00 98.06 382 ASP A O 1
ATOM 3092 N N . THR A 1 383 ? 17.175 1.401 25.812 1.00 97.25 383 THR A N 1
ATOM 3093 C CA . THR A 1 383 ? 18.024 0.340 25.242 1.00 97.25 383 THR A CA 1
ATOM 3094 C C . THR A 1 383 ? 19.319 0.894 24.631 1.00 97.25 383 THR A C 1
ATOM 3096 O O . THR A 1 383 ? 20.373 0.273 24.757 1.00 97.25 383 THR A O 1
ATOM 3099 N N . LEU A 1 384 ? 19.269 2.052 23.964 1.00 97.12 384 LEU A N 1
ATOM 3100 C CA . LEU A 1 384 ? 20.435 2.710 23.357 1.00 97.12 384 LEU A CA 1
ATOM 3101 C C . LEU A 1 384 ? 21.413 3.298 24.383 1.00 97.12 384 LEU A C 1
ATOM 3103 O O . LEU A 1 384 ? 22.608 3.408 24.074 1.00 97.12 384 LEU A O 1
ATOM 3107 N N . ASP A 1 385 ? 20.896 3.678 25.551 1.00 96.81 385 ASP A N 1
ATOM 3108 C CA . ASP A 1 385 ? 21.647 4.238 26.674 1.00 96.81 385 ASP A CA 1
ATOM 3109 C C . ASP A 1 385 ? 22.234 3.152 27.598 1.00 96.81 385 ASP A C 1
ATOM 3111 O O . ASP A 1 385 ? 23.095 3.459 28.429 1.00 96.81 385 ASP A O 1
ATOM 3115 N N . ASP A 1 386 ? 21.828 1.882 27.448 1.00 96.19 386 ASP A N 1
ATOM 3116 C CA . ASP A 1 386 ? 22.384 0.757 28.205 1.00 96.19 386 ASP A CA 1
ATOM 3117 C C . ASP A 1 386 ? 23.871 0.526 27.843 1.00 96.19 386 ASP A C 1
ATOM 3119 O O . ASP A 1 386 ? 24.187 0.144 26.710 1.00 96.19 386 ASP A O 1
ATOM 3123 N N . PRO A 1 387 ? 24.816 0.666 28.797 1.00 93.56 387 PRO A N 1
ATOM 3124 C CA . PRO A 1 387 ? 26.238 0.404 28.560 1.00 93.56 387 PRO A CA 1
ATOM 3125 C C . PRO A 1 387 ? 26.560 -1.039 28.133 1.00 93.56 387 PRO A C 1
ATOM 3127 O O . PRO A 1 387 ? 27.673 -1.316 27.671 1.00 93.56 387 PRO A O 1
ATOM 3130 N N . ALA A 1 388 ? 25.632 -1.982 28.327 1.00 94.75 388 ALA A N 1
ATOM 3131 C CA . ALA A 1 388 ? 25.758 -3.357 27.860 1.00 94.75 388 ALA A CA 1
ATOM 3132 C C . ALA A 1 388 ? 25.575 -3.490 26.337 1.00 94.75 388 ALA A C 1
ATOM 3134 O O . ALA A 1 388 ? 26.080 -4.460 25.758 1.00 94.75 388 ALA A O 1
ATOM 3135 N N . LEU A 1 389 ? 24.917 -2.530 25.674 1.00 93.50 389 LEU A N 1
ATOM 3136 C CA . LEU A 1 389 ? 24.743 -2.522 24.225 1.00 93.50 389 LEU A CA 1
ATOM 3137 C C . LEU A 1 389 ? 26.049 -2.111 23.531 1.00 93.50 389 LEU A C 1
ATOM 3139 O O . LEU A 1 389 ? 26.361 -0.935 23.362 1.00 93.50 389 LEU A O 1
ATOM 3143 N N . LYS A 1 390 ? 26.827 -3.113 23.115 1.00 91.31 390 LYS A N 1
ATOM 3144 C CA . LYS A 1 390 ? 28.114 -2.920 22.419 1.00 91.31 390 LYS A CA 1
ATOM 3145 C C . LYS A 1 390 ? 28.037 -3.085 20.902 1.00 91.31 390 LYS A C 1
ATOM 3147 O O . LYS A 1 390 ? 29.017 -2.806 20.220 1.00 91.31 390 LYS A O 1
ATOM 3152 N N . ASP A 1 391 ? 26.921 -3.603 20.401 1.00 93.94 391 ASP A N 1
ATOM 3153 C CA . ASP A 1 391 ? 26.738 -3.944 18.994 1.00 93.94 391 ASP A CA 1
ATOM 3154 C C . ASP A 1 391 ? 26.253 -2.734 18.189 1.00 93.94 391 ASP A C 1
ATOM 3156 O O . ASP A 1 391 ? 25.142 -2.248 18.398 1.00 93.94 391 ASP A O 1
ATOM 3160 N N . GLU A 1 392 ? 27.085 -2.246 17.269 1.00 93.62 392 GLU A N 1
ATOM 3161 C CA . GLU A 1 392 ? 26.773 -1.051 16.477 1.00 93.62 392 GLU A CA 1
ATOM 3162 C C . GLU A 1 392 ? 25.612 -1.288 15.496 1.00 93.62 392 GLU A C 1
ATOM 3164 O O . GLU A 1 392 ? 24.806 -0.388 15.279 1.00 93.62 392 GLU A O 1
ATOM 3169 N N . GLU A 1 393 ? 25.460 -2.505 14.959 1.00 94.69 393 GLU A N 1
ATOM 3170 C CA . GLU A 1 393 ? 24.357 -2.848 14.046 1.00 94.69 393 GLU A CA 1
ATOM 3171 C C . GLU A 1 393 ? 22.993 -2.711 14.742 1.00 94.69 393 GLU A C 1
ATOM 3173 O O . GLU A 1 393 ? 22.060 -2.094 14.214 1.00 94.69 393 GLU A O 1
ATOM 3178 N N . SER A 1 394 ? 22.892 -3.203 15.978 1.00 95.75 394 SER A N 1
ATOM 3179 C CA . SER A 1 394 ? 21.718 -3.019 16.831 1.00 95.75 394 SER A CA 1
ATOM 3180 C C . SER A 1 394 ? 21.465 -1.543 17.131 1.00 95.75 394 SER A C 1
ATOM 3182 O O . SER A 1 394 ? 20.322 -1.094 17.045 1.00 95.75 394 SER A O 1
ATOM 3184 N N . ARG A 1 395 ? 22.511 -0.756 17.430 1.00 96.19 395 ARG A N 1
ATOM 3185 C CA . ARG A 1 395 ? 22.363 0.689 17.683 1.00 96.19 395 ARG A CA 1
ATOM 3186 C C . ARG A 1 395 ? 21.774 1.420 16.482 1.00 96.19 395 ARG A C 1
ATOM 3188 O O . AR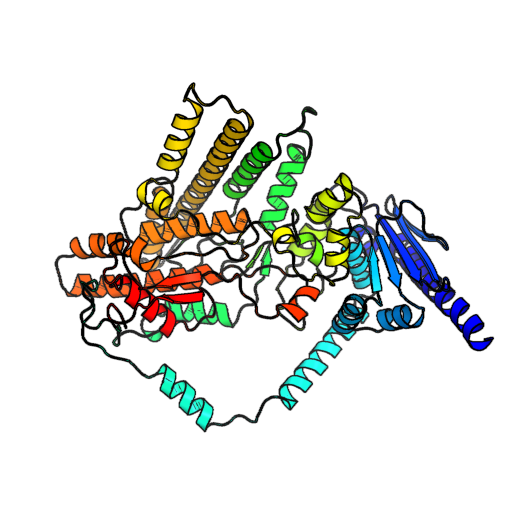G A 1 395 ? 20.834 2.201 16.635 1.00 96.19 395 ARG A O 1
ATOM 3195 N N . VAL A 1 396 ? 22.295 1.142 15.290 1.00 97.19 396 VAL A N 1
ATOM 3196 C CA . VAL A 1 396 ? 21.782 1.717 14.044 1.00 97.19 396 VAL A CA 1
ATOM 3197 C C . VAL A 1 396 ? 20.332 1.292 13.800 1.00 97.19 396 VAL A C 1
ATOM 3199 O O . VAL A 1 396 ? 19.495 2.129 13.457 1.00 97.19 396 VAL A O 1
ATOM 3202 N N . THR A 1 397 ? 20.012 0.022 14.045 1.00 97.69 397 THR A N 1
ATOM 3203 C CA . THR A 1 397 ? 18.651 -0.508 13.900 1.00 97.69 397 THR A CA 1
ATOM 3204 C C . THR A 1 397 ? 17.660 0.196 14.827 1.00 97.69 397 THR A C 1
ATOM 3206 O O . THR A 1 397 ? 16.619 0.663 14.363 1.00 97.69 397 THR A O 1
ATOM 3209 N N . TYR A 1 398 ? 17.979 0.347 16.114 1.00 98.19 398 TYR A N 1
ATOM 3210 C CA . TYR A 1 398 ? 17.107 1.050 17.061 1.00 98.19 398 TYR A CA 1
ATOM 3211 C C . TYR A 1 398 ? 16.948 2.531 16.707 1.00 98.19 398 TYR A C 1
ATOM 3213 O O . TYR A 1 398 ? 15.844 3.071 16.782 1.00 98.19 398 TYR A O 1
ATOM 3221 N N . GLN A 1 399 ? 18.015 3.187 16.244 1.00 98.25 399 GLN A N 1
ATOM 3222 C CA . GLN A 1 399 ? 17.932 4.574 15.794 1.00 98.25 399 GLN A CA 1
ATOM 3223 C C . GLN A 1 399 ? 17.013 4.731 14.571 1.00 98.25 399 GLN A C 1
ATOM 3225 O O . GLN A 1 399 ? 16.217 5.673 14.529 1.00 98.25 399 GLN A O 1
ATOM 3230 N N . ALA A 1 400 ? 17.079 3.804 13.611 1.00 98.44 400 ALA A N 1
ATOM 3231 C CA . ALA A 1 400 ? 16.188 3.779 12.452 1.00 98.44 400 ALA A CA 1
ATOM 3232 C C . ALA A 1 400 ? 14.724 3.529 12.861 1.00 98.44 400 ALA A C 1
ATOM 3234 O O . ALA A 1 400 ? 13.823 4.204 12.368 1.00 98.44 400 ALA A O 1
ATOM 3235 N N . GLN A 1 401 ? 14.474 2.630 13.819 1.00 98.19 401 GLN A N 1
ATOM 3236 C CA . GLN A 1 401 ? 13.131 2.395 14.367 1.00 98.19 401 GLN A CA 1
ATOM 3237 C C . GLN A 1 401 ? 12.550 3.649 15.038 1.00 98.19 401 GLN A C 1
ATOM 3239 O O . GLN A 1 401 ? 11.377 3.969 14.831 1.00 98.19 401 GLN A O 1
ATOM 3244 N N . ILE A 1 402 ? 13.365 4.402 15.790 1.00 98.81 402 ILE A N 1
ATOM 3245 C CA . ILE A 1 402 ? 12.958 5.694 16.365 1.00 98.81 402 ILE A CA 1
ATOM 3246 C C . ILE A 1 402 ? 12.566 6.677 15.256 1.00 98.81 402 ILE A C 1
ATOM 3248 O O . ILE A 1 402 ? 11.536 7.345 15.371 1.00 98.81 402 ILE A O 1
ATOM 3252 N N . GLU A 1 403 ? 13.349 6.770 14.177 1.00 98.69 403 GLU A N 1
ATOM 3253 C CA . GLU A 1 403 ? 13.014 7.629 13.036 1.00 98.69 403 GLU A CA 1
ATOM 3254 C C . GLU A 1 403 ? 11.682 7.224 12.392 1.00 98.69 403 GLU A C 1
ATOM 3256 O O . GLU A 1 403 ? 10.851 8.099 12.126 1.00 98.69 403 GLU A O 1
ATOM 3261 N N . CYS A 1 404 ? 11.424 5.922 12.231 1.00 98.69 404 CYS A N 1
ATOM 3262 C CA . CYS A 1 404 ? 10.153 5.440 11.703 1.00 98.69 404 CYS A CA 1
ATOM 3263 C C . CYS A 1 404 ? 8.967 5.847 12.582 1.00 98.69 404 CYS A C 1
ATOM 3265 O O . CYS A 1 404 ? 8.007 6.440 12.086 1.00 98.69 404 CYS A O 1
ATOM 3267 N N . LEU A 1 405 ? 9.051 5.615 13.895 1.00 98.75 405 LEU A N 1
ATOM 3268 C CA . LEU A 1 405 ? 8.001 5.991 14.850 1.00 98.75 405 LEU A CA 1
ATOM 3269 C C . LEU A 1 405 ? 7.762 7.510 14.883 1.00 98.75 405 LEU A C 1
ATOM 3271 O O . LEU A 1 405 ? 6.622 7.962 15.004 1.00 98.75 405 LEU A O 1
ATOM 3275 N N . GLN A 1 406 ? 8.816 8.316 14.724 1.00 98.88 406 GLN A N 1
ATOM 3276 C CA . GLN A 1 406 ? 8.692 9.769 14.582 1.00 98.88 406 GLN A CA 1
ATOM 3277 C C . GLN A 1 406 ? 7.964 10.168 13.291 1.00 98.88 406 GLN A C 1
ATOM 3279 O O . GLN A 1 406 ? 7.163 11.101 13.321 1.00 98.88 406 GLN A O 1
ATOM 3284 N N . GLY A 1 407 ? 8.202 9.462 12.182 1.00 98.81 407 GLY A N 1
ATOM 3285 C CA . GLY A 1 407 ? 7.458 9.647 10.935 1.00 98.81 407 GLY A CA 1
ATOM 3286 C C . GLY A 1 407 ? 5.962 9.370 11.100 1.00 98.81 407 GLY A C 1
ATOM 3287 O O . GLY A 1 407 ? 5.138 10.168 10.657 1.00 98.81 407 GLY A O 1
ATOM 3288 N N . VAL A 1 408 ? 5.601 8.292 11.807 1.00 98.81 408 VAL A N 1
ATOM 3289 C CA . VAL A 1 408 ? 4.195 7.966 12.117 1.00 98.81 408 VAL A CA 1
ATOM 3290 C C . VAL A 1 408 ? 3.531 9.082 12.932 1.00 98.81 408 VAL A C 1
ATOM 3292 O O . VAL A 1 408 ? 2.408 9.485 12.629 1.00 98.81 408 VAL A O 1
ATOM 3295 N N . ASN A 1 409 ? 4.235 9.637 13.924 1.00 98.88 409 ASN A N 1
ATOM 3296 C CA . ASN A 1 409 ? 3.728 10.765 14.712 1.00 98.88 409 ASN A CA 1
ATOM 3297 C C . ASN A 1 409 ? 3.536 12.033 13.875 1.00 98.88 409 ASN A C 1
ATOM 3299 O O . ASN A 1 409 ? 2.550 12.741 14.067 1.00 98.88 409 ASN A O 1
ATOM 3303 N N . ALA A 1 410 ? 4.450 12.317 12.943 1.00 98.88 410 ALA A N 1
ATOM 3304 C CA . ALA A 1 410 ? 4.316 13.455 12.039 1.00 98.88 410 ALA A CA 1
ATOM 3305 C C . ALA A 1 410 ? 3.062 13.325 11.159 1.00 98.88 410 ALA A C 1
ATOM 3307 O O . ALA A 1 410 ? 2.294 14.279 11.041 1.00 98.88 410 ALA A O 1
ATOM 3308 N N . TYR A 1 411 ? 2.802 12.130 10.619 1.00 98.88 411 TYR A N 1
ATOM 3309 C CA . TYR A 1 411 ? 1.596 11.875 9.831 1.00 98.88 411 TYR A CA 1
ATOM 3310 C C . TYR A 1 411 ? 0.308 12.059 10.650 1.00 98.88 411 TYR A C 1
ATOM 3312 O O . TYR A 1 411 ? -0.617 12.735 10.200 1.00 98.88 411 TYR A O 1
ATOM 3320 N N . ALA A 1 412 ? 0.260 11.536 11.880 1.00 98.88 412 ALA A N 1
ATOM 3321 C CA . ALA A 1 412 ? -0.886 11.729 12.771 1.00 98.88 412 ALA A CA 1
ATOM 3322 C C . ALA A 1 412 ? -1.134 13.213 13.097 1.00 98.88 412 ALA A C 1
ATOM 3324 O O . ALA A 1 412 ? -2.273 13.679 13.050 1.00 98.88 412 ALA A O 1
ATOM 3325 N N . ALA A 1 413 ? -0.070 13.985 13.339 1.00 98.81 413 ALA A N 1
ATOM 3326 C CA . ALA A 1 413 ? -0.173 15.426 13.554 1.00 98.81 413 ALA A CA 1
ATOM 3327 C C . ALA A 1 413 ? -0.709 16.166 12.313 1.00 98.81 413 ALA A C 1
ATOM 3329 O O . ALA A 1 413 ? -1.513 17.091 12.444 1.00 98.81 413 ALA A O 1
ATOM 3330 N N . HIS A 1 414 ? -0.317 15.743 11.107 1.00 98.62 414 HIS A N 1
ATOM 3331 C CA . HIS A 1 414 ? -0.850 16.293 9.858 1.00 98.62 414 HIS A CA 1
ATOM 3332 C C . HIS A 1 414 ? -2.333 15.966 9.667 1.00 98.62 414 HIS A C 1
ATOM 3334 O O . HIS A 1 414 ? -3.096 16.852 9.287 1.00 98.62 414 HIS A O 1
ATOM 3340 N N . LEU A 1 415 ? -2.762 14.738 9.981 1.00 98.81 415 LEU A N 1
ATOM 3341 C CA . LEU A 1 415 ? -4.179 14.363 9.972 1.00 98.81 415 LEU A CA 1
ATOM 3342 C C . LEU A 1 415 ? -4.990 15.194 10.971 1.00 98.81 415 LEU A C 1
ATOM 3344 O O . LEU A 1 415 ? -6.063 15.679 10.622 1.00 98.81 415 LEU A O 1
ATOM 3348 N N . ALA A 1 416 ? -4.466 15.411 12.181 1.00 98.81 416 ALA A N 1
ATOM 3349 C CA . ALA A 1 416 ? -5.119 16.248 13.185 1.00 98.81 416 ALA A CA 1
ATOM 3350 C C . ALA A 1 416 ? -5.313 17.689 12.687 1.00 98.81 416 ALA A C 1
ATOM 3352 O O . ALA A 1 416 ? -6.408 18.242 12.784 1.00 98.81 416 ALA A O 1
ATOM 3353 N N . ALA A 1 417 ? -4.259 18.286 12.120 1.00 98.81 417 ALA A N 1
ATOM 3354 C CA . ALA A 1 417 ? -4.310 19.640 11.578 1.00 98.81 417 ALA A CA 1
ATOM 3355 C C . ALA A 1 417 ? -5.257 19.749 10.371 1.00 98.81 417 ALA A C 1
ATOM 3357 O O . ALA A 1 417 ? -6.000 20.726 10.264 1.00 98.81 417 ALA A O 1
ATOM 3358 N N . HIS A 1 418 ? -5.258 18.748 9.486 1.00 98.62 418 HIS A N 1
ATOM 3359 C CA . HIS A 1 418 ? -6.144 18.703 8.325 1.00 98.62 418 HIS A CA 1
ATOM 3360 C C . HIS A 1 418 ? -7.615 18.621 8.744 1.00 98.62 418 HIS A C 1
ATOM 3362 O O . HIS A 1 418 ? -8.400 19.480 8.347 1.00 98.62 418 HIS A O 1
ATOM 3368 N N . ALA A 1 419 ? -7.963 17.679 9.626 1.00 98.69 419 ALA A N 1
ATOM 3369 C CA . ALA A 1 419 ? -9.325 17.521 10.129 1.00 98.69 419 ALA A CA 1
ATOM 3370 C C . ALA A 1 419 ? -9.818 18.769 10.883 1.00 98.69 419 ALA A C 1
ATOM 3372 O O . ALA A 1 419 ? -10.959 19.186 10.703 1.00 98.69 419 ALA A O 1
ATOM 3373 N N . ALA A 1 420 ? -8.955 19.422 11.674 1.00 98.69 420 ALA A N 1
ATOM 3374 C CA . ALA A 1 420 ? -9.298 20.678 12.345 1.00 98.69 420 ALA A CA 1
ATOM 3375 C C . ALA A 1 420 ? -9.578 21.816 11.347 1.00 98.69 420 ALA A C 1
ATOM 3377 O O . ALA A 1 420 ? -10.485 22.625 11.554 1.00 98.69 420 ALA A O 1
ATOM 3378 N N . ASN A 1 421 ? -8.809 21.883 10.256 1.00 98.50 421 ASN A N 1
ATOM 3379 C CA . ASN A 1 421 ? -9.048 22.853 9.195 1.00 98.50 421 ASN A CA 1
ATOM 3380 C C . ASN A 1 421 ? -10.369 22.570 8.463 1.00 98.50 421 ASN A C 1
ATOM 3382 O O . ASN A 1 421 ? -11.154 23.499 8.280 1.00 98.50 421 ASN A O 1
ATOM 3386 N N . GLU A 1 422 ? -10.644 21.316 8.096 1.00 98.19 422 GLU A N 1
ATOM 3387 C CA . GLU A 1 422 ? -11.921 20.928 7.482 1.00 98.19 422 GLU A CA 1
ATOM 3388 C C . GLU A 1 422 ? -13.109 21.234 8.405 1.00 98.19 422 GLU A C 1
ATOM 3390 O O . GLU A 1 422 ? -14.066 21.871 7.974 1.00 98.19 422 GLU A O 1
ATOM 3395 N N . ALA A 1 423 ? -13.011 20.915 9.701 1.00 98.31 423 ALA A N 1
ATOM 3396 C CA . ALA A 1 423 ? -14.042 21.234 10.692 1.00 98.31 423 ALA A CA 1
ATOM 3397 C C . ALA A 1 423 ? -14.372 22.735 10.762 1.00 98.31 423 ALA A C 1
ATOM 3399 O O . ALA A 1 423 ? -15.519 23.125 10.980 1.00 98.31 423 ALA A O 1
ATOM 3400 N N . SER A 1 424 ? -13.371 23.604 10.579 1.00 98.25 424 SER A N 1
ATOM 3401 C CA . SER A 1 424 ? -13.576 25.059 10.602 1.00 98.25 424 SER A CA 1
ATOM 3402 C C . SER A 1 424 ? -14.373 25.583 9.401 1.00 98.25 424 SER A C 1
ATOM 3404 O O . SER A 1 424 ? -14.920 26.686 9.467 1.00 98.25 424 SER A O 1
ATOM 3406 N N . GLN A 1 425 ? -14.441 24.795 8.325 1.00 97.75 425 GLN A N 1
ATOM 3407 C CA . GLN A 1 425 ? -15.078 25.136 7.053 1.00 97.75 425 GLN A CA 1
ATOM 3408 C C . GLN A 1 425 ? -16.357 24.325 6.796 1.00 97.75 425 GLN A C 1
ATOM 3410 O O . GLN A 1 425 ? -17.082 24.638 5.854 1.00 97.75 425 GLN A O 1
ATOM 3415 N N . GLU A 1 426 ? -16.643 23.315 7.621 1.00 98.19 426 GLU A N 1
ATOM 3416 C CA . GLU A 1 426 ? -17.781 22.412 7.464 1.00 98.19 426 GLU A CA 1
ATOM 3417 C C . GLU A 1 426 ? -19.106 23.087 7.881 1.00 98.19 426 GLU A C 1
ATOM 3419 O O . GLU A 1 426 ? -19.257 23.482 9.046 1.00 98.19 426 GLU A O 1
ATOM 3424 N N . PRO A 1 427 ? -20.069 23.253 6.952 1.00 97.62 427 PRO A N 1
ATOM 3425 C CA . PRO A 1 427 ? -21.382 23.809 7.266 1.00 97.62 427 PRO A CA 1
ATOM 3426 C C . PRO A 1 427 ? -22.302 22.858 8.039 1.00 97.62 427 PRO A C 1
ATOM 3428 O O . PRO A 1 427 ? -23.156 23.349 8.781 1.00 97.62 427 PRO A O 1
ATOM 3431 N N . ASP A 1 428 ? -22.181 21.540 7.858 1.00 98.00 428 ASP A N 1
ATOM 3432 C CA . ASP A 1 428 ? -23.032 20.575 8.554 1.00 98.00 428 ASP A CA 1
ATOM 3433 C C . ASP A 1 428 ? -22.577 20.393 10.017 1.00 98.00 428 ASP A C 1
ATOM 3435 O O . ASP A 1 428 ? -21.452 19.949 10.264 1.00 98.00 428 ASP A O 1
ATOM 3439 N N . PRO A 1 429 ? -23.413 20.726 11.023 1.00 98.00 429 PRO A N 1
ATOM 3440 C CA . PRO A 1 429 ? -23.022 20.630 12.426 1.00 98.00 429 PRO A CA 1
ATOM 3441 C C . PRO A 1 429 ? -22.680 19.206 12.880 1.00 98.00 429 PRO A C 1
ATOM 3443 O O . PRO A 1 429 ? -21.835 19.065 13.765 1.00 98.00 429 PRO A O 1
ATOM 3446 N N . GLU A 1 430 ? -23.306 18.172 12.310 1.00 96.50 430 GLU A N 1
ATOM 3447 C CA . GLU A 1 430 ? -23.004 16.780 12.666 1.00 96.50 430 GLU A CA 1
ATOM 3448 C C . GLU A 1 430 ? -21.629 16.387 12.128 1.00 96.50 430 GLU A C 1
ATOM 3450 O O . GLU A 1 430 ? -20.743 16.015 12.905 1.00 96.50 430 GLU A O 1
ATOM 3455 N N . ARG A 1 431 ? -21.388 16.590 10.826 1.00 97.50 431 ARG A N 1
ATOM 3456 C CA . ARG A 1 431 ? -20.072 16.333 10.235 1.00 97.50 431 ARG A CA 1
ATOM 3457 C C . ARG A 1 431 ? -18.962 17.165 10.874 1.00 97.50 431 ARG A C 1
ATOM 3459 O O . ARG A 1 431 ? -17.853 16.666 11.069 1.00 97.50 431 ARG A O 1
ATOM 3466 N N . LYS A 1 432 ? -19.243 18.413 11.246 1.00 98.38 432 LYS A N 1
ATOM 3467 C CA . LYS A 1 432 ? -18.283 19.263 11.953 1.00 98.38 432 LYS A CA 1
ATOM 3468 C C . LYS A 1 432 ? -17.847 18.642 13.280 1.00 98.38 432 LYS A C 1
ATOM 3470 O O . LYS A 1 432 ? -16.649 18.595 13.548 1.00 98.38 432 LYS A O 1
ATOM 3475 N N . GLN A 1 433 ? -18.786 18.139 14.083 1.00 98.38 433 GLN A N 1
ATOM 3476 C CA . GLN A 1 433 ? -18.459 17.459 15.341 1.00 98.38 433 GLN A CA 1
ATOM 3477 C C . GLN A 1 433 ? -17.630 16.193 15.103 1.00 98.38 433 GLN A C 1
ATOM 3479 O O . GLN A 1 433 ? -16.684 15.934 15.847 1.00 98.38 433 GLN A O 1
ATOM 3484 N N . GLU A 1 434 ? -17.928 15.428 14.048 1.00 98.31 434 GLU A N 1
ATOM 3485 C CA . GLU A 1 434 ? -17.110 14.272 13.664 1.00 98.31 434 GLU A CA 1
ATOM 3486 C C . GLU A 1 434 ? -15.670 14.680 13.322 1.00 98.31 434 GLU A C 1
ATOM 3488 O O . GLU A 1 434 ? -14.726 14.045 13.788 1.00 98.31 434 GLU A O 1
ATOM 3493 N N . LEU A 1 435 ? -15.480 15.748 12.542 1.00 98.75 435 LEU A N 1
ATOM 3494 C CA . LEU A 1 435 ? -14.154 16.249 12.164 1.00 98.75 435 LEU A CA 1
ATOM 3495 C C . LEU A 1 435 ? -13.376 16.808 13.367 1.00 98.75 435 LEU A C 1
ATOM 3497 O O . LEU A 1 435 ? -12.174 16.564 13.488 1.00 98.75 435 LEU A O 1
ATOM 3501 N N . GLU A 1 436 ? -14.047 17.513 14.281 1.00 98.75 436 GLU A N 1
ATOM 3502 C CA . GLU A 1 436 ? -13.454 17.974 15.544 1.00 98.75 436 GLU A CA 1
ATOM 3503 C C . GLU A 1 436 ? -13.004 16.790 16.412 1.00 98.75 436 GLU A C 1
ATOM 3505 O O . GLU A 1 436 ? -11.909 16.816 16.983 1.00 98.75 436 GLU A O 1
ATOM 3510 N N . GLU A 1 437 ? -13.801 15.720 16.464 1.00 98.62 437 GLU A N 1
ATOM 3511 C CA . GLU A 1 437 ? -13.443 14.492 17.171 1.00 98.62 437 GLU A CA 1
ATOM 3512 C C . GLU A 1 437 ? -12.261 13.776 16.506 1.00 98.62 437 GLU A C 1
ATOM 3514 O O . GLU A 1 437 ? -11.320 13.376 17.193 1.00 98.62 437 GLU A O 1
ATOM 3519 N N . ILE A 1 438 ? -12.239 13.676 15.174 1.00 98.75 438 ILE A N 1
ATOM 3520 C CA . ILE A 1 438 ? -11.100 13.137 14.416 1.00 98.75 438 ILE A CA 1
ATOM 3521 C C . ILE A 1 438 ? -9.823 13.925 14.729 1.00 98.75 438 ILE A C 1
ATOM 3523 O O . ILE A 1 438 ? -8.783 13.328 15.019 1.00 98.75 438 ILE A O 1
ATOM 3527 N N . ALA A 1 439 ? -9.898 15.259 14.721 1.00 98.81 439 ALA A N 1
ATOM 3528 C CA . ALA A 1 439 ? -8.770 16.119 15.056 1.00 98.81 439 ALA A CA 1
ATOM 3529 C C . ALA A 1 439 ? -8.275 15.869 16.489 1.00 98.81 439 ALA A C 1
ATOM 3531 O O . ALA A 1 439 ? -7.072 15.712 16.715 1.00 98.81 439 ALA A O 1
ATOM 3532 N N . ARG A 1 440 ? -9.200 15.767 17.454 1.00 98.75 440 ARG A N 1
ATOM 3533 C CA . ARG A 1 440 ? -8.894 15.469 18.860 1.00 98.75 440 ARG A CA 1
ATOM 3534 C C . ARG A 1 440 ? -8.239 14.095 19.028 1.00 98.75 440 ARG A C 1
ATOM 3536 O O . ARG A 1 440 ? -7.290 13.967 19.802 1.00 98.75 440 ARG A O 1
ATOM 3543 N N . VAL A 1 441 ? -8.741 13.077 18.332 1.00 98.81 441 VAL A N 1
ATOM 3544 C CA . VAL A 1 441 ? -8.224 11.703 18.380 1.00 98.81 441 VAL A CA 1
ATOM 3545 C C . VAL A 1 441 ? -6.814 11.640 17.787 1.00 98.81 441 VAL A C 1
ATOM 3547 O O . VAL A 1 441 ? -5.905 11.168 18.469 1.00 98.81 441 VAL A O 1
ATOM 3550 N N . CYS A 1 442 ? -6.591 12.177 16.583 1.00 98.81 442 CYS A N 1
ATOM 3551 C CA . CYS A 1 442 ? -5.271 12.199 15.933 1.00 98.81 442 CYS A CA 1
ATOM 3552 C C . CYS A 1 442 ? -4.226 13.037 16.674 1.00 98.81 442 CYS A C 1
ATOM 3554 O O . CYS A 1 442 ? -3.033 12.755 16.590 1.00 98.81 442 CYS A O 1
ATOM 3556 N N . ALA A 1 443 ? -4.651 14.063 17.415 1.00 98.75 443 ALA A N 1
ATOM 3557 C CA . ALA A 1 443 ? -3.748 14.824 18.273 1.00 98.75 443 ALA A CA 1
ATOM 3558 C C . ALA A 1 443 ? -3.235 14.002 19.475 1.00 98.75 443 ALA A C 1
ATOM 3560 O O . ALA A 1 443 ? -2.267 14.403 20.119 1.00 98.75 443 ALA A O 1
ATOM 3561 N N . HIS A 1 444 ? -3.876 12.869 19.794 1.00 98.81 444 HIS A N 1
ATOM 3562 C CA . HIS A 1 444 ? -3.509 11.989 20.906 1.00 98.81 444 HIS A CA 1
ATOM 3563 C C . HIS A 1 444 ? -2.854 10.682 20.433 1.00 98.81 444 HIS A C 1
ATOM 3565 O O . HIS A 1 444 ? -1.751 10.351 20.876 1.00 98.81 444 HIS A O 1
ATOM 3571 N N . VAL A 1 445 ? -3.507 9.934 19.538 1.00 98.88 445 VAL A N 1
ATOM 3572 C CA . VAL A 1 445 ? -3.000 8.659 19.004 1.00 98.88 445 VAL A CA 1
ATOM 3573 C C . VAL A 1 445 ? -2.364 8.826 17.619 1.00 98.88 445 VAL A C 1
ATOM 3575 O O . VAL A 1 445 ? -2.822 9.653 16.837 1.00 98.88 445 VAL A O 1
ATOM 3578 N N . PRO A 1 446 ? -1.325 8.038 17.279 1.00 98.62 446 PRO A N 1
ATOM 3579 C CA . PRO A 1 446 ? -0.762 6.915 18.033 1.00 98.62 446 PRO A CA 1
ATOM 3580 C C . PRO A 1 446 ? 0.354 7.318 19.008 1.00 98.62 446 PRO A C 1
ATOM 3582 O O . PRO A 1 446 ? 1.006 6.446 19.580 1.00 98.62 446 PRO A O 1
ATOM 3585 N N . GLN A 1 447 ? 0.606 8.618 19.206 1.00 98.75 447 GLN A N 1
ATOM 3586 C CA . GLN A 1 447 ? 1.704 9.084 20.055 1.00 98.75 447 GLN A CA 1
ATOM 3587 C C . GLN A 1 447 ? 1.563 8.622 21.510 1.00 98.75 447 GLN A C 1
ATOM 3589 O O . GLN A 1 447 ? 2.551 8.237 22.140 1.00 98.75 447 GLN A O 1
ATOM 3594 N N . HIS A 1 448 ? 0.340 8.632 22.028 1.00 98.88 448 HIS A N 1
ATOM 3595 C CA . HIS A 1 448 ? -0.001 8.238 23.389 1.00 98.88 448 HIS A CA 1
ATOM 3596 C C . HIS A 1 448 ? -0.832 6.945 23.427 1.00 98.88 448 HIS A C 1
ATOM 3598 O O . HIS A 1 448 ? -1.435 6.581 22.416 1.00 98.88 448 HIS A O 1
ATOM 3604 N N . PRO A 1 449 ? -0.902 6.258 24.588 1.00 98.81 449 PRO A N 1
ATOM 3605 C CA . PRO A 1 449 ? -1.793 5.115 24.767 1.00 98.81 449 PRO A CA 1
ATOM 3606 C C . PRO A 1 449 ? -3.245 5.468 24.438 1.00 98.81 449 PRO A C 1
ATOM 3608 O O . PRO A 1 449 ? -3.732 6.530 24.847 1.00 98.81 449 PRO A O 1
ATOM 3611 N N . ALA A 1 450 ? -3.941 4.571 23.741 1.00 98.69 450 ALA A N 1
ATOM 3612 C CA . ALA A 1 450 ? -5.360 4.736 23.444 1.00 98.69 450 ALA A CA 1
ATOM 3613 C C . ALA A 1 450 ? -6.188 4.704 24.740 1.00 98.69 450 ALA A C 1
ATOM 3615 O O . ALA A 1 450 ? -5.845 3.991 25.686 1.00 98.69 450 ALA A O 1
ATOM 3616 N N . ARG A 1 451 ? -7.277 5.479 24.797 1.00 98.25 451 ARG A N 1
ATOM 3617 C CA . ARG A 1 451 ? -8.150 5.579 25.986 1.00 98.25 451 ARG A CA 1
ATOM 3618 C C . ARG A 1 451 ? -9.601 5.191 25.722 1.00 98.25 451 ARG A C 1
ATOM 3620 O O . ARG A 1 451 ? -10.337 4.937 26.675 1.00 98.25 451 ARG A O 1
ATOM 3627 N N . THR A 1 452 ? -10.001 5.197 24.457 1.00 98.69 452 THR A N 1
ATOM 3628 C CA . THR A 1 452 ? -11.353 4.892 23.976 1.00 98.69 452 THR A CA 1
ATOM 3629 C C . THR A 1 452 ? -11.270 3.914 22.811 1.00 98.69 452 THR A C 1
ATOM 3631 O O . THR A 1 452 ? -10.205 3.743 22.209 1.00 98.69 452 THR A O 1
ATOM 3634 N N . LEU A 1 453 ? -12.393 3.293 22.461 1.00 98.69 453 LEU A N 1
ATOM 3635 C CA . LEU A 1 453 ? -12.480 2.409 21.302 1.00 98.69 453 LEU A CA 1
ATOM 3636 C C . LEU A 1 453 ? -12.153 3.157 19.998 1.00 98.69 453 LEU A C 1
ATOM 3638 O O . LEU A 1 453 ? -11.440 2.628 19.148 1.00 98.69 453 LEU A O 1
ATOM 3642 N N . HIS A 1 454 ? -12.598 4.413 19.871 1.00 98.69 454 HIS A N 1
ATOM 3643 C CA . HIS A 1 454 ? -12.280 5.273 18.722 1.00 98.69 454 HIS A CA 1
ATOM 3644 C C . HIS A 1 454 ? -10.786 5.568 18.615 1.00 98.69 454 HIS A C 1
ATOM 3646 O O . HIS A 1 454 ? -10.203 5.395 17.548 1.00 98.69 454 HIS A O 1
ATOM 3652 N N . GLU A 1 455 ? -10.131 5.915 19.724 1.00 98.88 455 GLU A N 1
ATOM 3653 C CA . GLU A 1 455 ? -8.676 6.089 19.746 1.00 98.88 455 GLU A CA 1
ATOM 3654 C C . GLU A 1 455 ? -7.941 4.790 19.385 1.00 98.88 455 GLU A C 1
ATOM 3656 O O . GLU A 1 455 ? -6.947 4.836 18.663 1.00 98.88 455 GLU A O 1
ATOM 3661 N N . ALA A 1 456 ? -8.435 3.628 19.824 1.00 98.81 456 ALA A N 1
ATOM 3662 C CA . ALA A 1 456 ? -7.810 2.345 19.514 1.00 98.81 456 ALA A CA 1
ATOM 3663 C C . ALA A 1 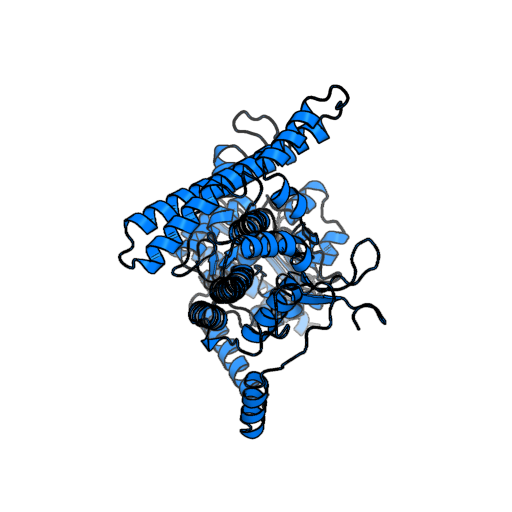456 ? -7.904 1.983 18.021 1.00 98.81 456 ALA A C 1
ATOM 3665 O O . ALA A 1 456 ? -6.888 1.641 17.412 1.00 98.81 456 ALA A O 1
ATOM 3666 N N . PHE A 1 457 ? -9.084 2.116 17.407 1.00 98.81 457 PHE A N 1
ATOM 3667 C CA . PHE A 1 457 ? -9.243 1.902 15.965 1.00 98.81 457 PHE A CA 1
ATOM 3668 C C . PHE A 1 457 ? -8.399 2.883 15.143 1.00 98.81 457 PHE A C 1
ATOM 3670 O O . PHE A 1 457 ? -7.700 2.457 14.224 1.00 98.81 457 PHE A O 1
ATOM 3677 N N . THR A 1 458 ? -8.399 4.172 15.497 1.00 98.81 458 THR A N 1
ATOM 3678 C CA . THR A 1 458 ? -7.601 5.183 14.787 1.00 98.81 458 THR A CA 1
ATOM 3679 C C . THR A 1 458 ? -6.100 4.926 14.926 1.00 98.81 458 THR A C 1
ATOM 3681 O O . THR A 1 458 ? -5.372 5.035 13.943 1.00 98.81 458 THR A O 1
ATOM 3684 N N . ALA A 1 459 ? -5.617 4.523 16.107 1.00 98.81 459 ALA A N 1
ATOM 3685 C CA . ALA A 1 459 ? -4.210 4.180 16.311 1.00 98.81 459 ALA A CA 1
ATOM 3686 C C . ALA A 1 459 ? -3.771 2.992 15.440 1.00 98.81 459 ALA A C 1
ATOM 3688 O O . ALA A 1 459 ? -2.729 3.067 14.785 1.00 98.81 459 ALA A O 1
ATOM 3689 N N . ILE A 1 460 ? -4.570 1.915 15.416 1.00 98.56 460 ILE A N 1
ATOM 3690 C CA . ILE A 1 460 ? -4.314 0.744 14.563 1.00 98.56 460 ILE A CA 1
ATOM 3691 C C . ILE A 1 460 ? -4.299 1.172 13.099 1.00 98.56 460 ILE A C 1
ATOM 3693 O O . ILE A 1 460 ? -3.367 0.824 12.384 1.00 98.56 460 ILE A O 1
ATOM 3697 N N . TRP A 1 461 ? -5.292 1.949 12.665 1.00 98.25 461 TRP A N 1
ATOM 3698 C CA . TRP A 1 461 ? -5.415 2.363 11.273 1.00 98.25 461 TRP A CA 1
ATOM 3699 C C . TRP A 1 461 ? -4.257 3.258 10.807 1.00 98.25 461 TRP A C 1
ATOM 3701 O O . TRP A 1 461 ? -3.667 2.996 9.762 1.00 98.25 461 TRP A O 1
ATOM 3711 N N . ILE A 1 462 ? -3.843 4.249 11.604 1.00 98.69 462 ILE A N 1
ATOM 3712 C CA . ILE A 1 462 ? -2.677 5.091 11.284 1.00 98.69 462 ILE A CA 1
ATOM 3713 C C . ILE A 1 462 ? -1.403 4.242 11.167 1.00 98.69 462 ILE A C 1
ATOM 3715 O O . ILE A 1 462 ? -0.603 4.444 10.250 1.00 98.69 462 ILE A O 1
ATOM 3719 N N . ALA A 1 463 ? -1.213 3.271 12.066 1.00 98.00 463 ALA A N 1
ATOM 3720 C CA . ALA A 1 463 ? -0.094 2.338 11.970 1.00 98.00 463 ALA A CA 1
ATOM 3721 C C . ALA A 1 463 ? -0.205 1.425 10.740 1.00 98.00 463 ALA A C 1
ATOM 3723 O O . ALA A 1 463 ? 0.804 1.140 10.103 1.00 98.00 463 ALA A O 1
ATOM 3724 N N . TRP A 1 464 ? -1.415 1.010 10.366 1.00 96.12 464 TRP A N 1
ATOM 3725 C CA . TRP A 1 464 ? -1.673 0.211 9.170 1.00 96.12 464 TRP A CA 1
ATOM 3726 C C . TRP A 1 464 ? -1.298 0.968 7.890 1.00 96.12 464 TRP A C 1
ATOM 3728 O O . TRP A 1 464 ? -0.540 0.454 7.070 1.00 96.12 464 TRP A O 1
ATOM 3738 N N . VAL A 1 465 ? -1.703 2.239 7.772 1.00 97.12 465 VAL A N 1
ATOM 3739 C CA . VAL A 1 465 ? -1.289 3.135 6.676 1.00 97.12 465 VAL A CA 1
ATOM 3740 C C . VAL A 1 465 ? 0.234 3.278 6.623 1.00 97.12 465 VAL A C 1
ATOM 3742 O O . VAL A 1 465 ? 0.821 3.248 5.539 1.00 97.12 465 VAL A O 1
ATOM 3745 N N . ALA A 1 466 ? 0.894 3.411 7.776 1.00 97.56 466 ALA A N 1
ATOM 3746 C CA . ALA A 1 466 ? 2.350 3.478 7.850 1.00 97.56 466 ALA A CA 1
ATOM 3747 C C . ALA A 1 466 ? 3.010 2.182 7.338 1.00 97.56 466 ALA A C 1
ATOM 3749 O O . ALA A 1 466 ? 3.921 2.245 6.514 1.00 97.56 466 ALA A O 1
ATOM 3750 N N . LEU A 1 467 ? 2.502 1.015 7.742 1.00 95.25 467 LEU A N 1
ATOM 3751 C CA . LEU A 1 467 ? 2.991 -0.292 7.291 1.00 95.25 467 LEU A CA 1
ATOM 3752 C C . LEU A 1 467 ? 2.792 -0.500 5.784 1.00 95.25 467 LEU A C 1
ATOM 3754 O O . LEU A 1 467 ? 3.715 -0.952 5.111 1.00 95.25 467 LEU A O 1
ATOM 3758 N N . HIS A 1 468 ? 1.648 -0.093 5.226 1.00 94.25 468 HIS A N 1
ATOM 3759 C CA . HIS A 1 468 ? 1.421 -0.103 3.776 1.00 94.25 468 HIS A CA 1
ATOM 3760 C C . HIS A 1 468 ? 2.366 0.832 3.007 1.00 94.25 468 HIS A C 1
ATOM 3762 O O . HIS A 1 468 ? 2.576 0.660 1.812 1.00 94.25 468 HIS A O 1
ATOM 3768 N N . ASN A 1 469 ? 2.924 1.857 3.651 1.00 95.31 469 ASN A N 1
ATOM 3769 C CA . ASN A 1 469 ? 3.901 2.749 3.025 1.00 95.31 469 ASN A CA 1
ATOM 3770 C C . ASN A 1 469 ? 5.345 2.250 3.210 1.00 95.31 469 ASN A C 1
ATOM 3772 O O . ASN A 1 469 ? 6.219 2.595 2.412 1.00 95.31 469 ASN A O 1
ATOM 3776 N N . GLU A 1 470 ? 5.600 1.395 4.200 1.00 93.38 470 GLU A N 1
ATOM 3777 C CA . GLU A 1 470 ? 6.880 0.707 4.388 1.00 93.38 470 GLU A CA 1
ATOM 3778 C C . GLU A 1 470 ? 7.006 -0.506 3.454 1.00 93.38 470 GLU A C 1
ATOM 3780 O O . GLU A 1 470 ? 8.060 -0.727 2.856 1.00 93.38 470 GLU A O 1
ATOM 3785 N N . ASN A 1 471 ? 5.926 -1.276 3.295 1.00 86.69 471 ASN A N 1
ATOM 3786 C CA . ASN A 1 471 ? 5.950 -2.592 2.669 1.00 86.69 471 ASN A CA 1
ATOM 3787 C C . ASN A 1 471 ? 4.781 -2.820 1.706 1.00 86.69 471 ASN A C 1
ATOM 3789 O O . ASN A 1 471 ? 3.671 -2.348 1.939 1.00 86.69 471 ASN A O 1
ATOM 3793 N N . ALA A 1 472 ? 5.018 -3.609 0.656 1.00 81.75 472 ALA A N 1
ATOM 3794 C CA . ALA A 1 472 ? 3.952 -4.084 -0.217 1.00 81.75 472 ALA A CA 1
ATOM 3795 C C . ALA A 1 472 ? 3.092 -5.092 0.554 1.00 81.75 472 ALA A C 1
ATOM 3797 O O . ALA A 1 472 ? 3.553 -6.206 0.815 1.00 81.75 472 ALA A O 1
ATOM 3798 N N . ASP A 1 473 ? 1.885 -4.666 0.933 1.00 78.56 473 ASP A N 1
ATOM 3799 C CA . ASP A 1 473 ? 0.884 -5.384 1.732 1.00 78.56 473 ASP A CA 1
ATOM 3800 C C . ASP A 1 473 ? 0.624 -6.809 1.210 1.00 78.56 473 ASP A C 1
ATOM 3802 O O . ASP A 1 473 ? -0.216 -7.056 0.344 1.00 78.56 473 ASP A O 1
ATOM 3806 N N . THR A 1 474 ? 1.425 -7.757 1.701 1.00 78.50 474 THR A N 1
ATOM 3807 C CA . THR A 1 474 ? 1.445 -9.150 1.243 1.00 78.50 474 THR A CA 1
ATOM 3808 C C . THR A 1 474 ? 1.416 -10.080 2.448 1.00 78.50 474 THR A C 1
ATOM 3810 O O . THR A 1 474 ? 2.443 -10.568 2.926 1.00 78.50 474 THR A O 1
ATOM 3813 N N . GLY A 1 475 ? 0.218 -10.294 2.993 1.00 79.56 475 GLY A N 1
ATOM 3814 C CA . GLY A 1 475 ? 0.016 -11.111 4.189 1.00 79.56 475 GLY A CA 1
ATOM 3815 C C . GLY A 1 475 ? 0.331 -10.376 5.495 1.00 79.56 475 GLY A C 1
ATOM 3816 O O . GLY A 1 475 ? 0.762 -11.005 6.463 1.00 79.56 475 GLY A O 1
ATOM 3817 N N . LEU A 1 476 ? 0.163 -9.051 5.548 1.00 88.19 476 LEU A N 1
ATOM 3818 C CA . LEU A 1 476 ? 0.080 -8.343 6.829 1.00 88.19 476 LEU A CA 1
ATOM 3819 C C . LEU A 1 476 ? -1.265 -8.667 7.475 1.00 88.19 476 LEU A C 1
ATOM 3821 O O . LEU A 1 476 ? -2.301 -8.581 6.830 1.00 88.19 476 LEU A O 1
ATOM 3825 N N . SER A 1 477 ? -1.264 -9.082 8.741 1.00 92.94 477 SER A N 1
ATOM 3826 C CA . SER A 1 477 ? -2.484 -9.532 9.425 1.00 92.94 477 SER A CA 1
ATOM 3827 C C . SER A 1 477 ? -2.792 -8.702 10.667 1.00 92.94 477 SER A C 1
ATOM 3829 O O . SER A 1 477 ? -1.897 -8.323 11.420 1.00 92.94 477 SER A O 1
ATOM 3831 N N . LEU A 1 478 ? -4.081 -8.455 10.894 1.00 94.56 478 LEU A N 1
ATOM 3832 C CA . LEU A 1 478 ? -4.599 -7.675 12.021 1.00 94.56 478 LEU A CA 1
ATOM 3833 C C . LEU A 1 478 ? -4.599 -8.471 13.334 1.00 94.56 478 LEU A C 1
ATOM 3835 O O . LEU A 1 478 ? -4.622 -7.903 14.425 1.00 94.56 478 LEU A O 1
ATOM 3839 N N . GLY A 1 479 ? -4.551 -9.802 13.243 1.00 95.19 479 GLY A N 1
ATOM 3840 C CA . GLY A 1 479 ? -4.499 -10.676 14.410 1.00 95.19 479 GLY A CA 1
ATOM 3841 C C . GLY A 1 479 ? -5.842 -10.743 15.139 1.00 95.19 479 GLY A C 1
ATOM 3842 O O . GLY A 1 479 ? -6.881 -10.877 14.503 1.00 95.19 479 GLY A O 1
ATOM 3843 N N . ARG A 1 480 ? -5.826 -10.715 16.478 1.00 96.81 480 ARG A N 1
ATOM 3844 C CA . ARG A 1 480 ? -7.020 -10.888 17.332 1.00 96.81 480 ARG A CA 1
ATOM 3845 C C . ARG A 1 480 ? -7.563 -9.557 17.841 1.00 96.81 480 ARG A C 1
ATOM 3847 O O . ARG A 1 480 ? -7.398 -9.226 19.019 1.00 96.81 480 ARG A O 1
ATOM 3854 N N . LEU A 1 481 ? -8.153 -8.772 16.938 1.00 97.25 481 LEU A N 1
ATOM 3855 C CA . LEU A 1 481 ? -8.689 -7.456 17.296 1.00 97.25 481 LEU A CA 1
ATOM 3856 C C . LEU A 1 481 ? -9.885 -7.539 18.244 1.00 97.25 481 LEU A C 1
ATOM 3858 O O . LEU A 1 481 ? -10.052 -6.636 19.053 1.00 97.25 481 LEU A O 1
ATOM 3862 N N . ASP A 1 482 ? -10.666 -8.621 18.208 1.00 98.06 482 ASP A N 1
ATOM 3863 C CA . ASP A 1 482 ? -11.739 -8.882 19.175 1.00 98.06 482 ASP A CA 1
ATOM 3864 C C . ASP A 1 482 ? -11.224 -8.794 20.619 1.00 98.06 482 ASP A C 1
ATOM 3866 O O . ASP A 1 482 ? -11.749 -8.035 21.429 1.00 98.06 482 ASP A O 1
ATOM 3870 N N . GLN A 1 483 ? -10.122 -9.487 20.914 1.00 97.31 483 GLN A N 1
ATOM 3871 C CA . GLN A 1 483 ? -9.503 -9.493 22.240 1.00 97.31 483 GLN A CA 1
ATOM 3872 C C . GLN A 1 483 ? -8.796 -8.182 22.560 1.00 97.31 483 GLN A C 1
ATOM 3874 O O . GLN A 1 483 ? -8.747 -7.764 23.715 1.00 97.31 483 GLN A O 1
ATOM 3879 N N . LEU A 1 484 ? -8.172 -7.574 21.551 1.00 97.56 484 LEU A N 1
ATOM 3880 C CA . LEU A 1 484 ? -7.391 -6.360 21.735 1.00 97.56 484 LEU A CA 1
ATOM 3881 C C . LEU A 1 484 ? -8.287 -5.145 22.006 1.00 97.56 484 LEU A C 1
ATOM 3883 O O . LEU A 1 484 ? -7.915 -4.285 22.800 1.00 97.56 484 LEU A O 1
ATOM 3887 N N . LEU A 1 485 ? -9.454 -5.086 21.361 1.00 98.56 485 LEU A N 1
ATOM 3888 C CA . LEU A 1 485 ? -10.377 -3.957 21.429 1.00 98.56 485 LEU A CA 1
ATOM 3889 C C . LEU A 1 485 ? -11.445 -4.105 22.517 1.00 98.56 485 LEU A C 1
ATOM 3891 O O . LEU A 1 485 ? -11.959 -3.083 22.974 1.00 98.56 485 LEU A O 1
ATOM 3895 N N . GLN A 1 486 ? -11.737 -5.329 22.982 1.00 98.31 486 GLN A N 1
ATOM 3896 C CA . GLN A 1 486 ? -12.717 -5.573 24.049 1.00 98.31 486 GLN A CA 1
ATOM 3897 C C . GLN A 1 486 ? -12.515 -4.652 25.270 1.00 98.31 486 GLN A C 1
ATOM 3899 O O . GLN A 1 486 ? -13.481 -3.998 25.652 1.00 98.31 486 GLN A O 1
ATOM 3904 N N . PRO A 1 487 ? -11.304 -4.477 25.846 1.00 98.06 487 PRO A N 1
ATOM 3905 C CA . PRO A 1 487 ? -11.143 -3.626 27.030 1.00 98.06 487 PRO A CA 1
ATOM 3906 C C . PRO A 1 487 ? -11.531 -2.159 26.798 1.00 98.06 487 PRO A C 1
ATOM 3908 O O . PRO A 1 487 ? -12.015 -1.497 27.714 1.00 98.06 487 PRO A O 1
ATOM 3911 N N . TYR A 1 488 ? -11.338 -1.645 25.580 1.00 98.62 488 TYR A N 1
ATOM 3912 C CA . TYR A 1 488 ? -11.705 -0.275 25.217 1.00 98.62 488 TYR A CA 1
ATOM 3913 C C . TYR A 1 488 ? -13.219 -0.130 25.043 1.00 98.62 488 TYR A C 1
ATOM 3915 O O . TYR A 1 488 ? -13.803 0.839 25.524 1.00 98.62 488 TYR A O 1
ATOM 3923 N N . PHE A 1 489 ? -13.858 -1.123 24.418 1.00 98.62 489 PHE A N 1
ATOM 3924 C CA . PHE A 1 489 ? -15.312 -1.201 24.296 1.00 98.62 489 PHE A CA 1
ATOM 3925 C C . PHE A 1 489 ? -15.999 -1.222 25.672 1.00 98.62 489 PHE A C 1
ATOM 3927 O O . PHE A 1 489 ? -16.899 -0.419 25.924 1.00 98.62 489 PHE A O 1
ATOM 3934 N N . GLU A 1 490 ? -15.530 -2.071 26.590 1.00 98.00 490 GLU A N 1
ATOM 3935 C CA . GLU A 1 490 ? -16.083 -2.168 27.947 1.00 98.00 490 GLU A CA 1
ATOM 3936 C C . GLU A 1 490 ? -15.856 -0.887 28.756 1.00 98.00 490 GLU A C 1
ATOM 3938 O O . GLU A 1 490 ? -16.774 -0.389 29.412 1.00 98.00 490 GLU A O 1
ATOM 3943 N N . ALA A 1 491 ? -14.646 -0.319 28.693 1.00 97.56 491 ALA A N 1
ATOM 3944 C CA . ALA A 1 491 ? -14.308 0.900 29.421 1.00 97.56 491 ALA A CA 1
ATOM 3945 C C . ALA A 1 491 ? -15.182 2.089 29.006 1.00 97.56 491 ALA A C 1
ATOM 3947 O O . ALA A 1 491 ? -15.544 2.907 29.855 1.00 97.56 491 ALA A O 1
ATOM 3948 N N . ASP A 1 492 ? -15.530 2.195 27.725 1.00 98.00 492 ASP A N 1
ATOM 3949 C CA . ASP A 1 492 ? -16.419 3.244 27.234 1.00 98.00 492 ASP A CA 1
ATOM 3950 C C . ASP A 1 492 ? -17.879 2.990 27.631 1.00 98.00 492 ASP A C 1
ATOM 3952 O O . ASP A 1 492 ? -18.531 3.904 28.139 1.00 98.00 492 ASP A O 1
ATOM 3956 N N . LEU A 1 493 ? -18.366 1.747 27.540 1.00 96.12 493 LEU A N 1
ATOM 3957 C CA . LEU A 1 493 ? -19.714 1.379 27.994 1.00 96.12 493 LEU A CA 1
ATOM 3958 C C . LEU A 1 493 ? -19.943 1.619 29.492 1.00 96.12 493 LEU A C 1
ATOM 3960 O O . LEU A 1 493 ? -21.030 2.046 29.893 1.00 96.12 493 LEU A O 1
ATOM 3964 N N . LEU A 1 494 ? -18.934 1.371 30.332 1.00 95.62 494 LEU A N 1
ATOM 3965 C CA . LEU A 1 494 ? -19.015 1.576 31.783 1.00 95.62 494 LEU A CA 1
ATOM 3966 C C . LEU A 1 494 ? -19.240 3.044 32.173 1.00 95.62 494 LEU A C 1
ATOM 3968 O O . LEU A 1 494 ? -19.809 3.313 33.231 1.00 95.62 494 LEU A O 1
ATOM 3972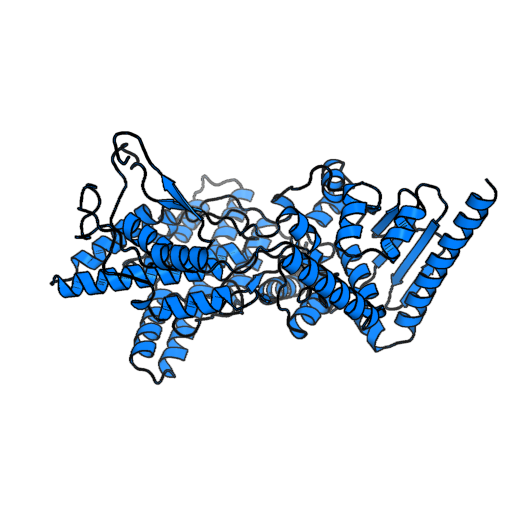 N N . LYS A 1 495 ? -18.831 3.994 31.324 1.00 95.62 495 LYS A N 1
ATOM 3973 C CA . LYS A 1 495 ? -19.040 5.435 31.545 1.00 95.62 495 LYS A CA 1
ATOM 3974 C C . LYS A 1 495 ? -20.488 5.860 31.268 1.00 95.62 495 LYS A C 1
ATOM 3976 O O . LYS A 1 495 ? -20.872 6.970 31.632 1.00 95.62 495 LYS A O 1
ATOM 3981 N N . LEU A 1 496 ? -21.293 5.004 30.629 1.00 96.38 496 LEU A N 1
ATOM 3982 C CA . LEU A 1 496 ? -22.634 5.345 30.163 1.00 96.38 496 LEU A CA 1
ATOM 3983 C C . LEU A 1 496 ? -23.711 4.996 31.209 1.00 96.38 496 LEU A C 1
ATOM 3985 O O . LEU A 1 496 ? -23.807 3.842 31.653 1.00 96.38 496 LEU A O 1
ATOM 3989 N N . PRO A 1 497 ? -24.551 5.976 31.603 1.00 92.69 497 PRO A N 1
ATOM 3990 C CA . PRO A 1 497 ? -25.423 5.851 32.770 1.00 92.69 497 PRO A CA 1
ATOM 3991 C C . PRO A 1 497 ? -26.735 5.106 32.497 1.00 92.69 497 PRO A C 1
ATOM 3993 O O . PRO A 1 497 ? -27.381 4.657 33.440 1.00 92.69 497 PRO A O 1
ATOM 3996 N N . SER A 1 498 ? -27.155 4.986 31.234 1.00 94.12 498 SER A N 1
ATOM 3997 C CA . SER A 1 498 ? -28.473 4.457 30.862 1.00 94.12 498 SER A CA 1
ATOM 3998 C C . SER A 1 498 ? -28.390 3.372 29.791 1.00 94.12 498 SER A C 1
ATOM 4000 O O . SER A 1 498 ? -27.459 3.354 28.984 1.00 94.12 498 SER A O 1
ATOM 4002 N N . ASN A 1 499 ? -29.392 2.490 29.749 1.00 91.38 499 ASN A N 1
ATOM 4003 C CA . ASN A 1 499 ? -29.476 1.450 28.720 1.00 91.38 499 ASN A CA 1
ATOM 4004 C C . ASN A 1 499 ? -29.587 2.047 27.311 1.00 91.38 499 ASN A C 1
ATOM 4006 O O . ASN A 1 499 ? -28.909 1.570 26.411 1.00 91.38 499 ASN A O 1
ATOM 4010 N N . SER A 1 500 ? -30.338 3.140 27.125 1.00 94.31 500 SER A N 1
ATOM 4011 C CA . SER A 1 500 ? -30.434 3.813 25.822 1.00 94.31 500 SER A CA 1
ATOM 4012 C C . SER A 1 500 ? -29.088 4.370 25.357 1.00 94.31 500 SER A C 1
ATOM 4014 O O . SER A 1 500 ? -28.714 4.175 24.207 1.00 94.31 500 SER A O 1
ATOM 4016 N N . SER A 1 501 ? -28.314 4.999 26.253 1.00 96.19 501 SER A N 1
ATOM 4017 C CA . SER A 1 501 ? -26.962 5.465 25.910 1.00 96.19 501 SER A CA 1
ATOM 4018 C C . SER A 1 501 ? -26.012 4.315 25.568 1.00 96.19 501 SER A C 1
ATOM 4020 O O . SER A 1 501 ? -25.177 4.467 24.685 1.00 96.19 501 SER A O 1
ATOM 4022 N N . ARG A 1 502 ? -26.146 3.158 26.233 1.00 95.50 502 ARG A N 1
ATOM 4023 C CA . ARG A 1 502 ? -25.340 1.965 25.929 1.00 95.50 502 ARG A CA 1
ATOM 4024 C C . ARG A 1 502 ? -25.708 1.366 24.577 1.00 95.50 502 ARG A C 1
ATOM 4026 O O . ARG A 1 502 ? -24.804 1.029 23.826 1.00 95.50 502 ARG A O 1
ATOM 4033 N N . GLN A 1 503 ? -26.997 1.303 24.250 1.00 95.06 503 GLN A N 1
ATOM 4034 C CA . GLN A 1 503 ? -27.458 0.828 22.947 1.00 95.06 503 GLN A CA 1
ATOM 4035 C C . GLN A 1 503 ? -26.951 1.723 21.810 1.00 95.06 503 GLN A C 1
ATOM 4037 O O . GLN A 1 503 ? -26.361 1.223 20.859 1.00 95.06 503 GLN A O 1
ATOM 4042 N N . ALA A 1 504 ? -27.080 3.047 21.953 1.00 96.19 504 ALA A N 1
ATOM 4043 C CA . ALA A 1 504 ? -26.541 3.999 20.980 1.00 96.19 504 ALA A CA 1
ATOM 4044 C C . ALA A 1 504 ? -25.014 3.863 20.820 1.00 96.19 504 ALA A C 1
ATOM 4046 O O . ALA A 1 504 ? -24.469 4.026 19.732 1.00 96.19 504 ALA A O 1
ATOM 4047 N N . TYR A 1 505 ? -24.303 3.528 21.900 1.00 97.69 505 TYR A N 1
ATOM 4048 C CA . TYR A 1 505 ? -22.872 3.256 21.828 1.00 97.69 505 TYR A CA 1
ATOM 4049 C C . TYR A 1 505 ? -22.543 1.925 21.135 1.00 97.69 505 TYR A C 1
ATOM 4051 O O . TYR A 1 505 ? -21.562 1.863 20.399 1.00 97.69 505 TYR A O 1
ATOM 4059 N N . ILE A 1 506 ? -23.344 0.873 21.329 1.00 97.88 506 ILE A N 1
ATOM 4060 C CA . ILE A 1 506 ? -23.193 -0.399 20.602 1.00 97.88 506 ILE A CA 1
ATOM 4061 C C . ILE A 1 506 ? -23.373 -0.164 19.098 1.00 97.88 506 ILE A C 1
ATOM 4063 O O . ILE A 1 506 ? -22.522 -0.585 18.319 1.00 97.88 506 ILE A O 1
ATOM 4067 N N . GLU A 1 507 ? -24.406 0.580 18.699 1.00 97.81 507 GLU A N 1
ATOM 4068 C CA . GLU A 1 507 ? -24.620 1.005 17.311 1.00 97.81 507 GLU A CA 1
ATOM 4069 C C . GLU A 1 507 ? -23.404 1.766 16.761 1.00 97.81 507 GLU A C 1
ATOM 4071 O O . GLU A 1 507 ? -22.854 1.408 15.719 1.00 97.81 507 GLU A O 1
ATOM 4076 N N . ARG A 1 508 ? -22.892 2.743 17.520 1.00 97.50 508 ARG A N 1
ATOM 4077 C CA . ARG A 1 508 ? -21.678 3.489 17.160 1.00 97.50 508 ARG A CA 1
ATOM 4078 C C . ARG A 1 508 ? -20.445 2.587 17.033 1.00 97.50 508 ARG A C 1
ATOM 4080 O O . ARG A 1 508 ? -19.617 2.818 16.152 1.00 97.50 508 ARG A O 1
ATOM 4087 N N . ALA A 1 509 ? -20.297 1.580 17.894 1.00 98.44 509 ALA A N 1
ATOM 4088 C CA . ALA A 1 509 ? -19.191 0.625 17.851 1.00 98.44 509 ALA A CA 1
ATOM 4089 C C . ALA A 1 509 ? -19.270 -0.287 16.616 1.00 98.44 509 ALA A C 1
ATOM 4091 O O . ALA A 1 509 ? -18.236 -0.556 16.001 1.00 98.44 509 ALA A O 1
ATOM 4092 N N . ILE A 1 510 ? -20.479 -0.707 16.222 1.00 98.69 510 ILE A N 1
ATOM 4093 C CA . ILE A 1 510 ? -20.728 -1.439 14.972 1.00 98.69 510 ILE A CA 1
ATOM 4094 C C . ILE A 1 510 ? -20.350 -0.566 13.771 1.00 98.69 510 ILE A C 1
ATOM 4096 O O . ILE A 1 510 ? -19.579 -1.006 12.919 1.00 98.69 510 ILE A O 1
ATOM 4100 N N . GLU A 1 511 ? -20.817 0.685 13.729 1.00 98.56 511 GLU A N 1
ATOM 4101 C CA . GLU A 1 511 ? -20.497 1.617 12.642 1.00 98.56 511 GLU A CA 1
ATOM 4102 C C . GLU A 1 511 ? -18.985 1.875 12.542 1.00 98.56 511 GLU A C 1
ATOM 4104 O O . GLU A 1 511 ? -18.416 1.884 11.451 1.00 98.56 511 GLU A O 1
ATOM 4109 N N . LEU A 1 512 ? -18.303 2.042 13.679 1.00 98.50 512 LEU A N 1
ATOM 4110 C CA . LEU A 1 512 ? -16.860 2.261 13.730 1.00 98.50 512 LEU A CA 1
ATOM 4111 C C . LEU A 1 512 ? -16.067 1.035 13.252 1.00 98.50 512 LEU A C 1
ATOM 4113 O O . LEU A 1 512 ? -15.117 1.188 12.482 1.00 98.50 512 LEU A O 1
ATOM 4117 N N . ALA A 1 513 ? -16.467 -0.173 13.662 1.00 98.62 513 ALA A N 1
ATOM 4118 C CA . ALA A 1 513 ? -15.880 -1.418 13.173 1.00 98.62 513 ALA A CA 1
ATOM 4119 C C . ALA A 1 513 ? -16.142 -1.617 11.667 1.00 98.62 513 ALA A C 1
ATOM 4121 O O . ALA A 1 513 ? -15.243 -2.041 10.941 1.00 98.62 513 ALA A O 1
ATOM 4122 N N . GLY A 1 514 ? -17.326 -1.234 11.180 1.00 98.25 514 GLY A N 1
ATOM 4123 C CA . GLY A 1 514 ? -17.651 -1.189 9.753 1.00 98.25 514 GLY A CA 1
ATOM 4124 C C . GLY A 1 514 ? -16.779 -0.207 8.978 1.00 98.25 514 GLY A C 1
ATOM 4125 O O . GLY A 1 514 ? -16.205 -0.569 7.954 1.00 98.25 514 GLY A O 1
ATOM 4126 N N . CYS A 1 515 ? -16.585 1.007 9.501 1.00 98.00 515 CYS A N 1
ATOM 4127 C CA . CYS A 1 515 ? -15.680 1.991 8.909 1.00 98.00 515 CYS A CA 1
ATOM 4128 C C . CYS A 1 515 ? -14.249 1.447 8.846 1.00 98.00 515 CYS A C 1
ATOM 4130 O O . CYS A 1 515 ? -13.571 1.628 7.839 1.00 98.00 515 CYS A O 1
ATOM 4132 N N . PHE A 1 516 ? -13.798 0.752 9.893 1.00 98.00 516 PHE A N 1
ATOM 4133 C CA . PHE A 1 516 ? -12.487 0.108 9.917 1.00 98.00 516 PHE A CA 1
ATOM 4134 C C . PHE A 1 516 ? -12.353 -0.987 8.848 1.00 98.00 516 PHE A C 1
ATOM 4136 O O . PHE A 1 516 ? -11.342 -1.034 8.150 1.00 98.00 516 PHE A O 1
ATOM 4143 N N . PHE A 1 517 ? -13.373 -1.829 8.665 1.00 97.12 517 PHE A N 1
ATOM 4144 C CA . PHE A 1 517 ? -13.397 -2.825 7.587 1.00 97.12 517 PHE A CA 1
ATOM 4145 C C . PHE A 1 517 ? -13.306 -2.156 6.214 1.00 97.12 517 PHE A C 1
ATOM 4147 O O . PHE A 1 517 ? -12.468 -2.545 5.404 1.00 97.12 517 PHE A O 1
ATOM 4154 N N . MET A 1 518 ? -14.079 -1.092 5.982 1.00 96.25 518 MET A N 1
ATOM 4155 C CA . MET A 1 518 ? -14.006 -0.344 4.727 1.00 96.25 518 MET A CA 1
ATOM 4156 C C . MET A 1 518 ? -12.635 0.310 4.518 1.00 96.25 518 MET A C 1
ATOM 4158 O O . MET A 1 518 ? -12.116 0.271 3.403 1.00 96.25 518 MET A O 1
ATOM 4162 N N . ARG A 1 519 ? -11.995 0.831 5.575 1.00 95.06 519 ARG A N 1
ATOM 4163 C CA . ARG A 1 519 ? -10.608 1.327 5.516 1.00 95.06 519 ARG A CA 1
ATOM 4164 C C . ARG A 1 519 ? -9.623 0.235 5.097 1.00 95.06 519 ARG A C 1
ATOM 4166 O O . ARG A 1 519 ? -8.766 0.491 4.263 1.00 95.06 519 ARG A O 1
ATOM 4173 N N . CYS A 1 520 ? -9.783 -0.997 5.578 1.00 93.19 520 CYS A N 1
ATOM 4174 C CA . CYS A 1 520 ? -8.925 -2.120 5.176 1.00 93.19 520 CYS A CA 1
ATOM 4175 C C . CYS A 1 520 ? -9.018 -2.461 3.673 1.00 93.19 520 CYS A C 1
ATOM 4177 O O . CYS A 1 520 ? -8.156 -3.168 3.154 1.00 93.19 520 CYS A O 1
ATOM 4179 N N . THR A 1 521 ? -10.020 -1.925 2.963 1.00 91.69 521 THR A N 1
ATOM 4180 C CA . THR A 1 521 ? -10.170 -2.035 1.502 1.00 91.69 521 THR A CA 1
ATOM 4181 C C . THR A 1 521 ? -9.670 -0.813 0.719 1.00 91.69 521 THR A C 1
ATOM 4183 O O . THR A 1 521 ? -9.823 -0.760 -0.502 1.00 91.69 521 THR A O 1
ATOM 4186 N N . ASP A 1 522 ? -9.056 0.173 1.383 1.00 91.25 522 ASP A N 1
ATOM 4187 C CA . ASP A 1 522 ? -8.571 1.400 0.731 1.00 91.25 522 ASP A CA 1
ATOM 4188 C C . ASP A 1 522 ? -7.330 1.184 -0.154 1.00 91.25 522 ASP A C 1
ATOM 4190 O O . ASP A 1 522 ? -6.922 2.073 -0.911 1.00 91.25 522 ASP A O 1
ATOM 4194 N N . HIS A 1 523 ? -6.734 -0.006 -0.067 1.00 88.44 523 HIS A N 1
ATOM 4195 C CA . HIS A 1 523 ? -5.543 -0.390 -0.793 1.00 88.44 523 HIS A CA 1
ATOM 4196 C C . HIS A 1 523 ? -5.730 -1.719 -1.520 1.00 88.44 523 HIS A C 1
ATOM 4198 O O . HIS A 1 523 ? -6.134 -2.721 -0.934 1.00 88.44 523 HIS A O 1
ATOM 4204 N N . PHE A 1 524 ? -5.351 -1.738 -2.798 1.00 86.94 524 PHE A N 1
ATOM 4205 C CA . PHE A 1 524 ? -5.211 -2.961 -3.575 1.00 86.94 524 PHE A CA 1
ATOM 4206 C C . PHE A 1 524 ? -3.738 -3.165 -3.977 1.00 86.94 524 PHE A C 1
ATOM 4208 O O . PHE A 1 524 ? -3.148 -2.246 -4.558 1.00 86.94 524 PHE A O 1
ATOM 4215 N N . PRO A 1 525 ? -3.126 -4.338 -3.713 1.00 85.69 525 PRO A N 1
ATOM 4216 C CA . PRO A 1 525 ? -1.736 -4.592 -4.081 1.00 85.69 525 PRO A CA 1
ATOM 4217 C C . PRO A 1 525 ? -1.499 -4.491 -5.592 1.00 85.69 525 PRO A C 1
ATOM 4219 O O . PRO A 1 525 ? -2.145 -5.170 -6.395 1.00 85.69 525 PRO A O 1
ATOM 4222 N N . LEU A 1 526 ? -0.524 -3.671 -5.992 1.00 86.44 526 LEU A N 1
ATOM 4223 C CA . LEU A 1 526 ? -0.147 -3.540 -7.396 1.00 86.44 526 LEU A CA 1
ATOM 4224 C C . LEU A 1 526 ? 0.536 -4.816 -7.887 1.00 86.44 526 LEU A C 1
ATOM 4226 O O . LEU A 1 526 ? 1.590 -5.190 -7.372 1.00 86.44 526 LEU A O 1
ATOM 4230 N N . SER A 1 527 ? 0.004 -5.414 -8.948 1.00 83.12 527 SER A N 1
ATOM 4231 C CA . SER A 1 527 ? 0.615 -6.542 -9.657 1.00 83.12 527 SER A CA 1
ATOM 4232 C C . SER A 1 527 ? 0.788 -6.198 -11.145 1.00 83.12 527 SER A C 1
ATOM 4234 O O . SER A 1 527 ? -0.075 -5.505 -11.704 1.00 83.12 527 SER A O 1
ATOM 4236 N N . PRO A 1 528 ? 1.878 -6.624 -11.818 1.00 82.12 528 PRO A N 1
ATOM 4237 C CA . PRO A 1 528 ? 1.943 -6.590 -13.282 1.00 82.12 528 PRO A CA 1
ATOM 4238 C C . PRO A 1 528 ? 0.845 -7.480 -13.885 1.00 82.12 528 PRO A C 1
ATOM 4240 O O . PRO A 1 528 ? 0.457 -8.466 -13.259 1.00 82.12 528 PRO A O 1
ATOM 4243 N N . ASP A 1 529 ? 0.370 -7.182 -15.101 1.00 80.88 529 ASP A N 1
ATOM 4244 C CA . ASP A 1 529 ? -0.757 -7.922 -15.714 1.00 80.88 529 ASP A CA 1
ATOM 4245 C C . ASP A 1 529 ? -0.469 -9.428 -15.788 1.00 80.88 529 ASP A C 1
ATOM 4247 O O . ASP A 1 529 ? -1.316 -10.268 -15.497 1.00 80.88 529 ASP A O 1
ATOM 4251 N N . LEU A 1 530 ? 0.797 -9.765 -16.047 1.00 75.94 530 LEU A N 1
ATOM 4252 C CA . LEU A 1 530 ? 1.319 -11.128 -16.028 1.00 75.94 530 LEU A CA 1
ATOM 4253 C C . LEU A 1 530 ? 0.968 -11.899 -14.743 1.00 75.94 530 LEU A C 1
ATOM 4255 O O . LEU A 1 530 ? 0.640 -13.083 -14.790 1.00 75.94 530 LEU A O 1
ATOM 4259 N N . GLY A 1 531 ? 1.035 -11.230 -13.590 1.00 75.31 531 GLY A N 1
ATOM 4260 C CA . GLY A 1 531 ? 0.722 -11.821 -12.292 1.00 75.31 531 GLY A CA 1
ATOM 4261 C C . GLY A 1 531 ? -0.769 -12.112 -12.113 1.00 75.31 531 GLY A C 1
ATOM 4262 O O . GLY A 1 531 ? -1.117 -13.076 -11.432 1.00 75.31 531 GLY A O 1
ATOM 4263 N N . ASN A 1 532 ? -1.654 -11.349 -12.761 1.00 76.69 532 ASN A N 1
ATOM 4264 C CA . ASN A 1 532 ? -3.106 -11.499 -12.621 1.00 76.69 532 ASN A CA 1
ATOM 4265 C C . ASN A 1 532 ? -3.642 -12.791 -13.250 1.00 76.69 532 ASN A C 1
ATOM 4267 O O . ASN A 1 532 ? -4.690 -13.275 -12.843 1.00 76.69 532 ASN A O 1
ATOM 4271 N N . TYR A 1 533 ? -2.925 -13.409 -14.185 1.00 74.94 533 TYR A N 1
ATOM 4272 C CA . TYR A 1 533 ? -3.318 -14.717 -14.727 1.00 74.94 533 TYR A CA 1
ATOM 4273 C C . TYR A 1 533 ? -3.056 -15.875 -13.764 1.00 74.94 533 TYR A C 1
ATOM 4275 O O . TYR A 1 533 ? -3.551 -16.979 -13.973 1.00 74.94 533 TYR A O 1
ATOM 4283 N N . LEU A 1 534 ? -2.271 -15.629 -12.714 1.00 71.12 534 LEU A N 1
ATOM 4284 C CA . LEU A 1 534 ? -1.855 -16.647 -11.751 1.00 71.12 534 LEU A CA 1
ATOM 4285 C C . LEU A 1 534 ? -2.421 -16.370 -10.356 1.00 71.12 534 LEU A C 1
ATOM 4287 O O . LEU A 1 534 ? -2.701 -17.309 -9.619 1.00 71.12 534 LEU A O 1
ATOM 4291 N N . PHE A 1 535 ? -2.664 -15.097 -10.032 1.00 67.44 535 PHE A N 1
ATOM 4292 C CA . PHE A 1 535 ? -3.235 -14.639 -8.761 1.00 67.44 535 PHE A CA 1
ATOM 4293 C C . PHE A 1 535 ? -4.443 -13.725 -8.957 1.00 67.44 535 PHE A C 1
ATOM 4295 O O . PHE A 1 535 ? -4.742 -12.895 -8.102 1.00 67.44 535 PHE A O 1
ATOM 4302 N N . GLY A 1 536 ? -5.124 -13.835 -10.097 1.00 64.25 536 GLY A N 1
ATOM 4303 C CA . GLY A 1 536 ? -6.301 -13.034 -10.406 1.00 64.25 536 GLY A CA 1
ATOM 4304 C C . GLY A 1 536 ? -7.333 -13.133 -9.292 1.00 64.25 536 GLY A C 1
ATOM 4305 O O . GLY A 1 536 ? -7.865 -14.204 -9.027 1.00 64.25 536 GLY A O 1
ATOM 4306 N N . GLY A 1 537 ? -7.581 -12.014 -8.617 1.00 63.84 537 GLY A N 1
ATOM 4307 C CA . GLY A 1 537 ? -8.522 -11.920 -7.504 1.00 63.84 537 GLY A CA 1
ATOM 4308 C C . GLY A 1 537 ? -7.934 -12.227 -6.122 1.00 63.84 537 GLY A C 1
ATOM 4309 O O . GLY A 1 537 ? -8.686 -12.174 -5.149 1.00 63.84 537 GLY A O 1
ATOM 4310 N N . ALA A 1 538 ? -6.629 -12.497 -5.998 1.00 60.50 538 ALA A N 1
ATOM 4311 C CA . ALA A 1 538 ? -5.959 -12.602 -4.703 1.00 60.50 538 ALA A CA 1
ATOM 4312 C C . ALA A 1 538 ? -5.952 -11.237 -3.997 1.00 60.50 538 ALA A C 1
ATOM 4314 O O . ALA A 1 538 ? -5.607 -10.218 -4.600 1.00 60.50 538 ALA A O 1
ATOM 4315 N N . SER A 1 539 ? -6.372 -11.210 -2.733 1.00 68.12 539 SER A N 1
ATOM 4316 C CA . SER A 1 539 ? -6.281 -10.011 -1.908 1.00 68.12 539 SER A CA 1
ATOM 4317 C C . SER A 1 539 ? -4.892 -9.809 -1.315 1.00 68.12 539 SER A C 1
ATOM 4319 O O . SER A 1 539 ? -4.004 -10.645 -1.470 1.00 68.12 539 SER A O 1
ATOM 4321 N N . SER A 1 540 ? -4.731 -8.722 -0.563 1.00 75.25 540 SER A N 1
ATOM 4322 C CA . SER A 1 540 ? -3.655 -8.525 0.413 1.00 75.25 540 SER A CA 1
ATOM 4323 C C . SER A 1 540 ? -3.599 -9.611 1.501 1.00 75.25 540 SER A C 1
ATOM 4325 O O . SER A 1 540 ? -2.589 -9.743 2.194 1.00 75.25 540 SER A O 1
ATOM 4327 N N . THR A 1 541 ? -4.633 -10.458 1.619 1.00 79.56 541 THR A N 1
ATOM 4328 C CA . THR A 1 541 ? -4.757 -11.565 2.585 1.00 79.56 541 THR A CA 1
ATOM 4329 C C . THR A 1 541 ? -4.671 -11.104 4.042 1.00 79.56 541 THR A C 1
ATOM 4331 O O . THR A 1 541 ? -4.047 -11.751 4.884 1.00 79.56 541 THR A O 1
ATOM 4334 N N . GLN A 1 542 ? -5.319 -9.976 4.346 1.00 88.44 542 GLN A N 1
ATOM 4335 C CA . GLN A 1 542 ? -5.310 -9.368 5.676 1.00 88.44 542 GLN A CA 1
ATOM 4336 C C . GLN A 1 542 ? -6.173 -10.168 6.655 1.00 88.44 542 GLN A C 1
ATOM 4338 O O . GLN A 1 542 ? -7.390 -9.997 6.711 1.00 88.44 542 GLN A O 1
ATOM 4343 N N . ALA A 1 543 ? -5.560 -11.070 7.426 1.00 92.25 543 ALA A N 1
ATOM 4344 C CA . ALA A 1 543 ? -6.307 -11.933 8.332 1.00 92.25 543 ALA A CA 1
ATOM 4345 C C . ALA A 1 543 ? -6.707 -11.216 9.633 1.00 92.25 543 ALA A C 1
ATOM 4347 O O . ALA A 1 543 ? -5.858 -10.723 10.386 1.00 92.25 543 ALA A O 1
ATOM 4348 N N . LEU A 1 544 ? -8.006 -11.252 9.933 1.00 95.56 544 LEU A N 1
ATOM 4349 C CA . LEU A 1 544 ? -8.593 -10.941 11.234 1.00 95.56 544 LEU A CA 1
ATOM 4350 C C . LEU A 1 544 ? -9.080 -12.250 11.860 1.00 95.56 544 LEU A C 1
ATOM 4352 O O . LEU A 1 544 ? -9.846 -12.986 11.251 1.00 95.56 544 LEU A O 1
ATOM 4356 N N . THR A 1 545 ? -8.625 -12.569 13.066 1.00 95.94 545 THR A N 1
ATOM 4357 C CA . THR A 1 545 ? -8.998 -13.801 13.770 1.00 95.94 545 THR A CA 1
ATOM 4358 C C . THR A 1 545 ? -9.879 -13.488 14.971 1.00 95.94 545 THR A C 1
ATOM 4360 O O . THR A 1 545 ? -9.476 -12.715 15.831 1.00 95.94 545 THR A O 1
ATOM 4363 N N . LEU A 1 546 ? -11.036 -14.138 15.059 1.00 97.25 546 LEU A N 1
ATOM 4364 C CA . LEU A 1 546 ? -12.049 -13.927 16.090 1.00 97.25 546 LEU A CA 1
ATOM 4365 C C . LEU A 1 546 ? -12.227 -15.176 16.966 1.00 97.25 546 LEU A C 1
ATOM 4367 O O . LEU A 1 546 ? -12.023 -16.304 16.501 1.00 97.25 546 LEU A O 1
ATOM 4371 N N . GLY A 1 547 ? -12.630 -14.984 18.225 1.00 96.19 547 GLY A N 1
ATOM 4372 C CA . GLY A 1 547 ? -12.987 -16.074 19.135 1.00 96.19 547 GLY A CA 1
ATOM 4373 C C . GLY A 1 547 ? -11.815 -17.011 19.446 1.00 96.19 547 GLY A C 1
ATOM 4374 O O . GLY A 1 547 ? -10.645 -16.622 19.439 1.00 96.19 547 GLY A O 1
ATOM 4375 N N . GLY A 1 548 ? -12.099 -18.281 19.729 1.00 96.06 548 GLY A N 1
ATOM 4376 C CA . GLY A 1 548 ? -11.099 -19.246 20.190 1.00 96.06 548 GLY A CA 1
ATOM 4377 C C . GLY A 1 548 ? -10.862 -19.132 21.693 1.00 96.06 548 GLY A C 1
ATOM 4378 O O . GLY A 1 548 ? -11.757 -18.754 22.427 1.00 96.06 548 GLY A O 1
ATOM 4379 N N . VAL A 1 549 ? -9.675 -19.484 22.187 1.00 96.25 549 VAL A N 1
ATOM 4380 C CA . VAL A 1 549 ? -9.417 -19.512 23.639 1.00 96.25 549 VAL A CA 1
ATOM 4381 C C . VAL A 1 549 ? -8.488 -18.401 24.111 1.00 96.25 549 VAL A C 1
ATOM 4383 O O . VAL A 1 549 ? -7.633 -17.914 23.362 1.00 96.25 549 VAL A O 1
ATOM 4386 N N . THR A 1 550 ? -8.641 -18.018 25.374 1.00 94.38 550 THR A N 1
ATOM 4387 C CA . THR A 1 550 ? -7.695 -17.169 26.111 1.00 94.38 550 THR A CA 1
ATOM 4388 C C . THR A 1 550 ? -6.379 -17.919 26.384 1.00 94.38 550 THR A C 1
ATOM 4390 O O . THR A 1 550 ? -6.338 -19.149 26.256 1.00 94.38 550 THR A O 1
ATOM 4393 N N . PRO A 1 551 ? -5.291 -17.235 26.800 1.00 93.69 551 PRO A N 1
ATOM 4394 C CA . PRO A 1 551 ? -4.040 -17.901 27.189 1.00 93.69 551 PRO A CA 1
ATOM 4395 C C . PRO A 1 551 ? -4.209 -18.972 28.279 1.00 93.69 551 PRO A C 1
ATOM 4397 O O . PRO A 1 551 ? -3.460 -19.943 28.306 1.00 93.69 551 PRO A O 1
ATOM 4400 N N . ASN A 1 552 ? -5.236 -18.838 29.125 1.00 94.56 552 ASN A N 1
ATOM 4401 C CA . ASN A 1 552 ? -5.563 -19.793 30.189 1.00 94.56 552 ASN A CA 1
ATOM 4402 C C . ASN A 1 552 ? -6.481 -20.939 29.714 1.00 94.56 552 ASN A C 1
ATOM 4404 O O . ASN A 1 552 ? -6.965 -21.724 30.527 1.00 94.56 552 ASN A O 1
ATOM 4408 N N . GLY A 1 553 ? -6.766 -21.026 28.412 1.00 93.50 553 GLY A N 1
ATOM 4409 C CA . GLY A 1 553 ? -7.570 -22.091 27.811 1.00 93.50 553 GLY A CA 1
ATOM 4410 C C . GLY A 1 553 ? -9.087 -21.952 27.976 1.00 93.50 553 GLY A C 1
ATOM 4411 O O . GLY A 1 553 ? -9.797 -22.868 27.554 1.00 93.50 553 GLY A O 1
ATOM 4412 N N . GLN A 1 554 ? -9.557 -20.842 28.557 1.00 94.81 554 GLN A N 1
ATOM 4413 C CA . GLN A 1 554 ? -10.980 -20.495 28.686 1.00 94.81 554 GLN A CA 1
ATOM 4414 C C . GLN A 1 554 ? -11.539 -19.961 27.370 1.00 94.81 554 GLN A C 1
ATOM 4416 O O . GLN A 1 554 ? -10.761 -19.557 26.502 1.00 94.81 554 GLN A O 1
ATOM 4421 N N . ASP A 1 555 ? -12.863 -19.924 27.247 1.00 96.12 555 ASP A N 1
ATOM 4422 C CA . ASP A 1 555 ? -13.527 -19.292 26.110 1.00 96.12 555 ASP A CA 1
ATOM 4423 C C . ASP A 1 555 ? -13.085 -17.828 25.954 1.00 96.12 555 ASP A C 1
ATOM 4425 O O . ASP A 1 555 ? -12.970 -17.086 26.929 1.00 96.12 555 ASP A O 1
ATOM 4429 N N . GLY A 1 556 ? -12.742 -17.460 24.724 1.00 96.31 556 GLY A N 1
ATOM 4430 C CA . GLY A 1 556 ? -12.346 -16.121 24.319 1.00 96.31 556 GLY A CA 1
ATOM 4431 C C . GLY A 1 556 ? -13.403 -15.404 23.485 1.00 96.31 556 GLY A C 1
ATOM 4432 O O . GLY A 1 556 ? -13.087 -14.345 22.964 1.00 96.31 556 GLY A O 1
ATOM 4433 N N . VAL A 1 557 ? -14.610 -15.940 23.299 1.00 97.31 557 VAL A N 1
ATOM 4434 C CA . VAL A 1 557 ? -15.705 -15.197 22.656 1.00 97.31 557 VAL A CA 1
ATOM 4435 C C . VAL A 1 557 ? -16.111 -14.005 23.533 1.00 97.31 557 VAL A C 1
ATOM 4437 O O . VAL A 1 557 ? -16.243 -14.135 24.750 1.00 97.31 557 VAL A O 1
ATOM 4440 N N . SER A 1 558 ? -16.287 -12.833 22.917 1.00 97.06 558 SER A N 1
ATOM 4441 C CA . SER A 1 558 ? -16.622 -11.573 23.598 1.00 97.06 558 SER A CA 1
ATOM 4442 C C . SER A 1 558 ? -17.627 -10.719 22.817 1.00 97.06 558 SER A C 1
ATOM 4444 O O . SER A 1 558 ? -17.950 -11.041 21.675 1.00 97.06 558 SER A O 1
ATOM 4446 N N . ASP A 1 559 ? -18.097 -9.600 23.380 1.00 98.00 559 ASP A N 1
ATOM 4447 C CA . ASP A 1 559 ? -18.987 -8.669 22.658 1.00 98.00 559 ASP A CA 1
ATOM 4448 C C . ASP A 1 559 ? -18.373 -8.199 21.325 1.00 98.00 559 ASP A C 1
ATOM 4450 O O . ASP A 1 559 ? -19.026 -8.247 20.283 1.00 98.00 559 ASP A O 1
ATOM 4454 N N . MET A 1 560 ? -17.084 -7.836 21.319 1.00 98.38 560 MET A N 1
ATOM 4455 C CA . MET A 1 560 ? -16.374 -7.450 20.093 1.00 98.38 560 MET A CA 1
ATOM 4456 C C . MET A 1 560 ? -16.268 -8.587 19.067 1.00 98.38 560 MET A C 1
ATOM 4458 O O . MET A 1 560 ? -16.214 -8.309 17.871 1.00 98.38 560 MET A O 1
ATOM 4462 N N . THR A 1 561 ? -16.271 -9.857 19.497 1.00 98.00 561 THR A N 1
ATOM 4463 C CA . THR A 1 561 ? -16.334 -11.005 18.570 1.00 98.00 561 THR A CA 1
ATOM 4464 C C . THR A 1 561 ? -17.604 -10.920 17.730 1.00 98.00 561 THR A C 1
ATOM 4466 O O . THR A 1 561 ? -17.549 -10.975 16.503 1.00 98.00 561 THR A O 1
ATOM 4469 N N . TYR A 1 562 ? -18.738 -10.719 18.395 1.00 97.56 562 TYR A N 1
ATOM 4470 C CA . TYR A 1 562 ? -20.042 -10.620 17.758 1.00 97.56 562 TYR A CA 1
ATOM 4471 C C . TYR A 1 562 ? -20.221 -9.334 16.943 1.00 97.56 562 TYR A C 1
ATOM 4473 O O . TYR A 1 562 ? -20.762 -9.395 15.842 1.00 97.56 562 TYR A O 1
ATOM 4481 N N . ILE A 1 563 ? -19.689 -8.196 17.404 1.00 98.38 563 ILE A N 1
ATOM 4482 C CA . ILE A 1 563 ? -19.674 -6.947 16.620 1.00 98.38 563 ILE A CA 1
ATOM 4483 C C . ILE A 1 563 ? -18.923 -7.145 15.296 1.00 98.38 563 ILE A C 1
ATOM 4485 O O . ILE A 1 563 ? -19.431 -6.774 14.239 1.00 98.38 563 ILE A O 1
ATOM 4489 N N . PHE A 1 564 ? -17.746 -7.781 15.313 1.00 98.31 564 PHE A N 1
ATOM 4490 C CA . PHE A 1 564 ? -17.013 -8.067 14.077 1.00 98.31 564 PHE A CA 1
ATOM 4491 C C . PHE A 1 564 ? -17.737 -9.071 13.176 1.00 98.31 564 PHE A C 1
ATOM 4493 O O . PHE A 1 564 ? -17.761 -8.876 11.961 1.00 98.31 564 PHE A O 1
ATOM 4500 N N . LEU A 1 565 ? -18.364 -10.111 13.734 1.00 96.62 565 LEU A N 1
ATOM 4501 C CA . LEU A 1 565 ? -19.192 -11.034 12.948 1.00 96.62 565 LEU A CA 1
ATOM 4502 C C . LEU A 1 565 ? -20.370 -10.306 12.293 1.00 96.62 565 LEU A C 1
ATOM 4504 O O . LEU A 1 565 ? -20.647 -10.538 11.118 1.00 96.62 565 LEU A O 1
ATOM 4508 N N . LYS A 1 566 ? -21.001 -9.370 13.008 1.00 96.94 566 LYS A N 1
ATOM 4509 C CA . LYS A 1 566 ? -22.099 -8.563 12.480 1.00 96.94 566 LYS A CA 1
ATOM 4510 C C . LYS A 1 566 ? -21.665 -7.665 11.329 1.00 96.94 566 LYS A C 1
ATOM 4512 O O . LYS A 1 566 ? -22.317 -7.625 10.293 1.00 96.94 566 LYS A O 1
ATOM 4517 N N . VAL A 1 567 ? -20.537 -6.976 11.474 1.00 97.56 567 VAL A N 1
ATOM 4518 C CA . VAL A 1 567 ? -19.956 -6.175 10.385 1.00 97.56 567 VAL A CA 1
ATOM 4519 C C . VAL A 1 567 ? -19.611 -7.052 9.178 1.00 97.56 567 VAL A C 1
ATOM 4521 O O . VAL A 1 567 ? -19.876 -6.662 8.043 1.00 97.56 567 VAL A O 1
ATOM 4524 N N . THR A 1 568 ? -19.080 -8.253 9.419 1.00 96.06 568 THR A N 1
ATOM 4525 C CA . THR A 1 568 ? -18.768 -9.230 8.362 1.00 96.06 568 THR A CA 1
ATOM 4526 C C . THR A 1 568 ? -20.024 -9.643 7.592 1.00 96.06 568 THR A C 1
ATOM 4528 O O . THR A 1 568 ? -20.013 -9.635 6.364 1.00 96.06 568 THR A O 1
ATOM 4531 N N . GLU A 1 569 ? -21.112 -9.958 8.306 1.00 93.81 569 GLU A N 1
ATOM 4532 C CA . GLU A 1 569 ? -22.432 -10.261 7.732 1.00 93.81 569 GLU A CA 1
ATOM 4533 C C . GLU A 1 569 ? -22.934 -9.098 6.862 1.00 93.81 569 GLU A C 1
ATOM 4535 O O . GLU A 1 569 ? -23.296 -9.302 5.704 1.00 93.81 569 GLU A O 1
ATOM 4540 N N . MET A 1 570 ? -22.930 -7.876 7.406 1.00 94.75 570 MET A N 1
ATOM 4541 C CA . MET A 1 570 ? -23.509 -6.701 6.747 1.00 94.75 570 MET A CA 1
ATOM 4542 C C . MET A 1 570 ? -22.744 -6.268 5.496 1.00 94.75 570 MET A C 1
ATOM 4544 O O . MET A 1 570 ? -23.375 -5.921 4.502 1.00 94.75 570 MET A O 1
ATOM 4548 N N . LEU A 1 571 ? -21.408 -6.264 5.542 1.00 95.12 571 LEU A N 1
ATOM 4549 C CA . LEU A 1 571 ? -20.589 -5.777 4.430 1.00 95.12 571 LEU A CA 1
ATOM 4550 C C . LEU A 1 571 ? -20.360 -6.844 3.359 1.00 95.12 571 LEU A C 1
ATOM 4552 O O . LEU A 1 571 ? -20.276 -6.505 2.184 1.00 95.12 571 LEU A O 1
ATOM 4556 N N . SER A 1 572 ? -20.249 -8.124 3.742 1.00 92.19 572 SER A N 1
ATOM 4557 C CA . SER A 1 572 ? -20.021 -9.241 2.806 1.00 92.19 572 SER A CA 1
ATOM 4558 C C . SER A 1 572 ? -18.868 -9.005 1.806 1.00 92.19 572 SER A C 1
ATOM 4560 O O . SER A 1 572 ? -18.875 -9.511 0.683 1.00 92.19 572 SER A O 1
ATOM 4562 N N . ILE A 1 573 ? -17.860 -8.234 2.222 1.00 91.38 573 ILE A N 1
ATOM 4563 C CA . ILE A 1 573 ? -16.653 -7.927 1.449 1.00 91.38 573 ILE A CA 1
ATOM 4564 C C . ILE A 1 573 ? -15.590 -9.011 1.636 1.00 91.38 573 ILE A C 1
ATOM 4566 O O . ILE A 1 573 ? -15.576 -9.742 2.625 1.00 91.38 573 ILE A O 1
ATOM 4570 N N . ARG A 1 574 ? -14.675 -9.114 0.669 1.00 87.00 574 ARG A N 1
ATOM 4571 C CA . ARG A 1 574 ? -13.605 -10.126 0.669 1.00 87.00 574 ARG A CA 1
ATOM 4572 C C . ARG A 1 574 ? -12.556 -9.895 1.763 1.00 87.00 574 ARG A C 1
ATOM 4574 O O . ARG A 1 574 ? -12.057 -10.862 2.333 1.00 87.00 574 ARG A O 1
ATOM 4581 N N . ASP A 1 575 ? -12.192 -8.637 1.995 1.00 87.12 575 ASP A N 1
ATOM 4582 C CA . ASP A 1 575 ? -11.194 -8.226 2.981 1.00 87.12 575 ASP A CA 1
ATOM 4583 C C . ASP A 1 575 ? -11.854 -7.309 4.015 1.00 87.12 575 ASP A C 1
ATOM 4585 O O . ASP A 1 575 ? -12.666 -6.468 3.657 1.00 87.12 575 ASP A O 1
ATOM 4589 N N . VAL A 1 576 ? -11.533 -7.399 5.298 1.00 90.69 576 VAL A N 1
ATOM 4590 C CA . VAL A 1 576 ? -10.534 -8.290 5.910 1.00 90.69 576 VAL A CA 1
ATOM 4591 C C . VAL A 1 576 ? -10.950 -9.763 5.857 1.00 90.69 576 VAL A C 1
ATOM 4593 O O . VAL A 1 576 ? -12.130 -10.097 5.906 1.00 90.69 576 VAL A O 1
ATOM 4596 N N . ASN A 1 577 ? -9.974 -10.665 5.766 1.00 91.25 577 ASN A N 1
ATOM 4597 C CA . ASN A 1 577 ? -10.230 -12.101 5.757 1.00 91.25 577 ASN A CA 1
ATOM 4598 C C . ASN A 1 577 ? -10.528 -12.571 7.190 1.00 91.25 577 ASN A C 1
ATOM 4600 O O . ASN A 1 577 ? -9.619 -12.745 8.013 1.00 91.25 577 ASN A O 1
ATOM 4604 N N . VAL A 1 578 ? -11.815 -12.729 7.500 1.00 95.06 578 VAL A N 1
ATOM 4605 C CA . VAL A 1 578 ? -12.293 -13.077 8.840 1.00 95.06 578 VAL A CA 1
ATOM 4606 C C . VAL A 1 578 ? -12.199 -14.579 9.080 1.00 95.06 578 VAL A C 1
ATOM 4608 O O . VAL A 1 578 ? -12.803 -15.393 8.389 1.00 95.06 578 VAL A O 1
ATOM 4611 N N . ASN A 1 579 ? -11.456 -14.944 10.120 1.00 95.19 579 ASN A N 1
ATOM 4612 C CA . ASN A 1 579 ? -11.218 -16.312 10.545 1.00 95.19 579 ASN A CA 1
ATOM 4613 C C . ASN A 1 579 ? -11.823 -16.528 11.933 1.00 95.19 579 ASN A C 1
ATOM 4615 O O . ASN A 1 579 ? -11.452 -15.844 12.884 1.00 95.19 579 ASN A O 1
ATOM 4619 N N . ALA A 1 580 ? -12.708 -17.511 12.080 1.00 94.00 580 ALA A N 1
ATOM 4620 C CA . ALA A 1 580 ? -13.243 -17.903 13.380 1.00 94.00 580 ALA A CA 1
ATOM 4621 C C . ALA A 1 580 ? -12.426 -19.063 13.960 1.00 94.00 580 ALA A C 1
ATOM 4623 O O . ALA A 1 580 ? -12.285 -20.120 13.342 1.00 94.00 580 ALA A O 1
ATOM 4624 N N . ARG A 1 581 ? -11.885 -18.885 15.167 1.00 95.62 581 ARG A N 1
ATOM 4625 C CA . ARG A 1 581 ? -11.275 -19.982 15.923 1.00 95.62 581 ARG A CA 1
ATOM 4626 C C . ARG A 1 581 ? -12.329 -20.649 16.792 1.00 95.62 581 ARG A C 1
ATOM 4628 O O . ARG A 1 581 ? -13.027 -19.974 17.536 1.00 95.62 581 ARG A O 1
ATOM 4635 N N . PHE A 1 582 ? -12.345 -21.976 16.786 1.00 92.56 582 PHE A N 1
ATOM 4636 C CA . PHE A 1 582 ? -13.183 -22.770 17.680 1.00 92.56 582 PHE A CA 1
ATOM 4637 C C . PHE A 1 582 ? -12.344 -23.825 18.406 1.00 92.56 582 PHE A C 1
ATOM 4639 O O . PHE A 1 582 ? -11.297 -24.266 17.919 1.00 92.56 582 PHE A O 1
ATOM 4646 N N . LYS A 1 583 ? -12.800 -24.227 19.590 1.00 93.75 583 LYS A N 1
ATOM 4647 C CA . LYS A 1 583 ? -12.273 -25.351 20.361 1.00 93.75 583 LYS A CA 1
ATOM 4648 C C . LYS A 1 583 ? -13.454 -26.210 20.829 1.00 93.75 583 LYS A C 1
ATOM 4650 O O . LYS A 1 583 ? -14.269 -25.722 21.615 1.00 93.75 583 LYS A O 1
ATOM 4655 N N . PRO A 1 584 ? -13.525 -27.488 20.407 1.00 93.75 584 PRO A N 1
ATOM 4656 C CA . PRO A 1 584 ? -14.572 -28.410 20.838 1.00 93.75 584 PRO A CA 1
ATOM 4657 C C . PRO A 1 584 ? -14.756 -28.436 22.358 1.00 93.75 584 PRO A C 1
ATOM 4659 O O . PRO A 1 584 ? -13.782 -28.588 23.101 1.00 93.75 584 PRO A O 1
ATOM 4662 N N . GLY A 1 585 ? -16.005 -28.290 22.804 1.00 90.19 585 GLY A N 1
ATOM 4663 C CA . GLY A 1 585 ? -16.378 -28.331 24.220 1.00 90.19 585 GLY A CA 1
ATOM 4664 C C . GLY A 1 585 ? -16.010 -27.082 25.027 1.00 90.19 585 GLY A C 1
ATOM 4665 O O . GLY A 1 585 ? -16.127 -27.111 26.249 1.00 90.19 585 GLY A O 1
ATOM 4666 N N . VAL A 1 586 ? -15.548 -26.011 24.374 1.00 90.69 586 VAL A N 1
ATOM 4667 C CA . VAL A 1 586 ? -15.331 -24.701 25.010 1.00 90.69 586 VAL A CA 1
ATOM 4668 C C . VAL A 1 586 ? -16.176 -23.632 24.331 1.00 90.69 586 VAL A C 1
ATOM 4670 O O . VAL A 1 586 ? -16.924 -22.950 25.013 1.00 90.69 586 VAL A O 1
ATOM 4673 N N . ASN A 1 587 ? -16.079 -23.523 23.006 1.00 86.06 587 ASN A N 1
ATOM 4674 C CA . ASN A 1 587 ? -16.822 -22.552 22.197 1.00 86.06 587 ASN A CA 1
ATOM 4675 C C . ASN A 1 587 ? -17.154 -23.117 20.816 1.00 86.06 587 ASN A C 1
ATOM 4677 O O . ASN A 1 587 ? -16.791 -22.566 19.776 1.00 86.06 587 ASN A O 1
ATOM 4681 N N . SER A 1 588 ? -17.755 -24.304 20.847 1.00 76.44 588 SER A N 1
ATOM 4682 C CA . SER A 1 588 ? -18.193 -25.080 19.687 1.00 76.44 588 SER A CA 1
ATOM 4683 C C . SER A 1 588 ? -19.697 -25.159 19.602 1.00 76.44 588 SER A C 1
ATOM 4685 O O . SER A 1 588 ? -20.288 -25.338 20.693 1.00 76.44 588 SER A O 1
#

pLDDT: mean 91.78, std 9.44, range [30.7, 98.88]

Radius of gyration: 27.51 Å; Cα contacts (8 Å, |Δi|>4): 937; chains: 1; bounding box: 66×54×81 Å

Mean predicted aligned error: 5.85 Å

Nearest PDB structures (foldseek):
  5a0u-assembly1_G-2  TM=9.085E-01  e=6.362E-21  Klebsiella pneumoniae
  5i2g-assembly1_A  TM=9.158E-01  e=4.244E-20  Roseburia inulinivorans
  5a0z-assembly2_C  TM=8.991E-01  e=2.120E-20  Klebsiella pneumoniae
  6nd3-assembly1_A  TM=8.980E-01  e=5.107E-20  Oleidesulfovibrio alaskensis G20
  7vua-assembly1_A  TM=8.957E-01  e=4.008E-17  Clostridiales bacterium